Protein AF-0000000086523590 (afdb_homodimer)

Secondary structure (DSSP, 8-state):
--HHHHHHHHHHHHHHSGGGG-HHHHHHHHSPPPHHHHHHHHHHHHHHHHHHHHHHHHHHHH---HHHHHHHHHHHHHHTTTT-GGGSHHHHHHHHHHHTT--HHHHHS----HHHHHHHHHHHHHHTSS-HHHHHIIIIITTTTTHHHHHHHHHHHHTTSTT--TTTTHHHHHHHHHHHHHHHHHHHHHGGGGSSHHHHHHHHHHHHHHHHHHHHHHHHHHHHHH----/--HHHHHHHHHHHHHHSGGGG-HHHHHHHHSPPPHHHHHHHHHHHHHHHTTHHHHHHHHHHH---HHHHHHHHHHHHHHTTTT-GGGSHHHHHHHHHHHTT--HHHHHS----HHHHHHHHHHHHHHTSS-HHHHHIIIIITTTTTHHHHHHHHHHHHTTSTT--TTTTHHHHHHHHHHHHHHHHHHHHHGGGGSSHHHHHHHHHHHHHHHHHHHHHHHHHHHHHH----

Nearest PDB structures (foldseek):
  8va9-assembly1_A  TM=8.809E-01  e=2.095E-07  Chlamydia trachomatis
  4lqx-assembly1_A  TM=7.948E-01  e=2.844E-05  Saccharolobus solfataricus P2
  4wwj-assembly1_A  TM=7.552E-01  e=1.617E-05  Pseudomonas protegens Pf-5
  6p5q-assembly1_A  TM=7.074E-01  e=2.971E-05  Pseudomonas fluorescens
  6p5q-assembly1_B  TM=7.316E-01  e=4.792E-05  Pseudomonas fluorescens

Foldseek 3Di:
DALVVLVVVLLVCLVPPCLLVAVLLVVLQPDAAELQLLLQLLLACLVVLVCLLVLLVLLLVQDPDPQLNVLSVVVSCVCCPVPDNCRHLNNLSVLLNVLSVNDPVCSVPRDYDPLNVLLSVLSVDQSNDNLSLLSCLQNQALVQSVLLSSLVSNCSHVVSYPRDDCSSVVSSVVSNPVSVVSNVSSSVSLSVQSRDPVSSVSSSNSNVSNSVSSSSVSVVSCCRSVNDPD/DALVVLVVVLLVCLVPPCLLVAVLLVVLQPDAAELQLLLQLLLACLVVLVCLLVLLVLLLVQDPDPQLNVLSVVVSCVCCVVPDNCRHLNNLSVLLNVLSVNDPVCSVPRDYDPLNVLLSVLSVDQSNDNLSLLSCLQNQALVQSVLLSSLVSNCNRVVSYPRDDCSSVVSSVVSNPVSVVSNVSNSVSLSVQSRDPVSSVSSSNSNVSNSVSSSSSSVVSCCRSVNDPD

Sequence (460 aa):
MNAPVFLEDLKRRVAEHPFLRHPFLHLVSTQAVSREQARRFALLYYPHILRTRLYQANALGVTPDEGIQAVLAEILYDEYGNGDSSRSHMAVYRKFMRALDITEEEIANPPIIPEQQGYIDTMMRVTQGTDWLAAVGVAGIAGEWPIPPYYRMLLQGLRTVPGLTDDALELFIGHIELDVHHSKIVEDAIMPYLQDVAGQASLWRGIELNLNARLVQLSGLQREVFGSATMNAPVFLEDLKRRVAEHPFLRHPFLHLVSTQAVSREQARRFALLYYPHILRTRLYQANALGVTPDEGIQAVLAEILYDEYGNGDSSRSHMAVYRKFMRALDITEEEIANPPIIPEQQGYIDTMMRVTQGTDWLAAVGVAGIAGEWPIPPYYRMLLQGLRTVPGLTDDALELFIGHIELDVHHSKIVEDAIMPYLQDVAGQASLWRGIELNLNARLVQLSGLQREVFGSAT

InterPro domains:
  IPR016084 Haem oxygenase-like, multi-helical [G3DSA:1.20.910.10] (4-226)
  IPR016084 Haem oxygenase-like, multi-helical [SSF48613] (6-220)
  IPR039068 Pyrroloquinoline-quinone synthase-like [PTHR40279] (7-224)

pLDDT: mean 95.74, std 5.76, range [37.41, 98.75]

Solvent-accessible surface area (backbone atoms only — not comparable to full-atom values): 22834 Å² total; per-residue (Å²): 111,59,37,71,60,47,52,54,51,48,51,50,50,59,71,65,32,63,53,81,66,32,66,45,54,50,54,35,41,72,39,82,35,50,63,68,34,50,40,47,43,50,43,57,50,40,62,56,61,71,39,52,56,46,32,29,34,33,18,34,63,50,38,86,49,68,65,45,30,37,48,38,31,51,53,43,23,49,46,32,23,68,87,35,65,76,53,8,52,58,44,32,44,46,44,31,36,46,70,59,67,51,46,70,66,48,67,76,59,57,60,77,52,69,33,48,47,50,30,51,49,51,49,49,51,44,14,68,41,83,55,29,54,18,9,38,16,34,45,45,42,52,60,16,64,58,43,30,68,52,33,54,32,48,46,53,6,52,62,54,18,86,87,54,46,69,78,34,40,37,54,53,59,49,40,44,57,51,24,55,57,52,29,53,53,47,50,64,50,47,46,80,52,26,64,45,68,67,40,43,51,34,28,48,50,18,26,50,52,45,46,55,30,46,40,44,27,42,51,43,49,28,38,74,44,73,41,69,84,122,109,59,38,71,60,46,52,53,51,48,51,50,51,60,71,66,32,62,54,81,66,32,66,45,54,50,54,37,41,72,40,83,34,50,64,67,33,50,40,47,44,49,43,55,50,39,62,57,60,71,40,51,57,47,32,30,34,32,19,34,62,49,37,85,48,66,65,48,30,37,48,38,31,51,53,42,24,48,45,33,24,69,85,35,64,75,53,8,52,58,44,31,45,47,45,31,36,45,68,59,67,50,46,70,67,49,68,75,58,55,60,78,52,72,33,48,47,51,30,52,50,51,48,49,52,45,15,68,40,85,55,31,53,18,9,38,15,33,44,45,41,50,60,17,65,58,42,29,68,53,34,52,31,48,46,54,7,52,61,55,18,86,85,53,47,68,77,35,40,37,52,52,60,49,39,45,56,51,23,54,57,53,28,52,54,47,51,64,51,50,46,81,51,26,66,44,70,66,40,42,50,34,28,48,49,17,27,49,52,45,46,55,30,45,40,43,27,42,51,43,48,28,38,75,44,73,40,69,83,122

Radius of gyration: 24.43 Å; Cα contacts (8 Å, |Δi|>4): 699; chains: 2; bounding box: 61×80×54 Å

Organism: NCBI:txid111769

Structure (mmCIF, N/CA/C/O backbone):
data_AF-0000000086523590-model_v1
#
loop_
_entity.id
_entity.type
_entity.pdbx_description
1 polymer 'Iron-containing redox enzyme family protein'
#
loop_
_atom_site.group_PDB
_atom_site.id
_atom_site.type_symbol
_atom_site.label_atom_id
_atom_site.label_alt_id
_atom_site.label_comp_id
_atom_site.label_asym_id
_atom_site.label_entity_id
_atom_site.label_seq_id
_atom_site.pdbx_PDB_ins_code
_atom_site.Cartn_x
_atom_site.Cartn_y
_atom_site.Cartn_z
_atom_site.occupancy
_atom_site.B_iso_or_equiv
_atom_site.auth_seq_id
_atom_site.auth_comp_id
_atom_site.auth_asym_id
_atom_site.auth_atom_id
_atom_site.pdbx_PDB_model_num
ATOM 1 N N . MET A 1 1 ? 31.484 -6.656 -4.102 1 78.62 1 MET A N 1
ATOM 2 C CA . MET A 1 1 ? 31.266 -6.5 -5.535 1 78.62 1 MET A CA 1
ATOM 3 C C . MET A 1 1 ? 30.516 -5.207 -5.836 1 78.62 1 MET A C 1
ATOM 5 O O . MET A 1 1 ? 29.719 -4.738 -5.012 1 78.62 1 MET A O 1
ATOM 9 N N . ASN A 1 2 ? 30.906 -4.617 -6.867 1 90.44 2 ASN A N 1
ATOM 10 C CA . ASN A 1 2 ? 30.125 -3.414 -7.168 1 90.44 2 ASN A CA 1
ATOM 11 C C . ASN A 1 2 ? 28.672 -3.742 -7.461 1 90.44 2 ASN A C 1
ATOM 13 O O . ASN A 1 2 ? 28.344 -4.859 -7.867 1 90.44 2 ASN A O 1
ATOM 17 N N . ALA A 1 3 ? 27.797 -2.887 -7.215 1 91.19 3 ALA A N 1
ATOM 18 C CA . ALA A 1 3 ? 26.359 -3.104 -7.164 1 91.19 3 ALA A CA 1
ATOM 19 C C . ALA A 1 3 ? 25.828 -3.611 -8.5 1 91.19 3 ALA A C 1
ATOM 21 O O . ALA A 1 3 ? 25.094 -4.602 -8.555 1 91.19 3 ALA A O 1
ATOM 22 N N . PRO A 1 4 ? 26.219 -3.092 -9.672 1 91.38 4 PRO A N 1
ATOM 23 C CA . PRO A 1 4 ? 25.719 -3.607 -10.953 1 91.38 4 PRO A CA 1
ATOM 24 C C . PRO A 1 4 ? 26.172 -5.039 -11.227 1 91.38 4 PRO A C 1
ATOM 26 O O . PRO A 1 4 ? 25.391 -5.844 -11.75 1 91.38 4 PRO A O 1
ATOM 29 N N . VAL A 1 5 ? 27.359 -5.297 -10.867 1 93.81 5 VAL A N 1
ATOM 30 C CA . VAL A 1 5 ? 27.906 -6.641 -11.062 1 93.81 5 VAL A CA 1
ATOM 31 C C . VAL A 1 5 ? 27.172 -7.629 -10.156 1 93.81 5 VAL A C 1
ATOM 33 O O . VAL A 1 5 ? 26.828 -8.734 -10.586 1 93.81 5 VAL A O 1
ATOM 36 N N . PHE A 1 6 ? 26.969 -7.203 -8.969 1 95.38 6 PHE A N 1
ATOM 37 C CA . PHE A 1 6 ? 26.234 -8.047 -8.039 1 95.38 6 PHE A CA 1
ATOM 38 C C . PHE A 1 6 ? 24.844 -8.352 -8.57 1 95.38 6 PHE A C 1
ATOM 40 O O . PHE A 1 6 ? 24.391 -9.492 -8.516 1 95.38 6 PHE A O 1
ATOM 47 N N . LEU A 1 7 ? 24.125 -7.332 -9.078 1 94.62 7 LEU A N 1
ATOM 48 C CA . LEU A 1 7 ? 22.781 -7.523 -9.602 1 94.62 7 LEU A CA 1
ATOM 49 C C . LEU A 1 7 ? 22.781 -8.508 -10.766 1 94.62 7 LEU A C 1
ATOM 51 O O . LEU A 1 7 ? 21.875 -9.344 -10.875 1 94.62 7 LEU A O 1
ATOM 55 N N . GLU A 1 8 ? 23.734 -8.438 -11.656 1 93.75 8 GLU A N 1
ATOM 56 C CA . GLU A 1 8 ? 23.844 -9.375 -12.773 1 93.75 8 GLU A CA 1
ATOM 57 C C . GLU A 1 8 ? 24.078 -10.797 -12.273 1 93.75 8 GLU A C 1
ATOM 59 O O . GLU A 1 8 ? 23.516 -11.75 -12.828 1 93.75 8 GLU A O 1
ATOM 64 N N . ASP A 1 9 ? 24.922 -10.859 -11.289 1 95.12 9 ASP A N 1
ATOM 65 C CA . ASP A 1 9 ? 25.156 -12.164 -10.68 1 95.12 9 ASP A CA 1
ATOM 66 C C . ASP A 1 9 ? 23.875 -12.727 -10.078 1 95.12 9 ASP A C 1
ATOM 68 O O . ASP A 1 9 ? 23.609 -13.93 -10.172 1 95.12 9 ASP A O 1
ATOM 72 N N . LEU A 1 10 ? 23.078 -11.922 -9.461 1 95.38 10 LEU A N 1
ATOM 73 C CA . LEU A 1 10 ? 21.828 -12.344 -8.859 1 95.38 10 LEU A CA 1
ATOM 74 C C . LEU A 1 10 ? 20.859 -12.836 -9.93 1 95.38 10 LEU A C 1
ATOM 76 O O . LEU A 1 10 ? 20.125 -13.812 -9.719 1 95.38 10 LEU A O 1
ATOM 80 N N . LYS A 1 11 ? 20.828 -12.102 -10.977 1 95.38 11 LYS A N 1
ATOM 81 C CA . LYS A 1 11 ? 19.969 -12.516 -12.07 1 95.38 11 LYS A CA 1
ATOM 82 C C . LYS A 1 11 ? 20.344 -13.906 -12.57 1 95.38 11 LYS A C 1
ATOM 84 O O . LYS A 1 11 ? 19.469 -14.727 -12.867 1 95.38 11 LYS A O 1
ATOM 89 N N . ARG A 1 12 ? 21.609 -14.117 -12.695 1 95.94 12 ARG A N 1
ATOM 90 C CA . ARG A 1 12 ? 22.078 -15.438 -13.102 1 95.94 12 ARG A CA 1
ATOM 91 C C . ARG A 1 12 ? 21.688 -16.5 -12.078 1 95.94 12 ARG A C 1
ATOM 93 O O . ARG A 1 12 ? 21.234 -17.578 -12.445 1 95.94 12 ARG A O 1
ATOM 100 N N . ARG A 1 13 ? 21.859 -16.188 -10.82 1 95.94 13 ARG A N 1
ATOM 101 C CA . ARG A 1 13 ? 21.5 -17.125 -9.758 1 95.94 13 ARG A CA 1
ATOM 102 C C . ARG A 1 13 ? 20.016 -17.453 -9.805 1 95.94 13 ARG A C 1
ATOM 104 O O . ARG A 1 13 ? 19.625 -18.609 -9.617 1 95.94 13 ARG A O 1
ATOM 111 N N . VAL A 1 14 ? 19.219 -16.422 -10.023 1 96.75 14 VAL A N 1
ATOM 112 C CA . VAL A 1 14 ? 17.766 -16.609 -10.109 1 96.75 14 VAL A CA 1
ATOM 113 C C . VAL A 1 14 ? 17.438 -17.469 -11.32 1 96.75 14 VAL A C 1
ATOM 115 O O . VAL A 1 14 ? 16.641 -18.406 -11.227 1 96.75 14 VAL A O 1
ATOM 118 N N . ALA A 1 15 ? 18.047 -17.203 -12.484 1 95.5 15 ALA A N 1
ATOM 119 C CA . ALA A 1 15 ? 17.781 -17.938 -13.727 1 95.5 15 ALA A CA 1
ATOM 120 C C . ALA A 1 15 ? 18.203 -19.406 -13.594 1 95.5 15 ALA A C 1
ATOM 122 O O . ALA A 1 15 ? 17.594 -20.281 -14.211 1 95.5 15 ALA A O 1
ATOM 123 N N . GLU A 1 16 ? 19.141 -19.656 -12.727 1 96.44 16 GLU A N 1
ATOM 124 C CA . GLU A 1 16 ? 19.688 -21 -12.586 1 96.44 16 GLU A CA 1
ATOM 125 C C . GLU A 1 16 ? 19.094 -21.719 -11.383 1 96.44 16 GLU A C 1
ATOM 127 O O . GLU A 1 16 ? 19.422 -22.875 -11.117 1 96.44 16 GLU A O 1
ATOM 132 N N . HIS A 1 17 ? 18.312 -21.031 -10.641 1 96.81 17 HIS A N 1
ATOM 133 C CA . HIS A 1 17 ? 17.719 -21.625 -9.445 1 96.81 17 HIS A CA 1
ATOM 134 C C . HIS A 1 17 ? 16.875 -22.844 -9.797 1 96.81 17 HIS A C 1
ATOM 136 O O . HIS A 1 17 ? 16.156 -22.844 -10.797 1 96.81 17 HIS A O 1
ATOM 142 N N . PRO A 1 18 ? 16.844 -23.828 -9 1 97 18 PRO A N 1
ATOM 143 C CA . PRO A 1 18 ? 16.109 -25.062 -9.258 1 97 18 PRO A CA 1
ATOM 144 C C . PRO A 1 18 ? 14.602 -24.828 -9.43 1 97 18 PRO A C 1
ATOM 146 O O . PRO A 1 18 ? 13.914 -25.641 -10.055 1 97 18 PRO A O 1
ATOM 149 N N . PHE A 1 19 ? 14.125 -23.781 -8.93 1 96.5 19 PHE A N 1
ATOM 150 C CA . PHE A 1 19 ? 12.711 -23.438 -9.086 1 96.5 19 PHE A CA 1
ATOM 151 C C . PHE A 1 19 ? 12.312 -23.422 -10.555 1 96.5 19 PHE A C 1
ATOM 153 O O . PHE A 1 19 ? 11.281 -24 -10.922 1 96.5 19 PHE A O 1
ATOM 160 N N . LEU A 1 20 ? 13.141 -22.906 -11.453 1 97 20 LEU A N 1
ATOM 161 C CA . LEU A 1 20 ? 12.805 -22.75 -12.859 1 97 20 LEU A CA 1
ATOM 162 C C . LEU A 1 20 ? 13.055 -24.031 -13.633 1 97 20 LEU A C 1
ATOM 164 O O . LEU A 1 20 ? 12.781 -24.109 -14.836 1 97 20 LEU A O 1
ATOM 168 N N . ARG A 1 21 ? 13.508 -25.078 -12.883 1 96.94 21 ARG A N 1
ATOM 169 C CA . ARG A 1 21 ? 13.727 -26.391 -13.484 1 96.94 21 ARG A CA 1
ATOM 170 C C . ARG A 1 21 ? 12.938 -27.469 -12.758 1 96.94 21 ARG A C 1
ATOM 172 O O . ARG A 1 21 ? 13.234 -28.656 -12.883 1 96.94 21 ARG A O 1
ATOM 179 N N . HIS A 1 22 ? 12.047 -27 -11.969 1 97.44 22 HIS A N 1
ATOM 180 C CA . HIS A 1 22 ? 11.25 -27.938 -11.18 1 97.44 22 HIS A CA 1
ATOM 181 C C . HIS A 1 22 ? 10.492 -28.906 -12.07 1 97.44 22 HIS A C 1
ATOM 183 O O . HIS A 1 22 ? 9.969 -28.516 -13.117 1 97.44 22 HIS A O 1
ATOM 189 N N . PRO A 1 23 ? 10.344 -30.156 -11.68 1 96.88 23 PRO A N 1
ATOM 190 C CA . PRO A 1 23 ? 9.664 -31.156 -12.5 1 96.88 23 PRO A CA 1
ATOM 191 C C . PRO A 1 23 ? 8.234 -30.75 -12.859 1 96.88 23 PRO A C 1
ATOM 193 O O . PRO A 1 23 ? 7.75 -31.078 -13.945 1 96.88 23 PRO A O 1
ATOM 196 N N . PHE A 1 24 ? 7.535 -30.125 -12.031 1 97.88 24 PHE A N 1
ATOM 197 C CA . PHE A 1 24 ? 6.191 -29.641 -12.328 1 97.88 24 PHE A CA 1
ATOM 198 C C . PHE A 1 24 ? 6.184 -28.812 -13.609 1 97.88 24 PHE A C 1
ATOM 200 O O . PHE A 1 24 ? 5.309 -29 -14.461 1 97.88 24 PHE A O 1
ATOM 207 N N . LEU A 1 25 ? 7.125 -27.859 -13.695 1 97.88 25 LEU A N 1
ATOM 208 C CA . LEU A 1 25 ? 7.195 -26.969 -14.852 1 97.88 25 LEU A CA 1
ATOM 209 C C . LEU A 1 25 ? 7.535 -27.75 -16.125 1 97.88 25 LEU A C 1
ATOM 211 O O . LEU A 1 25 ? 7.039 -27.438 -17.203 1 97.88 25 LEU A O 1
ATOM 215 N N . HIS A 1 26 ? 8.367 -28.734 -15.93 1 96.38 26 HIS A N 1
ATOM 216 C CA . HIS A 1 26 ? 8.648 -29.625 -17.062 1 96.38 26 HIS A CA 1
ATOM 217 C C . HIS A 1 26 ? 7.391 -30.328 -17.531 1 96.38 26 HIS A C 1
ATOM 219 O O . HIS A 1 26 ? 7.09 -30.344 -18.719 1 96.38 26 HIS A O 1
ATOM 225 N N . LEU A 1 27 ? 6.688 -30.906 -16.625 1 96.75 27 LEU A N 1
ATOM 226 C CA . LEU A 1 27 ? 5.473 -31.656 -16.938 1 96.75 27 LEU A CA 1
ATOM 227 C C . LEU A 1 27 ? 4.445 -30.75 -17.625 1 96.75 27 LEU A C 1
ATOM 229 O O . LEU A 1 27 ? 3.895 -31.109 -18.656 1 96.75 27 LEU A O 1
ATOM 233 N N . VAL A 1 28 ? 4.23 -29.625 -17.094 1 97.25 28 VAL A N 1
ATOM 234 C CA . VAL A 1 28 ? 3.176 -28.75 -17.578 1 97.25 28 VAL A CA 1
ATOM 235 C C . VAL A 1 28 ? 3.562 -28.188 -18.953 1 97.25 28 VAL A C 1
ATOM 237 O O . VAL A 1 28 ? 2.701 -27.953 -19.797 1 97.25 28 VAL A O 1
ATOM 240 N N . SER A 1 29 ? 4.855 -28.016 -19.219 1 97.5 29 SER A N 1
ATOM 241 C CA . SER A 1 29 ? 5.277 -27.297 -20.422 1 97.5 29 SER A CA 1
ATOM 242 C C . SER A 1 29 ? 5.59 -28.25 -21.562 1 97.5 29 SER A C 1
ATOM 244 O O . SER A 1 29 ? 5.797 -27.828 -22.703 1 97.5 29 SER A O 1
ATOM 246 N N . THR A 1 30 ? 5.594 -29.562 -21.297 1 96.19 30 THR A N 1
ATOM 247 C CA . THR A 1 30 ? 6.074 -30.453 -22.344 1 96.19 30 THR A CA 1
ATOM 248 C C . THR A 1 30 ? 4.992 -31.469 -22.734 1 96.19 30 THR A C 1
ATOM 250 O O . THR A 1 30 ? 5.23 -32.344 -23.547 1 96.19 30 THR A O 1
ATOM 253 N N . GLN A 1 31 ? 3.84 -31.359 -22.125 1 94.62 31 GLN A N 1
ATOM 254 C CA . GLN A 1 31 ? 2.746 -32.25 -22.5 1 94.62 31 GLN A CA 1
ATOM 255 C C . GLN A 1 31 ? 1.409 -31.516 -22.484 1 94.62 31 GLN A C 1
ATOM 257 O O . GLN A 1 31 ? 1.328 -30.375 -22.031 1 94.62 31 GLN A O 1
ATOM 262 N N . ALA A 1 32 ? 0.454 -32.25 -23.062 1 96.19 32 ALA A N 1
ATOM 263 C CA . ALA A 1 32 ? -0.899 -31.703 -23 1 96.19 32 ALA A CA 1
ATOM 264 C C . ALA A 1 32 ? -1.45 -31.75 -21.578 1 96.19 32 ALA A C 1
ATOM 266 O O . ALA A 1 32 ? -1.246 -32.75 -20.859 1 96.19 32 ALA A O 1
ATOM 267 N N . VAL A 1 33 ? -2.012 -30.703 -21.141 1 97.44 33 VAL A N 1
ATOM 268 C CA . VAL A 1 33 ? -2.629 -30.594 -19.828 1 97.44 33 VAL A CA 1
ATOM 269 C C . VAL A 1 33 ? -4.137 -30.812 -19.938 1 97.44 33 VAL A C 1
ATOM 271 O O . VAL A 1 33 ? -4.793 -30.188 -20.781 1 97.44 33 VAL A O 1
ATOM 274 N N . SER A 1 34 ? -4.66 -31.734 -19.188 1 97.5 34 SER A N 1
ATOM 275 C CA . SER A 1 34 ? -6.098 -31.984 -19.219 1 97.5 34 SER A CA 1
ATOM 276 C C . SER A 1 34 ? -6.871 -30.844 -18.562 1 97.5 34 SER A C 1
ATOM 278 O O . SER A 1 34 ? -6.305 -30.062 -17.781 1 97.5 34 SER A O 1
ATOM 280 N N . ARG A 1 35 ? -8.125 -30.781 -18.906 1 97.75 35 ARG A N 1
ATOM 281 C CA . ARG A 1 35 ? -8.984 -29.766 -18.297 1 97.75 35 ARG A CA 1
ATOM 282 C C . ARG A 1 35 ? -9.047 -29.938 -16.797 1 97.75 35 ARG A C 1
ATOM 284 O O . ARG A 1 35 ? -9.062 -28.953 -16.047 1 97.75 35 ARG A O 1
ATOM 291 N N . GLU A 1 36 ? -9.094 -31.203 -16.375 1 97.56 36 GLU A N 1
ATOM 292 C CA . GLU A 1 36 ? -9.133 -31.5 -14.953 1 97.56 36 GLU A CA 1
ATOM 293 C C . GLU A 1 36 ? -7.844 -31.031 -14.266 1 97.56 36 GLU A C 1
ATOM 295 O O . GLU A 1 36 ? -7.887 -30.5 -13.156 1 97.56 36 GLU A O 1
ATOM 300 N N . GLN A 1 37 ? -6.758 -31.266 -14.859 1 98 37 GLN A N 1
ATOM 301 C CA . GLN A 1 37 ? -5.473 -30.812 -14.336 1 98 37 GLN A CA 1
ATOM 302 C C . GLN A 1 37 ? -5.41 -29.297 -14.266 1 98 37 GLN A C 1
ATOM 304 O O . GLN A 1 37 ? -4.977 -28.734 -13.258 1 98 37 GLN A O 1
ATOM 309 N N . ALA A 1 38 ? -5.891 -28.625 -15.32 1 98.5 38 ALA A N 1
ATOM 310 C CA . ALA A 1 38 ? -5.906 -27.156 -15.352 1 98.5 38 ALA A CA 1
ATOM 311 C C . ALA A 1 38 ? -6.801 -26.594 -14.242 1 98.5 38 ALA A C 1
ATOM 313 O O . ALA A 1 38 ? -6.449 -25.625 -13.586 1 98.5 38 ALA A O 1
ATOM 314 N N . ARG A 1 39 ? -7.93 -27.266 -14.086 1 98.31 39 ARG A N 1
ATOM 315 C CA . ARG A 1 39 ? -8.859 -26.875 -13.039 1 98.31 39 ARG A CA 1
ATOM 316 C C . ARG A 1 39 ? -8.211 -26.984 -11.664 1 98.31 39 ARG A C 1
ATOM 318 O O . ARG A 1 39 ? -8.305 -26.062 -10.844 1 98.31 39 ARG A O 1
ATOM 325 N N . ARG A 1 40 ? -7.574 -28.078 -11.445 1 98.06 40 ARG A N 1
ATOM 326 C CA . ARG A 1 40 ? -6.906 -28.312 -10.172 1 98.06 40 ARG A CA 1
ATOM 327 C C . ARG A 1 40 ? -5.801 -27.281 -9.93 1 98.06 40 ARG A C 1
ATOM 329 O O . ARG A 1 40 ? -5.684 -26.734 -8.836 1 98.06 40 ARG A O 1
ATOM 336 N N . PHE A 1 41 ? -5.043 -27.047 -10.914 1 98.62 41 PHE A N 1
ATOM 337 C CA . PHE A 1 41 ? -3.992 -26.047 -10.82 1 98.62 41 PHE A CA 1
ATOM 338 C C . PHE A 1 41 ? -4.574 -24.672 -10.469 1 98.62 41 PHE A C 1
ATOM 340 O O . PHE A 1 41 ? -4.098 -24.016 -9.555 1 98.62 41 PHE A O 1
ATOM 347 N N . ALA A 1 42 ? -5.574 -24.266 -11.242 1 98.75 42 ALA A N 1
ATOM 348 C CA . ALA A 1 42 ? -6.172 -22.953 -11.07 1 98.75 42 ALA A CA 1
ATOM 349 C C . ALA A 1 42 ? -6.668 -22.75 -9.641 1 98.75 42 ALA A C 1
ATOM 351 O O . ALA A 1 42 ? -6.457 -21.688 -9.047 1 98.75 42 ALA A O 1
ATOM 352 N N . LEU A 1 43 ? -7.273 -23.781 -9.125 1 98.62 43 LEU A N 1
ATOM 353 C CA . LEU A 1 43 ? -7.828 -23.703 -7.781 1 98.62 43 LEU A CA 1
ATOM 354 C C . LEU A 1 43 ? -6.719 -23.625 -6.738 1 98.62 43 LEU A C 1
ATOM 356 O O . LEU A 1 43 ? -6.797 -22.812 -5.809 1 98.62 43 LEU A O 1
ATOM 360 N N . LEU A 1 44 ? -5.66 -24.375 -6.895 1 98.19 44 LEU A N 1
ATOM 361 C CA . LEU A 1 44 ? -4.629 -24.5 -5.871 1 98.19 44 LEU A CA 1
ATOM 362 C C . LEU A 1 44 ? -3.674 -23.312 -5.918 1 98.19 44 LEU A C 1
ATOM 364 O O . LEU A 1 44 ? -3.074 -22.953 -4.902 1 98.19 44 LEU A O 1
ATOM 368 N N . TYR A 1 45 ? -3.539 -22.719 -7.074 1 98.5 45 TYR A N 1
ATOM 369 C CA . TYR A 1 45 ? -2.646 -21.578 -7.258 1 98.5 45 TYR A CA 1
ATOM 370 C C . TYR A 1 45 ? -3.312 -20.281 -6.801 1 98.5 45 TYR A C 1
ATOM 372 O O . TYR A 1 45 ? -2.631 -19.297 -6.492 1 98.5 45 TYR A O 1
ATOM 380 N N . TYR A 1 46 ? -4.625 -20.266 -6.656 1 98.56 46 TYR A N 1
ATOM 381 C CA . TYR A 1 46 ? -5.461 -19.078 -6.441 1 98.56 46 TYR A CA 1
ATOM 382 C C . TYR A 1 46 ? -5.133 -18.422 -5.109 1 98.56 46 TYR A C 1
ATOM 384 O O . TYR A 1 46 ? -5.043 -17.188 -5.031 1 98.56 46 TYR A O 1
ATOM 392 N N . PRO A 1 47 ? -4.848 -19.156 -4.039 1 97.88 47 PRO A N 1
ATOM 393 C CA . PRO A 1 47 ? -4.504 -18.5 -2.775 1 97.88 47 PRO A CA 1
ATOM 394 C C . PRO A 1 47 ? -3.262 -17.625 -2.891 1 97.88 47 PRO A C 1
ATOM 396 O O . PRO A 1 47 ? -3.158 -16.594 -2.201 1 97.88 47 PRO A O 1
ATOM 399 N N . HIS A 1 48 ? -2.348 -18.016 -3.701 1 96.69 48 HIS A N 1
ATOM 400 C CA . HIS A 1 48 ? -1.17 -17.188 -3.949 1 96.69 48 HIS A CA 1
ATOM 401 C C . HIS A 1 48 ? -1.544 -15.891 -4.652 1 96.69 48 HIS A C 1
ATOM 403 O O . HIS A 1 48 ? -1.086 -14.812 -4.266 1 96.69 48 HIS A O 1
ATOM 409 N N . ILE A 1 49 ? -2.418 -15.984 -5.672 1 97.69 49 ILE A N 1
ATOM 410 C CA . ILE A 1 49 ? -2.857 -14.82 -6.434 1 97.69 49 ILE A CA 1
ATOM 411 C C . ILE A 1 49 ? -3.545 -13.82 -5.504 1 97.69 49 ILE A C 1
ATOM 413 O O . ILE A 1 49 ? -3.332 -12.609 -5.613 1 97.69 49 ILE A O 1
ATOM 417 N N . LEU A 1 50 ? -4.281 -14.336 -4.539 1 96.31 50 LEU A N 1
ATOM 418 C CA . LEU A 1 50 ? -5.082 -13.508 -3.635 1 96.31 50 LEU A CA 1
ATOM 419 C C . LEU A 1 50 ? -4.188 -12.727 -2.678 1 96.31 50 LEU A C 1
ATOM 421 O O . LEU A 1 50 ? -4.625 -11.742 -2.08 1 96.31 50 LEU A O 1
ATOM 425 N N . ARG A 1 51 ? -2.906 -13.117 -2.562 1 96.12 51 ARG A N 1
ATOM 426 C CA . ARG A 1 51 ? -2.129 -12.594 -1.444 1 96.12 51 ARG A CA 1
ATOM 427 C C . ARG A 1 51 ? -0.938 -11.781 -1.938 1 96.12 51 ARG A C 1
ATOM 429 O O . ARG A 1 51 ? -0.271 -11.102 -1.151 1 96.12 51 ARG A O 1
ATOM 436 N N . THR A 1 52 ? -0.697 -11.789 -3.199 1 95.88 52 THR A N 1
ATOM 437 C CA . THR A 1 52 ? 0.469 -11.102 -3.748 1 95.88 52 THR A CA 1
ATOM 438 C C . THR A 1 52 ? 0.462 -9.625 -3.359 1 95.88 52 THR A C 1
ATOM 440 O O . THR A 1 52 ? 1.497 -9.078 -2.98 1 95.88 52 THR A O 1
ATOM 443 N N . ARG A 1 53 ? -0.665 -9.023 -3.441 1 94.25 53 ARG A N 1
ATOM 444 C CA . ARG A 1 53 ? -0.779 -7.605 -3.127 1 94.25 53 ARG A CA 1
ATOM 445 C C . ARG A 1 53 ? -0.457 -7.34 -1.659 1 94.25 53 ARG A C 1
ATOM 447 O O . ARG A 1 53 ? 0.087 -6.289 -1.317 1 94.25 53 ARG A O 1
ATOM 454 N N . LEU A 1 54 ? -0.771 -8.289 -0.777 1 94.69 54 LEU A N 1
ATOM 455 C CA . LEU A 1 54 ? -0.495 -8.125 0.646 1 94.69 54 LEU A CA 1
ATOM 456 C C . LEU A 1 54 ? 1.007 -8.141 0.914 1 94.69 54 LEU A C 1
ATOM 458 O O . LEU A 1 54 ? 1.503 -7.371 1.741 1 94.69 54 LEU A O 1
ATOM 462 N N . TYR A 1 55 ? 1.717 -9.008 0.203 1 96.62 55 TYR A N 1
ATOM 463 C CA . TYR A 1 55 ? 3.168 -9.031 0.341 1 96.62 55 TYR A CA 1
ATOM 464 C C . TYR A 1 55 ? 3.773 -7.684 -0.047 1 96.62 55 TYR A C 1
ATOM 466 O O . TYR A 1 55 ? 4.68 -7.188 0.625 1 96.62 55 TYR A O 1
ATOM 474 N N . GLN A 1 56 ? 3.227 -7.184 -1.123 1 95.94 56 GLN A N 1
ATOM 475 C CA . GLN A 1 56 ? 3.717 -5.898 -1.615 1 95.94 56 GLN A CA 1
ATOM 476 C C . GLN A 1 56 ? 3.418 -4.777 -0.624 1 95.94 56 GLN A C 1
ATOM 478 O O . GLN A 1 56 ? 4.273 -3.928 -0.363 1 95.94 56 GLN A O 1
ATOM 483 N N . ALA A 1 57 ? 2.217 -4.777 -0.12 1 95.75 57 ALA A N 1
ATOM 484 C CA . ALA A 1 57 ? 1.829 -3.764 0.858 1 95.75 57 ALA A CA 1
ATOM 485 C C . ALA A 1 57 ? 2.688 -3.859 2.115 1 95.75 57 ALA A C 1
ATOM 487 O O . ALA A 1 57 ? 3.119 -2.838 2.658 1 95.75 57 ALA A O 1
ATOM 488 N N . ASN A 1 58 ? 2.918 -5.074 2.586 1 95.75 58 ASN A N 1
ATOM 489 C CA . ASN A 1 58 ? 3.764 -5.281 3.756 1 95.75 58 ASN A CA 1
ATOM 490 C C . ASN A 1 58 ? 5.18 -4.77 3.52 1 95.75 58 ASN A C 1
ATOM 492 O O . ASN A 1 58 ? 5.742 -4.066 4.363 1 95.75 58 ASN A O 1
ATOM 496 N N . ALA A 1 59 ? 5.734 -5.156 2.371 1 97.06 59 ALA A N 1
ATOM 497 C CA . ALA A 1 59 ? 7.094 -4.73 2.043 1 97.06 59 ALA A CA 1
ATOM 498 C C . ALA A 1 59 ? 7.191 -3.209 1.989 1 97.06 59 ALA A C 1
ATOM 500 O O 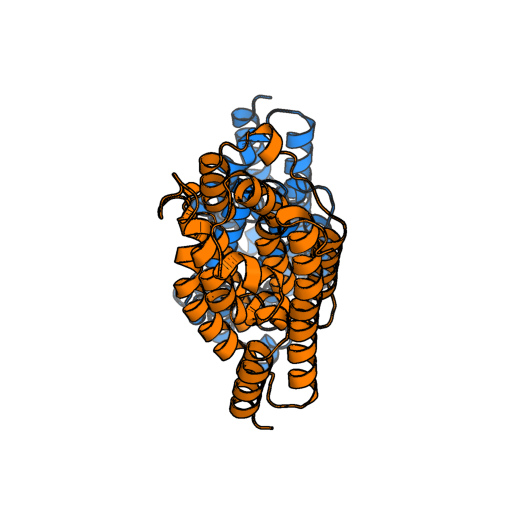. ALA A 1 59 ? 8.164 -2.629 2.475 1 97.06 59 ALA A O 1
ATOM 501 N N . LEU A 1 60 ? 6.172 -2.596 1.397 1 96.94 60 LEU A N 1
ATOM 502 C CA . LEU A 1 60 ? 6.125 -1.138 1.361 1 96.94 60 LEU A CA 1
ATOM 503 C C . LEU A 1 60 ? 6.141 -0.558 2.771 1 96.94 60 LEU A C 1
ATOM 505 O O . LEU A 1 60 ? 6.887 0.385 3.051 1 96.94 60 LEU A O 1
ATOM 509 N N . GLY A 1 61 ? 5.438 -1.112 3.619 1 94.19 61 GLY A N 1
ATOM 510 C CA . GLY A 1 61 ? 5.27 -0.611 4.977 1 94.19 61 GLY A CA 1
ATOM 511 C C . GLY A 1 61 ? 6.539 -0.692 5.801 1 94.19 61 GLY A C 1
ATOM 512 O O . GLY A 1 61 ? 6.75 0.118 6.707 1 94.19 61 GLY A O 1
ATOM 513 N N . VAL A 1 62 ? 7.426 -1.633 5.492 1 95 62 VAL A N 1
ATOM 514 C CA . VAL A 1 62 ? 8.594 -1.83 6.344 1 95 62 VAL A CA 1
ATOM 515 C C . VAL A 1 62 ? 9.828 -1.206 5.684 1 95 62 VAL A C 1
ATOM 517 O O . VAL A 1 62 ? 10.898 -1.142 6.289 1 95 62 VAL A O 1
ATOM 520 N N . THR A 1 63 ? 9.711 -0.793 4.457 1 96.94 63 THR A N 1
ATOM 521 C CA . THR A 1 63 ? 10.82 -0.205 3.709 1 96.94 63 THR A CA 1
ATOM 522 C C . THR A 1 63 ? 11.023 1.255 4.105 1 96.94 63 THR A C 1
ATOM 524 O O . THR A 1 63 ? 10.078 2.049 4.074 1 96.94 63 THR A O 1
ATOM 527 N N . PRO A 1 64 ? 12.203 1.65 4.434 1 95.06 64 PRO A N 1
ATOM 528 C CA . PRO A 1 64 ? 12.43 3.023 4.891 1 95.06 64 PRO A CA 1
ATOM 529 C C . PRO A 1 64 ? 12.594 4.012 3.736 1 95.06 64 PRO A C 1
ATOM 531 O O . PRO A 1 64 ? 12.422 5.219 3.92 1 95.06 64 PRO A O 1
ATOM 534 N N . ASP A 1 65 ? 12.969 3.574 2.586 1 95.56 65 ASP A N 1
ATOM 535 C CA . ASP A 1 65 ? 13.305 4.449 1.468 1 95.56 65 ASP A CA 1
ATOM 536 C C . ASP A 1 65 ? 12.055 4.848 0.684 1 95.56 65 ASP A C 1
ATOM 538 O O . ASP A 1 65 ? 11.352 3.988 0.15 1 95.56 65 ASP A O 1
ATOM 542 N N . GLU A 1 66 ? 11.844 6.148 0.521 1 95.69 66 GLU A N 1
ATOM 543 C CA . GLU A 1 66 ? 10.648 6.664 -0.134 1 95.69 66 GLU A CA 1
ATOM 544 C C . GLU A 1 66 ? 10.602 6.258 -1.604 1 95.69 66 GLU A C 1
ATOM 546 O O . GLU A 1 66 ? 9.531 6.02 -2.156 1 95.69 66 GLU A O 1
ATOM 551 N N . GLY A 1 67 ? 11.75 6.227 -2.246 1 95.81 67 GLY A N 1
ATOM 552 C CA . GLY A 1 67 ? 11.805 5.824 -3.643 1 95.81 67 GLY A CA 1
ATOM 553 C C . GLY A 1 67 ? 11.391 4.383 -3.865 1 95.81 67 GLY A C 1
ATOM 554 O O . GLY A 1 67 ? 10.625 4.086 -4.789 1 95.81 67 GLY A O 1
ATOM 555 N N . ILE A 1 68 ? 11.93 3.518 -3.039 1 96.88 68 ILE A N 1
ATOM 556 C CA . ILE A 1 68 ? 11.555 2.109 -3.121 1 96.88 68 ILE A CA 1
ATOM 557 C C . ILE A 1 68 ? 10.07 1.954 -2.811 1 96.88 68 ILE A C 1
ATOM 559 O O . ILE A 1 68 ? 9.359 1.2 -3.486 1 96.88 68 ILE A O 1
ATOM 563 N N . GLN A 1 69 ? 9.602 2.697 -1.805 1 97.12 69 GLN A N 1
ATOM 564 C CA . GLN A 1 69 ? 8.172 2.668 -1.494 1 97.12 69 GLN A CA 1
ATOM 565 C C . GLN A 1 69 ? 7.34 3.072 -2.705 1 97.12 69 GLN A C 1
ATOM 567 O O . GLN A 1 69 ? 6.309 2.459 -2.986 1 97.12 69 GLN A O 1
ATOM 572 N N . ALA A 1 70 ? 7.734 4.07 -3.391 1 96.38 70 ALA A N 1
ATOM 573 C CA . ALA A 1 70 ? 7 4.57 -4.551 1 96.38 70 ALA A CA 1
ATOM 574 C C . ALA A 1 70 ? 6.883 3.496 -5.629 1 96.38 70 ALA A C 1
ATOM 576 O O . ALA A 1 70 ? 5.828 3.344 -6.25 1 96.38 70 ALA A O 1
ATOM 577 N N . VAL A 1 71 ? 7.98 2.795 -5.84 1 96.38 71 VAL A N 1
ATOM 578 C CA . VAL A 1 71 ? 7.992 1.725 -6.832 1 96.38 71 VAL A CA 1
ATOM 579 C C . VAL A 1 71 ? 7.031 0.617 -6.41 1 96.38 71 VAL A C 1
ATOM 581 O O . VAL A 1 71 ? 6.262 0.109 -7.23 1 96.38 71 VAL A O 1
ATOM 584 N N . LEU A 1 72 ? 7.055 0.241 -5.141 1 96.56 72 LEU A N 1
ATOM 585 C CA . LEU A 1 72 ? 6.16 -0.791 -4.625 1 96.56 72 LEU A CA 1
ATOM 586 C C . LEU A 1 72 ? 4.707 -0.342 -4.707 1 96.56 72 LEU A C 1
ATOM 588 O O . LEU A 1 72 ? 3.816 -1.152 -4.98 1 96.56 72 LEU A O 1
ATOM 592 N N . ALA A 1 73 ? 4.496 0.918 -4.492 1 96.69 73 ALA A N 1
ATOM 593 C CA . ALA A 1 73 ? 3.146 1.464 -4.605 1 96.69 73 ALA A CA 1
ATOM 594 C C . ALA A 1 73 ? 2.641 1.376 -6.043 1 96.69 73 ALA A C 1
ATOM 596 O O . ALA A 1 73 ? 1.46 1.106 -6.277 1 96.69 73 ALA A O 1
ATOM 597 N N . GLU A 1 74 ? 3.496 1.665 -6.977 1 96 74 GLU A N 1
ATOM 598 C CA . GLU A 1 74 ? 3.131 1.549 -8.383 1 96 74 GLU A CA 1
ATOM 599 C C . GLU A 1 74 ? 2.748 0.115 -8.742 1 96 74 GLU A C 1
ATOM 601 O O . GLU A 1 74 ? 1.734 -0.117 -9.398 1 96 74 GLU A O 1
ATOM 606 N N . ILE A 1 75 ? 3.521 -0.809 -8.312 1 95.62 75 ILE A N 1
ATOM 607 C CA . ILE A 1 75 ? 3.27 -2.221 -8.57 1 95.62 75 ILE A CA 1
ATOM 608 C C . ILE A 1 75 ? 1.956 -2.641 -7.914 1 95.62 75 ILE A C 1
ATOM 610 O O . ILE A 1 75 ? 1.142 -3.334 -8.523 1 95.62 75 ILE A O 1
ATOM 614 N N . LEU A 1 76 ? 1.768 -2.223 -6.707 1 96.25 76 LEU A N 1
ATOM 615 C CA . LEU A 1 76 ? 0.555 -2.535 -5.961 1 96.25 76 LEU A CA 1
ATOM 616 C C . LEU A 1 76 ? -0.68 -1.998 -6.676 1 96.25 76 LEU A C 1
ATOM 618 O O . LEU A 1 76 ? -1.702 -2.684 -6.758 1 96.25 76 LEU A O 1
ATOM 622 N N . TYR A 1 77 ? -0.621 -0.797 -7.145 1 96.12 77 TYR A N 1
ATOM 623 C CA . TYR A 1 77 ? -1.729 -0.195 -7.879 1 96.12 77 TYR A CA 1
ATOM 624 C C . TYR A 1 77 ? -2.043 -0.989 -9.141 1 96.12 77 TYR A C 1
ATOM 626 O O . TYR A 1 77 ? -3.211 -1.194 -9.477 1 96.12 77 TYR A O 1
ATOM 634 N N . ASP A 1 78 ? -1.01 -1.416 -9.766 1 95.25 78 ASP A N 1
ATOM 635 C CA . ASP A 1 78 ? -1.166 -2.264 -10.945 1 95.25 78 ASP A CA 1
ATOM 636 C C . ASP A 1 78 ? -1.886 -3.564 -10.594 1 95.25 78 ASP A C 1
ATOM 638 O O . ASP A 1 78 ? -2.713 -4.051 -11.367 1 95.25 78 ASP A O 1
ATOM 642 N N . GLU A 1 79 ? -1.583 -4.156 -9.469 1 95.69 79 GLU A N 1
ATOM 643 C CA . GLU A 1 79 ? -2.24 -5.379 -9.023 1 95.69 79 GLU A CA 1
ATOM 644 C C . GLU A 1 79 ? -3.754 -5.199 -8.953 1 95.69 79 GLU A C 1
ATOM 646 O O . GLU A 1 79 ? -4.512 -6.148 -9.164 1 95.69 79 GLU A O 1
ATOM 651 N N . TYR A 1 80 ? -4.133 -3.996 -8.695 1 96.69 80 TYR A N 1
ATOM 652 C CA . TYR A 1 80 ? -5.555 -3.73 -8.523 1 96.69 80 TYR A CA 1
ATOM 653 C C . TYR A 1 80 ? -6.176 -3.195 -9.805 1 96.69 80 TYR A C 1
ATOM 655 O O . TYR A 1 80 ? -7.309 -2.703 -9.797 1 96.69 80 TYR A O 1
ATOM 663 N N . GLY A 1 81 ? -5.449 -3.205 -10.914 1 95.69 81 GLY A N 1
ATOM 664 C CA . GLY A 1 81 ? -6.027 -2.953 -12.227 1 95.69 81 GLY A CA 1
ATOM 665 C C . GLY A 1 81 ? -5.953 -1.495 -12.641 1 95.69 81 GLY A C 1
ATOM 666 O O . GLY A 1 81 ? -6.66 -1.067 -13.555 1 95.69 81 GLY A O 1
ATOM 667 N N . ASN A 1 82 ? -5.18 -0.686 -11.859 1 94.38 82 ASN A N 1
ATOM 668 C CA . ASN A 1 82 ? -4.973 0.715 -12.211 1 94.38 82 ASN A CA 1
ATOM 669 C C . ASN A 1 82 ? -6.297 1.456 -12.367 1 94.38 82 ASN A C 1
ATOM 671 O O . ASN A 1 82 ? -6.523 2.129 -13.375 1 94.38 82 ASN A O 1
ATOM 675 N N . GLY A 1 83 ? -7.195 1.198 -11.414 1 90.5 83 GLY A N 1
ATOM 676 C CA . GLY A 1 83 ? -8.445 1.933 -11.383 1 90.5 83 GLY A CA 1
ATOM 677 C C . GLY A 1 83 ? -9.594 1.177 -12.023 1 90.5 83 GLY A C 1
ATOM 678 O O . GLY A 1 83 ? -10.75 1.614 -11.961 1 90.5 83 GLY A O 1
ATOM 679 N N . ASP A 1 84 ? -9.305 0.137 -12.664 1 94.19 84 ASP A N 1
ATOM 680 C CA . ASP A 1 84 ? -10.312 -0.73 -13.266 1 94.19 84 ASP A CA 1
ATOM 681 C C . ASP A 1 84 ? -10.367 -2.08 -12.555 1 94.19 84 ASP A C 1
ATOM 683 O O . ASP A 1 84 ? -9.547 -2.961 -12.82 1 94.19 84 ASP A O 1
ATOM 687 N N . SER A 1 85 ? -11.344 -2.279 -11.773 1 92.38 85 SER A N 1
ATOM 688 C CA . SER A 1 85 ? -11.469 -3.459 -10.922 1 92.38 85 SER A CA 1
ATOM 689 C C . SER A 1 85 ? -11.531 -4.734 -11.758 1 92.38 85 SER A C 1
ATOM 691 O O . SER A 1 85 ? -11.117 -5.801 -11.297 1 92.38 85 SER A O 1
ATOM 693 N N . SER A 1 86 ? -12.047 -4.641 -12.961 1 94.25 86 SER A N 1
ATOM 694 C CA . SER A 1 86 ? -12.148 -5.82 -13.812 1 94.25 86 SER A CA 1
ATOM 695 C C . SER A 1 86 ? -10.781 -6.258 -14.328 1 94.25 86 SER A C 1
ATOM 697 O O . SER A 1 86 ? -10.633 -7.371 -14.836 1 94.25 86 SER A O 1
ATOM 699 N N . ARG A 1 87 ? -9.789 -5.332 -14.07 1 95.5 87 ARG A N 1
ATOM 700 C CA . ARG A 1 87 ? -8.445 -5.629 -14.555 1 95.5 87 ARG A CA 1
ATOM 701 C C . ARG A 1 87 ? -7.512 -5.969 -13.398 1 95.5 87 ARG A C 1
ATOM 703 O O . ARG A 1 87 ? -6.312 -6.168 -13.609 1 95.5 87 ARG A O 1
ATOM 710 N N . SER A 1 88 ? -8.102 -5.992 -12.211 1 97.31 88 SER A N 1
ATOM 711 C CA . SER A 1 88 ? -7.254 -6.449 -11.117 1 97.31 88 SER A CA 1
ATOM 712 C C . SER A 1 88 ? -6.738 -7.863 -11.367 1 97.31 88 SER A C 1
ATOM 714 O O . SER A 1 88 ? -7.391 -8.648 -12.062 1 97.31 88 SER A O 1
ATOM 716 N N . HIS A 1 89 ? -5.602 -8.164 -10.867 1 97.38 89 HIS A N 1
ATOM 717 C CA . HIS A 1 89 ? -5.012 -9.477 -11.094 1 97.38 89 HIS A CA 1
ATOM 718 C C . HIS A 1 89 ? -5.902 -10.586 -10.531 1 97.38 89 HIS A C 1
ATOM 720 O O . HIS A 1 89 ? -5.969 -11.68 -11.094 1 97.38 89 HIS A O 1
ATOM 726 N N . MET A 1 90 ? -6.625 -10.344 -9.453 1 97.75 90 MET A N 1
ATOM 727 C CA . MET A 1 90 ? -7.574 -11.305 -8.898 1 97.75 90 MET A CA 1
ATOM 728 C C . MET A 1 90 ? -8.75 -11.516 -9.844 1 97.75 90 MET A C 1
ATOM 730 O O . MET A 1 90 ? -9.148 -12.648 -10.102 1 97.75 90 MET A O 1
ATOM 734 N N . ALA A 1 91 ? -9.242 -10.414 -10.438 1 97.56 91 ALA A N 1
ATOM 735 C CA . ALA A 1 91 ? -10.375 -10.5 -11.352 1 97.56 91 ALA A CA 1
ATOM 736 C C . ALA A 1 91 ? -9.992 -11.25 -12.625 1 97.56 91 ALA A C 1
ATOM 738 O O . ALA A 1 91 ? -10.75 -12.086 -13.117 1 97.56 91 ALA A O 1
ATOM 739 N N . VAL A 1 92 ? -8.844 -10.93 -13.141 1 97.88 92 VAL A N 1
ATOM 740 C CA . VAL A 1 92 ? -8.406 -11.57 -14.375 1 97.88 92 VAL A CA 1
ATOM 741 C C . VAL A 1 92 ? -8.125 -13.047 -14.125 1 97.88 92 VAL A C 1
ATOM 743 O O . VAL A 1 92 ? -8.375 -13.891 -14.992 1 97.88 92 VAL A O 1
ATOM 746 N N . TYR A 1 93 ? -7.586 -13.383 -12.938 1 98.56 93 TYR A N 1
ATOM 747 C CA . TYR A 1 93 ? -7.402 -14.789 -12.617 1 98.56 93 TYR A CA 1
ATOM 748 C C . TYR A 1 93 ? -8.742 -15.508 -12.508 1 98.56 93 TYR A C 1
ATOM 750 O O . TYR A 1 93 ? -8.875 -16.656 -12.938 1 98.56 93 TYR A O 1
ATOM 758 N N . ARG A 1 94 ? -9.719 -14.859 -11.945 1 98.56 94 ARG A N 1
ATOM 759 C CA . ARG A 1 94 ? -11.039 -15.469 -11.805 1 98.56 94 ARG A CA 1
ATOM 760 C C . ARG A 1 94 ? -11.672 -15.719 -13.172 1 98.56 94 ARG A C 1
ATOM 762 O O . ARG A 1 94 ? -12.406 -16.688 -13.352 1 98.56 94 ARG A O 1
ATOM 769 N N . LYS A 1 95 ? -11.367 -14.836 -14.148 1 98 95 LYS A N 1
ATOM 770 C CA . LYS A 1 95 ? -11.797 -15.109 -15.523 1 98 95 LYS A CA 1
ATOM 771 C C . LYS A 1 95 ? -11.258 -16.438 -16.016 1 98 95 LYS A C 1
ATOM 773 O O . LYS A 1 95 ? -11.977 -17.219 -16.641 1 98 95 LYS A O 1
ATOM 778 N N . PHE A 1 96 ? -9.977 -16.703 -15.695 1 98.69 96 PHE A N 1
ATOM 779 C CA . PHE A 1 96 ? -9.336 -17.984 -16 1 98.69 96 PHE A CA 1
ATOM 780 C C . PHE A 1 96 ? -10.047 -19.125 -15.305 1 98.69 96 PHE A C 1
ATOM 782 O O . PHE A 1 96 ? -10.367 -20.141 -15.93 1 98.69 96 PHE A O 1
ATOM 789 N N . MET A 1 97 ? -10.398 -18.938 -14.055 1 98.69 97 MET A N 1
ATOM 790 C CA . MET A 1 97 ? -11.078 -19.969 -13.281 1 98.69 97 MET A CA 1
ATOM 791 C C . MET A 1 97 ? -12.461 -20.266 -13.852 1 98.69 97 MET A C 1
ATOM 793 O O . MET A 1 97 ? -12.844 -21.438 -13.992 1 98.69 97 MET A O 1
ATOM 797 N N . ARG A 1 98 ? -13.141 -19.234 -14.211 1 98.5 98 ARG A N 1
ATOM 798 C CA . ARG A 1 98 ? -14.484 -19.406 -14.75 1 98.5 98 ARG A CA 1
ATOM 799 C C . ARG A 1 98 ? -14.445 -20.109 -16.109 1 98.5 98 ARG A C 1
ATOM 801 O O . ARG A 1 98 ? -15.352 -20.891 -16.422 1 98.5 98 ARG A O 1
ATOM 808 N N . ALA A 1 99 ? -13.445 -19.844 -16.875 1 98.5 99 ALA A N 1
ATOM 809 C CA . ALA A 1 99 ? -13.281 -20.516 -18.172 1 98.5 99 ALA A CA 1
ATOM 810 C C . ALA A 1 99 ? -13.094 -22.016 -17.984 1 98.5 99 ALA A C 1
ATOM 812 O O . ALA A 1 99 ? -13.289 -22.797 -18.906 1 98.5 99 ALA A O 1
ATOM 813 N N . LEU A 1 100 ? -12.703 -22.438 -16.828 1 98.44 100 LEU A N 1
ATOM 814 C CA . LEU A 1 100 ? -12.516 -23.844 -16.484 1 98.44 100 LEU A CA 1
ATOM 815 C C . LEU A 1 100 ? -13.727 -24.391 -15.734 1 98.44 100 LEU A C 1
ATOM 817 O O . LEU A 1 100 ? -13.648 -25.438 -15.109 1 98.44 100 LEU A O 1
ATOM 821 N N . ASP A 1 101 ? -14.742 -23.594 -15.641 1 97.94 101 ASP A N 1
ATOM 822 C CA . ASP A 1 101 ? -16.016 -23.953 -15.039 1 97.94 101 ASP A CA 1
ATOM 823 C C . ASP A 1 101 ? -15.898 -24.109 -13.523 1 97.94 101 ASP A C 1
ATOM 825 O O . ASP A 1 101 ? -16.562 -24.953 -12.93 1 97.94 101 ASP A O 1
ATOM 829 N N . ILE A 1 102 ? -14.992 -23.5 -12.961 1 98.44 102 ILE A N 1
ATOM 830 C CA . ILE A 1 102 ? -14.914 -23.438 -11.508 1 98.44 102 ILE A CA 1
ATOM 831 C C . ILE A 1 102 ? -16.031 -22.562 -10.969 1 98.44 102 ILE A C 1
ATOM 833 O O . ILE A 1 102 ? -16.219 -21.422 -11.438 1 98.44 102 ILE A O 1
ATOM 837 N N . THR A 1 103 ? -16.734 -22.984 -10 1 98.25 103 THR A N 1
ATOM 838 C CA . THR A 1 103 ? -17.953 -22.344 -9.523 1 98.25 103 THR A CA 1
ATOM 839 C C . THR A 1 103 ? -17.609 -21.172 -8.609 1 98.25 103 THR A C 1
ATOM 841 O O . THR A 1 103 ? -16.516 -21.109 -8.055 1 98.25 103 THR A O 1
ATOM 844 N N . GLU A 1 104 ? -18.547 -20.281 -8.484 1 97.75 104 GLU A N 1
ATOM 845 C CA . GLU A 1 104 ? -18.375 -19.156 -7.574 1 97.75 104 GLU A CA 1
ATOM 846 C C . GLU A 1 104 ? -18.156 -19.625 -6.141 1 97.75 104 GLU A C 1
ATOM 848 O O . GLU A 1 104 ? -17.438 -19 -5.371 1 97.75 104 GLU A O 1
ATOM 853 N N . GLU A 1 105 ? -18.781 -20.734 -5.801 1 97.25 105 GLU A N 1
ATOM 854 C CA . GLU A 1 105 ? -18.594 -21.312 -4.473 1 97.25 105 GLU A CA 1
ATOM 855 C C . GLU A 1 105 ? -17.156 -21.781 -4.27 1 97.25 105 GLU A C 1
ATOM 857 O O . GLU A 1 105 ? -16.562 -21.531 -3.213 1 97.25 105 GLU A O 1
ATOM 862 N N . GLU A 1 106 ? -16.594 -22.438 -5.309 1 97.69 106 GLU A N 1
ATOM 863 C CA . GLU A 1 106 ? -15.203 -22.875 -5.246 1 97.69 106 GLU A CA 1
ATOM 864 C C . GLU A 1 106 ? -14.25 -21.688 -5.188 1 97.69 106 GLU A C 1
ATOM 866 O O . GLU A 1 106 ? -13.25 -21.719 -4.469 1 97.69 106 GLU A O 1
ATOM 871 N N . ILE A 1 107 ? -14.602 -20.672 -5.945 1 98.25 107 ILE A N 1
ATOM 872 C CA . ILE A 1 107 ? -13.797 -19.453 -5.965 1 98.25 107 ILE A CA 1
ATOM 873 C C . ILE A 1 107 ? -13.82 -18.797 -4.59 1 98.25 107 ILE A C 1
ATOM 875 O O . ILE A 1 107 ? -12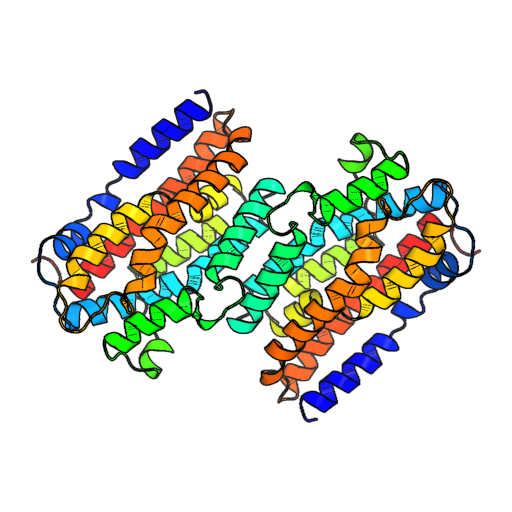.797 -18.312 -4.105 1 98.25 107 ILE A O 1
ATOM 879 N N . ALA A 1 108 ? -14.906 -18.812 -3.898 1 96.19 108 ALA A N 1
ATOM 880 C CA . ALA A 1 108 ? -15.078 -18.172 -2.602 1 96.19 108 ALA A CA 1
ATOM 881 C C . ALA A 1 108 ? -14.406 -18.969 -1.491 1 96.19 108 ALA A C 1
ATOM 883 O O . ALA A 1 108 ? -14.117 -18.438 -0.419 1 96.19 108 ALA A O 1
ATOM 884 N N . ASN A 1 109 ? -14.172 -20.312 -1.765 1 95.62 109 ASN A N 1
ATOM 885 C CA . ASN A 1 109 ? -13.594 -21.203 -0.765 1 95.62 109 ASN A CA 1
ATOM 886 C C . ASN A 1 109 ? -12.477 -22.047 -1.352 1 95.62 109 ASN A C 1
ATOM 888 O O . ASN A 1 109 ? -12.547 -23.281 -1.337 1 95.62 109 ASN A O 1
ATOM 892 N N . PRO A 1 110 ? -11.453 -21.359 -1.806 1 95.88 110 PRO A N 1
ATOM 893 C CA . PRO A 1 110 ? -10.383 -22.141 -2.43 1 95.88 110 PRO A CA 1
ATOM 894 C C . PRO A 1 110 ? -9.633 -23.016 -1.434 1 95.88 110 PRO A C 1
ATOM 896 O O . PRO A 1 110 ? -9.406 -22.609 -0.291 1 95.88 110 PRO A O 1
ATOM 899 N N . PRO A 1 111 ? -9.281 -24.25 -1.842 1 96.25 111 PRO A N 1
ATOM 900 C CA . PRO A 1 111 ? -8.477 -25.109 -0.968 1 96.25 111 PRO A CA 1
ATOM 901 C C . PRO A 1 111 ? -7.039 -24.609 -0.816 1 96.25 111 PRO A C 1
ATOM 903 O O . PRO A 1 111 ? -6.516 -23.938 -1.708 1 96.25 111 PRO A O 1
ATOM 906 N N . ILE A 1 112 ? -6.465 -24.906 0.278 1 97.12 112 ILE A N 1
ATOM 907 C CA . ILE A 1 112 ? -5.059 -24.594 0.494 1 97.12 112 ILE A CA 1
ATOM 908 C C . ILE A 1 112 ? -4.305 -25.844 0.935 1 97.12 112 ILE A C 1
ATOM 910 O O . ILE A 1 112 ? -4.586 -26.406 1.999 1 97.12 112 ILE A O 1
ATOM 914 N N . ILE A 1 113 ? -3.4 -26.281 0.129 1 96.94 113 ILE A N 1
ATOM 915 C CA . ILE A 1 113 ? -2.572 -27.422 0.48 1 96.94 113 ILE A CA 1
ATOM 916 C C . ILE A 1 113 ? -1.414 -26.969 1.368 1 96.94 113 ILE A C 1
ATOM 918 O O . ILE A 1 113 ? -1.06 -25.797 1.384 1 96.94 113 ILE A O 1
ATOM 922 N N . PRO A 1 114 ? -0.815 -27.875 2.115 1 96.81 114 PRO A N 1
ATOM 923 C CA . PRO A 1 114 ? 0.226 -27.5 3.072 1 96.81 114 PRO A CA 1
ATOM 924 C C . PRO A 1 114 ? 1.399 -26.781 2.414 1 96.81 114 PRO A C 1
ATOM 926 O O . PRO A 1 114 ? 1.951 -25.828 2.988 1 96.81 114 PRO A O 1
ATOM 929 N N . GLU A 1 115 ? 1.779 -27.156 1.203 1 97.38 115 GLU A N 1
ATOM 930 C CA . GLU A 1 115 ? 2.906 -26.531 0.507 1 97.38 115 GLU A CA 1
ATOM 931 C C . GLU A 1 115 ? 2.604 -25.078 0.144 1 97.38 115 GLU A C 1
ATOM 933 O O . GLU A 1 115 ? 3.475 -24.219 0.249 1 97.38 115 GLU A O 1
ATOM 938 N N . GLN A 1 116 ? 1.356 -24.844 -0.274 1 97.56 116 GLN A N 1
ATOM 939 C CA . GLN A 1 116 ? 0.935 -23.484 -0.574 1 97.56 116 GLN A CA 1
ATOM 940 C C . GLN A 1 116 ? 0.888 -22.625 0.692 1 97.56 116 GLN A C 1
ATOM 942 O O . GLN A 1 116 ? 1.311 -21.469 0.683 1 97.56 116 GLN A O 1
ATOM 947 N N . GLN A 1 117 ? 0.415 -23.219 1.767 1 96.94 117 GLN A N 1
ATOM 948 C CA . GLN A 1 117 ? 0.391 -22.531 3.045 1 96.94 117 GLN A CA 1
ATOM 949 C C . GLN A 1 117 ? 1.801 -22.141 3.49 1 96.94 117 GLN A C 1
ATOM 951 O O . GLN A 1 117 ? 2.027 -21.031 3.959 1 96.94 117 GLN A O 1
ATOM 956 N N . GLY A 1 118 ? 2.658 -23.156 3.352 1 96.62 118 GLY A N 1
ATOM 957 C CA . GLY A 1 118 ? 4.043 -22.875 3.701 1 96.62 118 GLY A CA 1
ATOM 958 C C . GLY A 1 118 ? 4.629 -21.703 2.92 1 96.62 118 GLY A C 1
ATOM 959 O O . GLY A 1 118 ? 5.32 -20.859 3.488 1 96.62 118 GLY A O 1
ATOM 960 N N . TYR A 1 119 ? 4.375 -21.641 1.651 1 97.62 119 TYR A N 1
ATOM 961 C CA . TYR A 1 119 ? 4.816 -20.531 0.809 1 97.62 119 TYR A CA 1
ATOM 962 C C . TYR A 1 119 ? 4.27 -19.203 1.321 1 97.62 119 TYR A C 1
ATOM 964 O O . TYR A 1 119 ? 5.023 -18.25 1.507 1 97.62 119 TYR A O 1
ATOM 972 N N . ILE A 1 120 ? 2.98 -19.203 1.564 1 97.44 120 ILE A N 1
ATOM 973 C CA . ILE A 1 120 ? 2.303 -17.984 2.008 1 97.44 120 ILE A CA 1
ATOM 974 C C . ILE A 1 120 ? 2.883 -17.531 3.346 1 97.44 120 ILE A C 1
ATOM 976 O O . ILE A 1 120 ? 3.168 -16.344 3.537 1 97.44 120 ILE A O 1
ATOM 980 N N . ASP A 1 121 ? 3.121 -18.484 4.219 1 96.12 121 ASP A N 1
ATOM 981 C CA . ASP A 1 121 ? 3.654 -18.156 5.539 1 96.12 121 ASP A CA 1
ATOM 982 C C . ASP A 1 121 ? 5.039 -17.531 5.434 1 96.12 121 ASP A C 1
ATOM 984 O O . ASP A 1 121 ? 5.348 -16.562 6.141 1 96.12 121 ASP A O 1
ATOM 988 N N . THR A 1 122 ? 5.824 -18.094 4.586 1 97.25 122 THR A N 1
ATOM 989 C CA . THR A 1 122 ? 7.168 -17.562 4.395 1 97.25 122 THR A CA 1
ATOM 990 C C . THR A 1 122 ? 7.117 -16.141 3.85 1 97.25 122 THR A C 1
ATOM 992 O O . THR A 1 122 ? 7.812 -15.258 4.348 1 97.25 122 THR A O 1
ATOM 995 N N . MET A 1 123 ? 6.289 -15.906 2.824 1 97.69 123 MET A N 1
ATOM 996 C CA . MET A 1 123 ? 6.16 -14.57 2.246 1 97.69 123 MET A CA 1
ATOM 997 C C . MET A 1 123 ? 5.707 -13.562 3.297 1 97.69 123 MET A C 1
ATOM 999 O O . MET A 1 123 ? 6.293 -12.492 3.426 1 97.69 123 MET A O 1
ATOM 1003 N N . MET A 1 124 ? 4.699 -13.953 4.066 1 95.81 124 MET A N 1
ATOM 1004 C CA . MET A 1 124 ? 4.152 -13.062 5.09 1 95.81 124 MET A CA 1
ATOM 1005 C C . MET A 1 124 ? 5.195 -12.75 6.156 1 95.81 124 MET A C 1
ATOM 1007 O O . MET A 1 124 ? 5.391 -11.586 6.512 1 95.81 124 MET A O 1
ATOM 1011 N N . ARG A 1 125 ? 5.871 -13.75 6.574 1 95.94 125 ARG A N 1
ATOM 1012 C CA . ARG A 1 125 ? 6.863 -13.578 7.629 1 95.94 125 ARG A CA 1
ATOM 1013 C C . ARG A 1 125 ? 7.957 -12.602 7.199 1 95.94 125 ARG A C 1
ATOM 1015 O O . ARG A 1 125 ? 8.328 -11.703 7.953 1 95.94 125 ARG A O 1
ATOM 1022 N N . VAL A 1 126 ? 8.445 -12.758 6.043 1 97.06 126 VAL A N 1
ATOM 1023 C CA . VAL A 1 126 ? 9.57 -11.953 5.578 1 97.06 126 VAL A CA 1
ATOM 1024 C C . VAL A 1 126 ? 9.109 -10.523 5.316 1 97.06 126 VAL A C 1
ATOM 1026 O O . VAL A 1 126 ? 9.789 -9.562 5.691 1 97.06 126 VAL A O 1
ATOM 1029 N N . THR A 1 127 ? 7.945 -10.359 4.73 1 97.25 127 THR A N 1
ATOM 1030 C CA . THR A 1 127 ? 7.508 -9.039 4.305 1 97.25 127 THR A CA 1
ATOM 1031 C C . THR A 1 127 ? 6.98 -8.234 5.488 1 97.25 127 THR A C 1
ATOM 1033 O O . THR A 1 127 ? 6.852 -7.012 5.406 1 97.25 127 THR A O 1
ATOM 1036 N N . GLN A 1 128 ? 6.707 -8.875 6.586 1 93.38 128 GLN A N 1
ATOM 1037 C CA . GLN A 1 128 ? 6.258 -8.203 7.801 1 93.38 128 GLN A CA 1
ATOM 1038 C C . GLN A 1 128 ? 7.398 -8.047 8.797 1 93.38 128 GLN A C 1
ATOM 1040 O O . GLN A 1 128 ? 7.199 -7.543 9.906 1 93.38 128 GLN A O 1
ATOM 1045 N N . GLY A 1 129 ? 8.602 -8.523 8.422 1 92 129 GLY A N 1
ATOM 1046 C CA . GLY A 1 129 ? 9.719 -8.562 9.359 1 92 129 GLY A CA 1
ATOM 1047 C C . GLY A 1 129 ? 10.531 -7.285 9.383 1 92 129 GLY A C 1
ATOM 1048 O O . GLY A 1 129 ? 10.078 -6.25 8.891 1 92 129 GLY A O 1
ATOM 1049 N N . THR A 1 130 ? 11.719 -7.336 9.945 1 92.56 130 THR A N 1
ATOM 1050 C CA . THR A 1 130 ? 12.523 -6.145 10.188 1 92.56 130 THR A CA 1
ATOM 1051 C C . THR A 1 130 ? 13.602 -5.996 9.117 1 92.56 130 THR A C 1
ATOM 1053 O O . THR A 1 130 ? 14.203 -4.93 8.969 1 92.56 130 THR A O 1
ATOM 1056 N N . ASP A 1 131 ? 13.898 -7.055 8.445 1 97.19 131 ASP A N 1
ATOM 1057 C CA . ASP A 1 131 ? 14.844 -6.984 7.344 1 97.19 131 ASP A CA 1
ATOM 1058 C C . ASP A 1 131 ? 14.172 -6.453 6.074 1 97.19 131 ASP A C 1
ATOM 1060 O O . ASP A 1 131 ? 13.75 -7.234 5.223 1 97.19 131 ASP A O 1
ATOM 1064 N N . TRP A 1 132 ? 14.195 -5.117 5.965 1 97.56 132 TRP A N 1
ATOM 1065 C CA . TRP A 1 132 ? 13.375 -4.469 4.949 1 97.56 132 TRP A CA 1
ATOM 1066 C C . TRP A 1 132 ? 13.898 -4.773 3.549 1 97.56 132 TRP A C 1
ATOM 1068 O O . TRP A 1 132 ? 13.125 -4.871 2.598 1 97.56 132 TRP A O 1
ATOM 1078 N N . LEU A 1 133 ? 15.172 -4.895 3.355 1 98.38 133 LEU A N 1
ATOM 1079 C CA . LEU A 1 133 ? 15.711 -5.16 2.025 1 98.38 133 LEU A CA 1
ATOM 1080 C C . LEU A 1 133 ? 15.414 -6.59 1.591 1 98.38 133 LEU A C 1
ATOM 1082 O O . LEU A 1 133 ? 15.18 -6.848 0.408 1 98.38 133 LEU A O 1
ATOM 1086 N N . ALA A 1 134 ? 15.344 -7.539 2.543 1 98.38 134 ALA A N 1
ATOM 1087 C CA . ALA A 1 134 ? 14.859 -8.883 2.242 1 98.38 134 ALA A CA 1
ATOM 1088 C C . ALA A 1 134 ? 13.391 -8.859 1.831 1 98.38 134 ALA A C 1
ATOM 1090 O O . ALA A 1 134 ? 12.984 -9.586 0.922 1 98.38 134 ALA A O 1
ATOM 1091 N N . ALA A 1 135 ? 12.625 -8.023 2.506 1 98.44 135 ALA A N 1
ATOM 1092 C CA . ALA A 1 135 ? 11.219 -7.871 2.146 1 98.44 135 ALA A CA 1
ATOM 1093 C C . ALA A 1 135 ? 11.07 -7.387 0.707 1 98.44 135 ALA A C 1
ATOM 1095 O O . ALA A 1 135 ? 10.234 -7.898 -0.042 1 98.44 135 ALA A O 1
ATOM 1096 N N . VAL A 1 136 ? 11.898 -6.469 0.323 1 98.19 136 VAL A N 1
ATOM 1097 C CA . VAL A 1 136 ? 11.898 -5.961 -1.044 1 98.19 136 VAL A CA 1
ATOM 1098 C C . VAL A 1 136 ? 12.352 -7.059 -2.004 1 98.19 136 VAL A C 1
ATOM 1100 O O . VAL A 1 136 ? 11.844 -7.16 -3.123 1 98.19 136 VAL A O 1
ATOM 1103 N N . GLY A 1 137 ? 13.32 -7.844 -1.586 1 97.81 137 GLY A N 1
ATOM 1104 C CA . GLY A 1 137 ? 13.734 -8.984 -2.381 1 97.81 137 GLY A CA 1
ATOM 1105 C C . GLY A 1 137 ? 12.602 -9.961 -2.662 1 97.81 137 GLY A C 1
ATOM 1106 O O . GLY A 1 137 ? 12.43 -10.398 -3.799 1 97.81 137 GLY A O 1
ATOM 1107 N N . VAL A 1 138 ? 11.789 -10.203 -1.666 1 96.69 138 VAL A N 1
ATOM 1108 C CA . VAL A 1 138 ? 10.695 -11.164 -1.735 1 96.69 138 VAL A CA 1
ATOM 1109 C C . VAL A 1 138 ? 9.586 -10.617 -2.629 1 96.69 138 VAL A C 1
ATOM 1111 O O . VAL A 1 138 ? 9.148 -11.289 -3.57 1 96.69 138 VAL A O 1
ATOM 1114 N N . ALA A 1 139 ? 9.188 -9.398 -2.385 1 94.81 139 ALA A N 1
ATOM 1115 C CA . ALA A 1 139 ? 7.961 -8.867 -2.984 1 94.81 139 ALA A CA 1
ATOM 1116 C C . ALA A 1 139 ? 8.266 -8.102 -4.27 1 94.81 139 ALA A C 1
ATOM 1118 O O . ALA A 1 139 ? 7.422 -8.008 -5.16 1 94.81 139 ALA A O 1
ATOM 1119 N N . GLY A 1 140 ? 9.406 -7.594 -4.402 1 94 140 GLY A N 1
ATOM 1120 C CA . GLY A 1 140 ? 9.773 -6.758 -5.535 1 94 140 GLY A CA 1
ATOM 1121 C C . GLY A 1 140 ? 10.547 -7.508 -6.602 1 94 140 GLY A C 1
ATOM 1122 O O . GLY A 1 140 ? 10.102 -7.59 -7.75 1 94 140 GLY A O 1
ATOM 1123 N N . ILE A 1 141 ? 11.625 -8.141 -6.227 1 94.44 141 ILE A N 1
ATOM 1124 C CA . ILE A 1 141 ? 12.523 -8.734 -7.207 1 94.44 141 ILE A CA 1
ATOM 1125 C C . ILE A 1 141 ? 12.086 -10.156 -7.5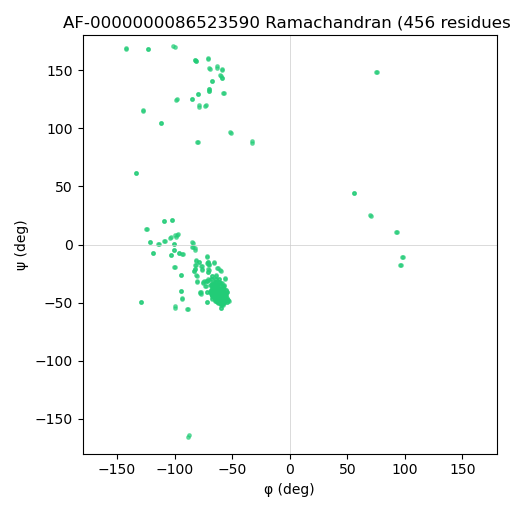23 1 94.44 141 ILE A C 1
ATOM 1127 O O . ILE A 1 141 ? 11.75 -10.469 -8.664 1 94.44 141 ILE A O 1
ATOM 1131 N N . ALA A 1 142 ? 11.969 -10.961 -6.512 1 95.56 142 ALA A N 1
ATOM 1132 C CA . ALA A 1 142 ? 11.633 -12.375 -6.711 1 95.56 142 ALA A CA 1
ATOM 1133 C C . ALA A 1 142 ? 10.188 -12.531 -7.18 1 95.56 142 ALA A C 1
ATOM 1135 O O . ALA A 1 142 ? 9.812 -13.57 -7.727 1 95.56 142 ALA A O 1
ATOM 1136 N N . GLY A 1 143 ? 9.391 -11.477 -6.98 1 92.94 143 GLY A N 1
ATOM 1137 C CA . GLY A 1 143 ? 8.023 -11.453 -7.473 1 92.94 143 GLY A CA 1
ATOM 1138 C C . GLY A 1 143 ? 7.918 -11.023 -8.922 1 92.94 143 GLY A C 1
ATOM 1139 O O . GLY A 1 143 ? 6.836 -11.062 -9.516 1 92.94 143 GLY A O 1
ATOM 1140 N N . GLU A 1 144 ? 9.062 -10.68 -9.523 1 94 144 GLU A N 1
ATOM 1141 C CA . GLU A 1 144 ? 9.023 -10.133 -10.875 1 94 144 GLU A CA 1
ATOM 1142 C C . GLU A 1 144 ? 9.992 -10.875 -11.797 1 94 144 GLU A C 1
ATOM 1144 O O . GLU A 1 144 ? 9.586 -11.391 -12.844 1 94 144 GLU A O 1
ATOM 1149 N N . TRP A 1 145 ? 11.234 -11.078 -11.438 1 94.44 145 TRP A N 1
ATOM 1150 C CA . TRP A 1 145 ? 12.312 -11.602 -12.281 1 94.44 145 TRP A CA 1
ATOM 1151 C C . TRP A 1 145 ? 11.969 -12.992 -12.797 1 94.44 145 TRP A C 1
ATOM 1153 O O . TRP A 1 145 ? 12.023 -13.242 -14.008 1 94.44 145 TRP A O 1
ATOM 1163 N N . PRO A 1 146 ? 11.664 -13.852 -11.93 1 95.94 146 PRO A N 1
ATOM 1164 C CA . PRO A 1 146 ? 11.508 -15.227 -12.406 1 95.94 146 PRO A CA 1
ATOM 1165 C C . PRO A 1 146 ? 10.133 -15.484 -13.023 1 95.94 146 PRO A C 1
ATOM 1167 O O . PRO A 1 146 ? 9.883 -16.562 -13.555 1 95.94 146 PRO A O 1
ATOM 1170 N N . ILE A 1 147 ? 9.25 -14.586 -13.008 1 96.69 147 ILE A N 1
ATOM 1171 C CA . ILE A 1 147 ? 7.844 -14.836 -13.305 1 96.69 147 ILE A CA 1
ATOM 1172 C C . ILE A 1 147 ? 7.652 -14.969 -14.812 1 96.69 147 ILE A C 1
ATOM 1174 O O . ILE A 1 147 ? 6.957 -15.875 -15.281 1 96.69 147 ILE A O 1
ATOM 1178 N N . PRO A 1 148 ? 8.328 -14.117 -15.633 1 96.25 148 PRO A N 1
ATOM 1179 C CA . PRO A 1 148 ? 8.117 -14.266 -17.078 1 96.25 148 PRO A CA 1
ATOM 1180 C C . PRO A 1 148 ? 8.492 -15.656 -17.594 1 96.25 148 PRO A C 1
ATOM 1182 O O . PRO A 1 148 ? 7.668 -16.328 -18.219 1 96.25 148 PRO A O 1
ATOM 1185 N N . PRO A 1 149 ? 9.688 -16.188 -17.297 1 96.75 149 PRO A N 1
ATOM 1186 C CA . PRO A 1 149 ? 9.953 -17.547 -17.766 1 96.75 149 PRO A CA 1
ATOM 1187 C C . PRO A 1 149 ? 9.039 -18.594 -17.125 1 96.75 149 PRO A C 1
ATOM 1189 O O . PRO A 1 149 ? 8.656 -19.562 -17.781 1 96.75 149 PRO A O 1
ATOM 1192 N N . TYR A 1 150 ? 8.703 -18.469 -15.859 1 97.69 150 TYR A N 1
ATOM 1193 C CA . TYR A 1 150 ? 7.781 -19.359 -15.148 1 97.69 150 TYR A CA 1
ATOM 1194 C C . TYR A 1 150 ? 6.422 -19.391 -15.836 1 97.69 150 TYR A C 1
ATOM 1196 O O . TYR A 1 150 ? 5.914 -20.469 -16.156 1 97.69 150 TYR A O 1
ATOM 1204 N N . TYR A 1 151 ? 5.855 -18.234 -16.188 1 98 151 TYR A N 1
ATOM 1205 C CA . TYR A 1 151 ? 4.52 -18.141 -16.766 1 98 151 TYR A CA 1
ATOM 1206 C C . TYR A 1 151 ? 4.531 -18.594 -18.234 1 98 151 TYR A C 1
ATOM 1208 O O . TYR A 1 151 ? 3.547 -19.141 -18.719 1 98 151 TYR A O 1
ATOM 1216 N N . ARG A 1 152 ? 5.641 -18.344 -18.922 1 97.5 152 ARG A N 1
ATOM 1217 C CA . ARG A 1 152 ? 5.75 -18.891 -20.281 1 97.5 152 ARG A CA 1
ATOM 1218 C C . ARG A 1 152 ? 5.598 -20.406 -20.281 1 97.5 152 ARG A C 1
ATOM 1220 O O . ARG A 1 152 ? 4.906 -20.969 -21.125 1 97.5 152 ARG A O 1
ATOM 1227 N N . MET A 1 153 ? 6.234 -21.031 -19.312 1 97.81 153 MET A N 1
ATOM 1228 C CA . MET A 1 153 ? 6.137 -22.484 -19.219 1 97.81 153 MET A CA 1
ATOM 1229 C C . MET A 1 153 ? 4.719 -22.922 -18.859 1 97.81 153 MET A C 1
ATOM 1231 O O . MET A 1 153 ? 4.195 -23.891 -19.422 1 97.81 153 MET A O 1
ATOM 1235 N N . LEU A 1 154 ? 4.086 -22.25 -17.938 1 98.19 154 LEU A N 1
ATOM 1236 C CA . LEU A 1 154 ? 2.697 -22.562 -17.594 1 98.19 154 LEU A CA 1
ATOM 1237 C C . LEU A 1 154 ? 1.802 -22.438 -18.828 1 98.19 154 LEU A C 1
ATOM 1239 O O . LEU A 1 154 ? 0.948 -23.297 -19.062 1 98.19 154 LEU A O 1
ATOM 1243 N N . LEU A 1 155 ? 2.025 -21.344 -19.594 1 98.12 155 LEU A N 1
ATOM 1244 C CA . LEU A 1 155 ? 1.186 -21.047 -20.75 1 98.12 155 LEU A CA 1
ATOM 1245 C C . LEU A 1 155 ? 1.305 -22.141 -21.812 1 98.12 155 LEU A C 1
ATOM 1247 O O . LEU A 1 155 ? 0.332 -22.453 -22.5 1 98.12 155 LEU A O 1
ATOM 1251 N N . GLN A 1 156 ? 2.5 -22.719 -21.953 1 97.75 156 GLN A N 1
ATOM 1252 C CA . GLN A 1 156 ? 2.684 -23.812 -22.906 1 97.75 156 GLN A CA 1
ATOM 1253 C C . GLN A 1 156 ? 1.698 -24.938 -22.641 1 97.75 156 GLN A C 1
ATOM 1255 O O . GLN A 1 156 ? 1.098 -25.484 -23.562 1 97.75 156 GLN A O 1
ATOM 1260 N N . GLY A 1 157 ? 1.533 -25.281 -21.406 1 97.75 157 GLY A N 1
ATOM 1261 C CA . GLY A 1 157 ? 0.605 -26.344 -21.047 1 97.75 157 GLY A CA 1
ATOM 1262 C C . GLY A 1 157 ? -0.844 -25.906 -21.062 1 97.75 157 GLY A C 1
ATOM 1263 O O . GLY A 1 157 ? -1.714 -26.609 -21.578 1 97.75 157 GLY A O 1
ATOM 1264 N N . LEU A 1 158 ? -1.124 -24.75 -20.562 1 98.25 158 LEU A N 1
ATOM 1265 C CA . LEU A 1 158 ? -2.494 -24.281 -20.391 1 98.25 158 LEU A CA 1
ATOM 1266 C C . LEU A 1 158 ? -3.146 -24.016 -21.75 1 98.25 158 LEU A C 1
ATOM 1268 O O . LEU A 1 158 ? -4.355 -24.203 -21.906 1 98.25 158 LEU A O 1
ATOM 1272 N N . ARG A 1 159 ? -2.334 -23.656 -22.719 1 97.69 159 ARG A N 1
ATOM 1273 C CA . ARG A 1 159 ? -2.854 -23.359 -24.047 1 97.69 159 ARG A CA 1
ATOM 1274 C C . ARG A 1 159 ? -3.305 -24.641 -24.75 1 97.69 159 ARG A C 1
ATOM 1276 O O . ARG A 1 159 ? -4.008 -24.594 -25.75 1 97.69 159 ARG A O 1
ATOM 1283 N N . THR A 1 160 ? -2.877 -25.797 -24.25 1 98.06 160 THR A N 1
ATOM 1284 C CA . THR A 1 160 ? -3.279 -27.062 -24.844 1 98.06 160 THR A CA 1
ATOM 1285 C C . THR A 1 160 ? -4.664 -27.469 -24.359 1 98.06 160 THR A C 1
ATOM 1287 O O . THR A 1 160 ? -5.27 -28.406 -24.906 1 98.06 160 THR A O 1
ATOM 1290 N N . VAL A 1 161 ? -5.176 -26.891 -23.359 1 97.94 161 VAL A N 1
ATOM 1291 C CA . VAL A 1 161 ? -6.473 -27.234 -22.797 1 97.94 161 VAL A CA 1
ATOM 1292 C C . VAL A 1 161 ? -7.59 -26.75 -23.719 1 97.94 161 VAL A C 1
ATOM 1294 O O . VAL A 1 161 ? -7.703 -25.547 -23.969 1 97.94 161 VAL A O 1
ATOM 1297 N N . PRO A 1 162 ? -8.375 -27.594 -24.188 1 95.75 162 PRO A N 1
ATOM 1298 C CA . PRO A 1 162 ? -9.445 -27.156 -25.078 1 95.75 162 PRO A CA 1
ATOM 1299 C C . PRO A 1 162 ? -10.367 -26.125 -24.453 1 95.75 162 PRO A C 1
ATOM 1301 O O . PRO A 1 162 ? -10.758 -26.266 -23.281 1 95.75 162 PRO A O 1
ATOM 1304 N N . GLY A 1 163 ? -10.594 -25.031 -25.219 1 94.81 163 GLY A N 1
ATOM 1305 C CA . GLY A 1 163 ? -11.555 -24.031 -24.781 1 94.81 163 GLY A CA 1
ATOM 1306 C C . GLY A 1 163 ? -10.914 -22.859 -24.047 1 94.81 163 GLY A C 1
ATOM 1307 O O . GLY A 1 163 ? -11.539 -21.812 -23.875 1 94.81 163 GLY A O 1
ATOM 1308 N N . LEU A 1 164 ? -9.742 -23.109 -23.625 1 97.06 164 LEU A N 1
ATOM 1309 C CA . LEU A 1 164 ? -9.055 -22 -22.969 1 97.06 164 LEU A CA 1
ATOM 1310 C C . LEU A 1 164 ? -8.492 -21.031 -24.016 1 97.06 164 LEU A C 1
ATOM 1312 O O . LEU A 1 164 ? -7.664 -21.422 -24.844 1 97.06 164 LEU A O 1
ATOM 1316 N N . THR A 1 165 ? -8.945 -19.734 -23.969 1 97.38 165 THR A N 1
ATOM 1317 C CA . THR A 1 165 ? -8.531 -18.703 -24.906 1 97.38 165 THR A CA 1
ATOM 1318 C C . THR A 1 165 ? -7.477 -17.797 -24.266 1 97.38 165 THR A C 1
ATOM 1320 O O . THR A 1 165 ? -7.262 -17.844 -23.062 1 97.38 165 THR A O 1
ATOM 1323 N N . ASP A 1 166 ? -6.895 -16.969 -25.047 1 97.19 166 ASP A N 1
ATOM 1324 C CA . ASP A 1 166 ? -5.918 -16.016 -24.562 1 97.19 166 ASP A CA 1
ATOM 1325 C C . ASP A 1 166 ? -6.57 -15.008 -23.609 1 97.19 166 ASP A C 1
ATOM 1327 O O . ASP A 1 166 ? -5.926 -14.523 -22.672 1 97.19 166 ASP A O 1
ATOM 1331 N N . ASP A 1 167 ? -7.82 -14.781 -23.859 1 97.5 167 ASP A N 1
ATOM 1332 C CA . ASP A 1 167 ? -8.562 -13.898 -22.969 1 97.5 167 ASP A CA 1
ATOM 1333 C C . ASP A 1 167 ? -8.617 -14.469 -21.547 1 97.5 167 ASP A C 1
ATOM 1335 O O . AS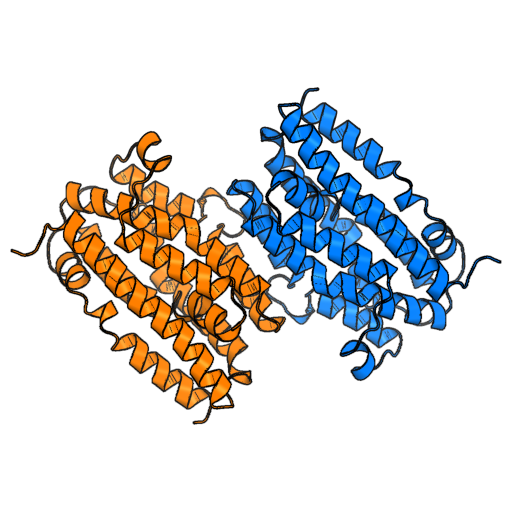P A 1 167 ? -8.438 -13.742 -20.578 1 97.5 167 ASP A O 1
ATOM 1339 N N . ALA A 1 168 ? -8.836 -15.75 -21.453 1 97.94 168 ALA A N 1
ATOM 1340 C CA . ALA A 1 168 ? -8.891 -16.438 -20.156 1 97.94 168 ALA A CA 1
ATOM 1341 C C . ALA A 1 168 ? -7.504 -16.516 -19.516 1 97.94 168 ALA A C 1
ATOM 1343 O O . ALA A 1 168 ? -7.379 -16.594 -18.297 1 97.94 168 ALA A O 1
ATOM 1344 N N . LEU A 1 169 ? -6.512 -16.438 -20.375 1 98.25 169 LEU A N 1
ATOM 1345 C CA . LEU A 1 169 ? -5.145 -16.609 -19.891 1 98.25 169 LEU A CA 1
ATOM 1346 C C . LEU A 1 169 ? -4.438 -15.266 -19.766 1 98.25 169 LEU A C 1
ATOM 1348 O O . LEU A 1 169 ? -3.207 -15.211 -19.703 1 98.25 169 LEU A O 1
ATOM 1352 N N . GLU A 1 170 ? -5.168 -14.219 -19.672 1 97.5 170 GLU A N 1
ATOM 1353 C CA . GLU A 1 170 ? -4.676 -12.844 -19.719 1 97.5 170 GLU A CA 1
ATOM 1354 C C . GLU A 1 170 ? -3.662 -12.57 -18.625 1 97.5 170 GLU A C 1
ATOM 1356 O O . GLU A 1 170 ? -2.67 -11.875 -18.828 1 97.5 170 GLU A O 1
ATOM 1361 N N . LEU A 1 171 ? -3.914 -13.078 -17.406 1 97.5 171 LEU A N 1
ATOM 1362 C CA . LEU A 1 171 ? -3.01 -12.828 -16.297 1 97.5 171 LEU A CA 1
ATOM 1363 C C . LEU A 1 171 ? -1.598 -13.305 -16.625 1 97.5 171 LEU A C 1
ATOM 1365 O O . LEU A 1 171 ? -0.63 -12.562 -16.438 1 97.5 171 LEU A O 1
ATOM 1369 N N . PHE A 1 172 ? -1.491 -14.539 -17.094 1 97.88 172 PHE A N 1
ATOM 1370 C CA . PHE A 1 172 ? -0.196 -15.141 -17.391 1 97.88 172 PHE A CA 1
ATOM 1371 C C . PHE A 1 172 ? 0.479 -14.445 -18.562 1 97.88 172 PHE A C 1
ATOM 1373 O O . PHE A 1 172 ? 1.676 -14.148 -18.516 1 97.88 172 PHE A O 1
ATOM 1380 N N . ILE A 1 173 ? -0.271 -14.148 -19.578 1 97.44 173 ILE A N 1
ATOM 1381 C CA . ILE A 1 173 ? 0.254 -13.484 -20.766 1 97.44 173 ILE A CA 1
ATOM 1382 C C . ILE A 1 173 ? 0.736 -12.086 -20.406 1 97.44 173 ILE A C 1
ATOM 1384 O O . ILE A 1 173 ? 1.835 -11.68 -20.797 1 97.44 173 ILE A O 1
ATOM 1388 N N . GLY A 1 174 ? -0.115 -11.391 -19.703 1 95.31 174 GLY A N 1
ATOM 1389 C CA . GLY A 1 174 ? 0.189 -10.016 -19.344 1 95.31 174 GLY A CA 1
ATOM 1390 C C . GLY A 1 174 ? 1.437 -9.883 -18.484 1 95.31 174 GLY A C 1
ATOM 1391 O O . GLY A 1 174 ? 2.205 -8.93 -18.641 1 95.31 174 GLY A O 1
ATOM 1392 N N . HIS A 1 175 ? 1.683 -10.766 -17.578 1 94.31 175 HIS A N 1
ATOM 1393 C CA . HIS A 1 175 ? 2.799 -10.68 -16.641 1 94.31 175 HIS A CA 1
ATOM 1394 C C . HIS A 1 175 ? 4.129 -10.914 -17.359 1 94.31 175 HIS A C 1
ATOM 1396 O O . HIS A 1 175 ? 5.18 -10.508 -16.859 1 94.31 175 HIS A O 1
ATOM 1402 N N . ILE A 1 176 ? 4.141 -11.531 -18.469 1 94.31 176 ILE A N 1
ATOM 1403 C CA . ILE A 1 176 ? 5.379 -11.766 -19.203 1 94.31 176 ILE A CA 1
ATOM 1404 C C . ILE A 1 176 ? 6 -10.438 -19.625 1 94.31 176 ILE A C 1
ATOM 1406 O O . ILE A 1 176 ? 7.219 -10.273 -19.578 1 94.31 176 ILE A O 1
ATOM 1410 N N . GLU A 1 177 ? 5.188 -9.508 -19.938 1 90.12 177 GLU A N 1
ATOM 1411 C CA . GLU A 1 177 ? 5.688 -8.188 -20.328 1 90.12 177 GLU A CA 1
ATOM 1412 C C . GLU A 1 177 ? 5.746 -7.242 -19.141 1 90.12 177 GLU A C 1
ATOM 1414 O O . GLU A 1 177 ? 6.742 -6.543 -18.953 1 90.12 177 GLU A O 1
ATOM 1419 N N . LEU A 1 178 ? 4.715 -7.191 -18.359 1 89.06 178 LEU A N 1
ATOM 1420 C CA . LEU A 1 178 ? 4.566 -6.27 -17.234 1 89.06 178 LEU A CA 1
ATOM 1421 C C . LEU A 1 178 ? 5.715 -6.43 -16.234 1 89.06 178 LEU A C 1
ATOM 1423 O O . LEU A 1 178 ? 6.223 -5.441 -15.711 1 89.06 178 LEU A O 1
ATOM 1427 N N . ASP A 1 179 ? 6.164 -7.609 -16 1 91.31 179 ASP A N 1
ATOM 1428 C CA . ASP A 1 179 ? 7.129 -7.875 -14.945 1 91.31 179 ASP A CA 1
ATOM 1429 C C . ASP A 1 179 ? 8.531 -7.453 -15.359 1 91.31 179 ASP A C 1
ATOM 1431 O O . ASP A 1 179 ? 9.406 -7.258 -14.516 1 91.31 179 ASP A O 1
ATOM 1435 N N . VAL A 1 180 ? 8.688 -7.301 -16.656 1 90.94 180 VAL A N 1
ATOM 1436 C CA . VAL A 1 180 ? 9.961 -6.762 -17.141 1 90.94 180 VAL A CA 1
ATOM 1437 C C . VAL A 1 180 ? 10.102 -5.305 -16.703 1 90.94 180 VAL A C 1
ATOM 1439 O O . VAL A 1 180 ? 11.125 -4.914 -16.141 1 90.94 180 VAL A O 1
ATOM 1442 N N . HIS A 1 181 ? 9.078 -4.582 -16.891 1 91.44 181 HIS A N 1
ATOM 1443 C CA . HIS A 1 181 ? 9.062 -3.189 -16.469 1 91.44 181 HIS A CA 1
ATOM 1444 C C . HIS A 1 181 ? 9.18 -3.082 -14.945 1 91.44 181 HIS A C 1
ATOM 1446 O O . HIS A 1 181 ? 9.992 -2.309 -14.438 1 91.44 181 HIS A O 1
ATOM 1452 N N . HIS A 1 182 ? 8.367 -3.867 -14.25 1 93.81 182 HIS A N 1
ATOM 1453 C CA . HIS A 1 182 ? 8.367 -3.844 -12.797 1 93.81 182 HIS A CA 1
ATOM 1454 C C . HIS A 1 182 ? 9.742 -4.172 -12.234 1 93.81 182 HIS A C 1
ATOM 1456 O O . HIS A 1 182 ? 10.203 -3.525 -11.289 1 93.81 182 HIS A O 1
ATOM 1462 N N . SER A 1 183 ? 10.398 -5.105 -12.844 1 93.56 183 SER A N 1
ATOM 1463 C CA . SER A 1 183 ? 11.719 -5.496 -12.367 1 93.56 183 SER A CA 1
ATOM 1464 C C . SER A 1 183 ? 12.727 -4.359 -12.531 1 93.56 183 SER A C 1
ATOM 1466 O O . SER A 1 183 ? 13.547 -4.117 -11.641 1 93.56 183 SER A O 1
ATOM 1468 N N . LYS A 1 184 ? 12.656 -3.666 -13.641 1 94.25 184 LYS A N 1
ATOM 1469 C CA . LYS A 1 184 ? 13.609 -2.6 -13.93 1 94.25 184 LYS A CA 1
ATOM 1470 C C . LYS A 1 184 ? 13.477 -1.454 -12.938 1 94.25 184 LYS A C 1
ATOM 1472 O O . LYS A 1 184 ? 14.484 -0.944 -12.43 1 94.25 184 LYS A O 1
ATOM 1477 N N . ILE A 1 185 ? 12.289 -1.104 -12.578 1 94.06 185 ILE A N 1
ATOM 1478 C CA . ILE A 1 185 ? 12.109 0.037 -11.68 1 94.06 185 ILE A CA 1
ATOM 1479 C C . ILE A 1 185 ? 12.531 -0.344 -10.266 1 94.06 185 ILE A C 1
ATOM 1481 O O . ILE A 1 185 ? 13.078 0.479 -9.531 1 94.06 185 ILE A O 1
ATOM 1485 N N . VAL A 1 186 ? 12.305 -1.553 -9.852 1 95.62 186 VAL A N 1
ATOM 1486 C CA . VAL A 1 186 ? 12.758 -2 -8.539 1 95.62 186 VAL A CA 1
ATOM 1487 C C . VAL A 1 186 ? 14.289 -2.033 -8.508 1 95.62 186 VAL A C 1
ATOM 1489 O O . VAL A 1 186 ? 14.898 -1.563 -7.543 1 95.62 186 VAL A O 1
ATOM 1492 N N . GLU A 1 187 ? 14.859 -2.564 -9.586 1 96.12 187 GLU A N 1
ATOM 1493 C CA . GLU A 1 187 ? 16.312 -2.621 -9.68 1 96.12 187 GLU A CA 1
ATOM 1494 C C . GLU A 1 187 ? 16.938 -1.242 -9.484 1 96.12 187 GLU A C 1
ATOM 1496 O O . GLU A 1 187 ? 17.859 -1.08 -8.688 1 96.12 187 GLU A O 1
ATOM 1501 N N . ASP A 1 188 ? 16.406 -0.306 -10.219 1 95.88 188 ASP A N 1
ATOM 1502 C CA . ASP A 1 188 ? 16.938 1.054 -10.148 1 95.88 188 ASP A CA 1
ATOM 1503 C C . ASP A 1 188 ? 16.797 1.618 -8.734 1 95.88 188 ASP A C 1
ATOM 1505 O O . ASP A 1 188 ? 17.719 2.275 -8.234 1 95.88 188 ASP A O 1
ATOM 1509 N N . ALA A 1 189 ? 15.766 1.344 -8.078 1 95.75 189 ALA A N 1
ATOM 1510 C CA . ALA A 1 189 ? 15.477 1.927 -6.77 1 95.75 189 ALA A CA 1
ATOM 1511 C C . ALA A 1 189 ? 16.359 1.316 -5.688 1 95.75 189 ALA A C 1
ATOM 1513 O O . ALA A 1 189 ? 16.734 1.995 -4.73 1 95.75 189 ALA A O 1
ATOM 1514 N N . ILE A 1 190 ? 16.75 0.051 -5.824 1 97.12 190 ILE A N 1
ATOM 1515 C CA . ILE A 1 190 ? 17.438 -0.628 -4.727 1 97.12 190 ILE A CA 1
ATOM 1516 C C . ILE A 1 190 ? 18.938 -0.491 -4.895 1 97.12 190 ILE A C 1
ATOM 1518 O O . ILE A 1 190 ? 19.703 -0.812 -3.98 1 97.12 190 ILE A O 1
ATOM 1522 N N . MET A 1 191 ? 19.422 0.032 -6.004 1 96.31 191 MET A N 1
ATOM 1523 C CA . MET A 1 191 ? 20.828 0.052 -6.383 1 96.31 191 MET A CA 1
ATOM 1524 C C . MET A 1 191 ? 21.688 0.705 -5.297 1 96.31 191 MET A C 1
ATOM 1526 O O . MET A 1 191 ? 22.734 0.189 -4.93 1 96.31 191 MET A O 1
ATOM 1530 N N . PRO A 1 192 ? 21.203 1.78 -4.66 1 96 192 PRO A N 1
ATOM 1531 C CA . PRO A 1 192 ? 22.016 2.438 -3.637 1 96 192 PRO A CA 1
ATOM 1532 C C . PRO A 1 192 ? 22.25 1.553 -2.416 1 96 192 PRO A C 1
ATOM 1534 O O . PRO A 1 192 ? 23.203 1.781 -1.662 1 96 192 PRO A O 1
ATOM 1537 N N . TYR A 1 193 ? 21.562 0.562 -2.256 1 96.81 193 TYR A N 1
ATOM 1538 C CA . TYR A 1 193 ? 21.625 -0.238 -1.038 1 96.81 193 TYR A CA 1
ATOM 1539 C C . TYR A 1 193 ? 22.406 -1.525 -1.277 1 96.81 193 TYR A C 1
ATOM 1541 O O . TYR A 1 193 ? 22.484 -2.383 -0.394 1 96.81 193 TYR A O 1
ATOM 1549 N N . LEU A 1 194 ? 22.953 -1.595 -2.463 1 96.81 194 LEU A N 1
ATOM 1550 C CA . LEU A 1 194 ? 23.688 -2.801 -2.824 1 96.81 194 LEU A CA 1
ATOM 1551 C C . LEU A 1 194 ? 25.188 -2.523 -2.891 1 96.81 194 LEU A C 1
ATOM 1553 O O . LEU A 1 194 ? 25.938 -3.291 -3.496 1 96.81 194 LEU A O 1
ATOM 1557 N N . GLN A 1 195 ? 25.547 -1.453 -2.238 1 94.38 195 GLN A N 1
ATOM 1558 C CA . GLN A 1 195 ? 26.938 -1.037 -2.299 1 94.38 195 GLN A CA 1
ATOM 1559 C C . GLN A 1 195 ? 27.781 -1.812 -1.296 1 94.38 195 GLN A C 1
ATOM 1561 O O . GLN A 1 195 ? 29.016 -1.855 -1.413 1 94.38 195 GLN A O 1
ATOM 1566 N N . ASP A 1 196 ? 27.172 -2.373 -0.275 1 93.19 196 ASP A N 1
ATOM 1567 C CA . ASP A 1 196 ? 27.953 -3.111 0.716 1 93.19 196 ASP A CA 1
ATOM 1568 C C . ASP A 1 196 ? 27.453 -4.551 0.841 1 93.19 196 ASP A C 1
ATOM 1570 O O . ASP A 1 196 ? 26.406 -4.898 0.301 1 93.19 196 ASP A O 1
ATOM 1574 N N . VAL A 1 197 ? 28.25 -5.293 1.52 1 94.94 197 VAL A N 1
ATOM 1575 C CA . VAL A 1 197 ? 28.031 -6.73 1.629 1 94.94 197 VAL A CA 1
ATOM 1576 C C . VAL A 1 197 ? 26.75 -7 2.398 1 94.94 197 VAL A C 1
ATOM 1578 O O . VAL A 1 197 ? 26.016 -7.949 2.094 1 94.94 197 VAL A O 1
ATOM 1581 N N . ALA A 1 198 ? 26.469 -6.223 3.381 1 96.31 198 ALA A N 1
ATOM 1582 C CA . ALA A 1 198 ? 25.266 -6.426 4.199 1 96.31 198 ALA A CA 1
ATOM 1583 C C . ALA A 1 198 ? 24 -6.262 3.369 1 96.31 198 ALA A C 1
ATOM 1585 O O . ALA A 1 198 ? 23.078 -7.074 3.467 1 96.31 198 ALA A O 1
ATOM 1586 N N . GLY A 1 199 ? 23.922 -5.172 2.59 1 97.38 199 GLY A N 1
ATOM 1587 C CA . GLY A 1 199 ? 22.797 -4.969 1.7 1 97.38 199 GLY A CA 1
ATOM 1588 C C . GLY A 1 199 ? 22.641 -6.07 0.669 1 97.38 199 GLY A C 1
ATOM 1589 O O . GLY A 1 199 ? 21.531 -6.531 0.409 1 97.38 199 GLY A O 1
ATOM 1590 N N . GLN A 1 200 ? 23.734 -6.484 0.112 1 97.19 200 GLN A N 1
ATOM 1591 C CA . GLN A 1 200 ? 23.719 -7.555 -0.878 1 97.19 200 GLN A CA 1
ATOM 1592 C C . GLN A 1 200 ? 23.219 -8.859 -0.27 1 97.19 200 GLN A C 1
ATOM 1594 O O . GLN A 1 200 ? 22.375 -9.539 -0.857 1 97.19 200 GLN A O 1
ATOM 1599 N N . ALA A 1 201 ? 23.719 -9.18 0.863 1 96.94 201 ALA A N 1
ATOM 1600 C CA . ALA A 1 201 ? 23.328 -10.406 1.55 1 96.94 201 ALA A CA 1
ATOM 1601 C C . ALA A 1 201 ? 21.844 -10.375 1.907 1 96.94 201 ALA A C 1
ATOM 1603 O O . ALA A 1 201 ? 21.141 -11.391 1.788 1 96.94 201 ALA A O 1
ATOM 1604 N N . SER A 1 202 ? 21.359 -9.258 2.365 1 97.94 202 SER A N 1
ATOM 1605 C CA . SER A 1 202 ? 19.953 -9.102 2.744 1 97.94 202 SER A CA 1
ATOM 1606 C C . SER A 1 202 ? 19.031 -9.297 1.549 1 97.94 202 SER A C 1
ATOM 1608 O O . SER A 1 202 ? 18.062 -10.055 1.63 1 97.94 202 SER A O 1
ATOM 1610 N N . LEU A 1 203 ? 19.328 -8.633 0.464 1 98.06 203 LEU A N 1
ATOM 1611 C CA . LEU A 1 203 ? 18.516 -8.773 -0.74 1 98.06 203 LEU A CA 1
ATOM 1612 C C . LEU A 1 203 ? 18.469 -10.227 -1.205 1 98.06 203 LEU A C 1
ATOM 1614 O O . LEU A 1 203 ? 17.406 -10.758 -1.487 1 98.06 203 LEU A O 1
ATOM 1618 N N . TRP A 1 204 ? 19.656 -10.812 -1.253 1 97.25 204 TRP A N 1
ATOM 1619 C CA . TRP A 1 204 ? 19.703 -12.203 -1.698 1 97.25 204 TRP A CA 1
ATOM 1620 C C . TRP A 1 204 ? 18.922 -13.102 -0.758 1 97.25 204 TRP A C 1
ATOM 1622 O O . TRP A 1 204 ? 18.234 -14.031 -1.204 1 97.25 204 TRP A O 1
ATOM 1632 N N . ARG A 1 205 ? 19.016 -12.898 0.481 1 97.56 205 ARG A N 1
ATOM 1633 C CA . ARG A 1 205 ? 18.281 -13.703 1.452 1 97.56 205 ARG A CA 1
ATOM 1634 C C . ARG A 1 205 ? 16.797 -13.703 1.144 1 97.56 205 ARG A C 1
ATOM 1636 O O . ARG A 1 205 ? 16.156 -14.758 1.151 1 97.56 205 ARG A O 1
ATOM 1643 N N . GLY A 1 206 ? 16.266 -12.531 0.905 1 98.31 206 GLY A N 1
ATOM 1644 C CA . GLY A 1 206 ? 14.852 -12.438 0.55 1 98.31 206 GLY A CA 1
ATOM 1645 C C . GLY A 1 206 ? 14.508 -13.188 -0.723 1 98.31 206 GLY A C 1
ATOM 1646 O O . GLY A 1 206 ? 13.539 -13.945 -0.762 1 98.31 206 GLY A O 1
ATOM 1647 N N . ILE A 1 207 ? 15.328 -12.992 -1.741 1 98.12 207 ILE A N 1
ATOM 1648 C CA . ILE A 1 207 ? 15.094 -13.625 -3.035 1 98.12 207 ILE A CA 1
ATOM 1649 C C . ILE A 1 207 ? 15.164 -15.148 -2.885 1 98.12 207 ILE A C 1
ATOM 1651 O O . ILE A 1 207 ? 14.289 -15.859 -3.363 1 98.12 207 ILE A O 1
ATOM 1655 N N . GLU A 1 208 ? 16.141 -15.57 -2.17 1 97.25 208 GLU A N 1
ATOM 1656 C CA . GLU A 1 208 ? 16.359 -17 -2.006 1 97.25 208 GLU A CA 1
ATOM 1657 C C . GLU A 1 208 ? 15.219 -17.641 -1.21 1 97.25 208 GLU A C 1
ATOM 1659 O O . GLU A 1 208 ? 14.773 -18.75 -1.529 1 97.25 208 GLU A O 1
ATOM 1664 N N . LEU A 1 209 ? 14.773 -17.016 -0.181 1 97.56 209 LEU A N 1
ATOM 1665 C CA . LEU A 1 209 ? 13.656 -17.531 0.603 1 97.56 209 LEU A CA 1
ATOM 1666 C C . LEU A 1 209 ? 12.406 -17.672 -0.262 1 97.56 209 LEU A C 1
ATOM 1668 O O . LEU A 1 209 ? 11.68 -18.656 -0.151 1 97.56 209 LEU A O 1
ATOM 1672 N N . ASN A 1 210 ? 12.156 -16.656 -1.103 1 98.5 210 ASN A N 1
ATOM 1673 C CA . ASN A 1 210 ? 11.023 -16.719 -2.023 1 98.5 210 ASN A CA 1
ATOM 1674 C C . ASN A 1 210 ? 11.141 -17.922 -2.965 1 98.5 210 ASN A C 1
ATOM 1676 O O . ASN A 1 210 ? 10.227 -18.734 -3.064 1 98.5 210 ASN A O 1
ATOM 1680 N N . LEU A 1 211 ? 12.289 -18.062 -3.633 1 98.31 211 LEU A N 1
ATOM 1681 C CA . LEU A 1 211 ? 12.484 -19.094 -4.633 1 98.31 211 LEU A CA 1
ATOM 1682 C C . LEU A 1 211 ? 12.43 -20.484 -3.988 1 98.31 211 LEU A C 1
ATOM 1684 O O . LEU A 1 211 ? 11.844 -21.406 -4.551 1 98.31 211 LEU A O 1
ATOM 1688 N N . ASN A 1 212 ? 13.016 -20.625 -2.818 1 98 212 ASN A N 1
ATOM 1689 C CA . ASN A 1 212 ? 12.969 -21.906 -2.109 1 98 212 ASN A CA 1
ATOM 1690 C C . ASN A 1 212 ? 11.539 -22.266 -1.71 1 98 212 ASN A C 1
ATOM 1692 O O . ASN A 1 212 ? 11.148 -23.438 -1.785 1 98 212 ASN A O 1
ATOM 1696 N N . ALA A 1 213 ? 10.812 -21.297 -1.264 1 98.06 213 ALA A N 1
ATOM 1697 C CA . ALA A 1 213 ? 9.414 -21.547 -0.923 1 98.06 213 ALA A CA 1
ATOM 1698 C C . ALA A 1 213 ? 8.617 -21.953 -2.156 1 98.06 213 ALA A C 1
ATOM 1700 O O . ALA A 1 213 ? 7.703 -22.781 -2.064 1 98.06 213 ALA A O 1
ATOM 1701 N N . ARG A 1 214 ? 8.945 -21.391 -3.314 1 98.12 214 ARG A N 1
ATOM 1702 C CA . ARG A 1 214 ? 8.266 -21.734 -4.559 1 98.12 214 ARG A CA 1
ATOM 1703 C C . ARG A 1 214 ? 8.57 -23.172 -4.961 1 98.12 214 ARG A C 1
ATOM 1705 O O . ARG A 1 214 ? 7.719 -23.859 -5.543 1 98.12 214 ARG A O 1
ATOM 1712 N N . LEU A 1 215 ? 9.797 -23.625 -4.641 1 97.38 215 LEU A N 1
ATOM 1713 C CA . LEU A 1 215 ? 10.109 -25.031 -4.879 1 97.38 215 LEU A CA 1
ATOM 1714 C C . LEU A 1 215 ? 9.117 -25.938 -4.168 1 97.38 215 LEU A C 1
ATOM 1716 O O . LEU A 1 215 ? 8.602 -26.891 -4.758 1 97.38 215 LEU A O 1
ATOM 1720 N N . VAL A 1 216 ? 8.906 -25.609 -2.959 1 97 216 VAL A N 1
ATOM 1721 C CA . VAL A 1 216 ? 7.984 -26.406 -2.152 1 97 216 VAL A CA 1
ATOM 1722 C C . VAL A 1 216 ? 6.57 -26.281 -2.709 1 97 216 VAL A C 1
ATOM 1724 O O . VAL A 1 216 ? 5.855 -27.281 -2.834 1 97 216 VAL A O 1
ATOM 1727 N N . GLN A 1 217 ? 6.145 -25.078 -3.041 1 98.06 217 GLN A N 1
ATOM 1728 C CA . GLN A 1 217 ? 4.84 -24.844 -3.643 1 98.06 217 GLN A CA 1
ATOM 1729 C C . GLN A 1 217 ? 4.641 -25.688 -4.895 1 98.06 217 GLN A C 1
ATOM 1731 O O . GLN A 1 217 ? 3.604 -26.328 -5.055 1 98.06 217 GLN A O 1
ATOM 1736 N N . LEU A 1 218 ? 5.637 -25.719 -5.766 1 98.19 218 LEU A N 1
ATOM 1737 C CA . LEU A 1 218 ? 5.539 -26.438 -7.023 1 98.19 218 LEU A CA 1
ATOM 1738 C C . LEU A 1 218 ? 5.473 -27.953 -6.777 1 98.19 218 LEU A C 1
ATOM 1740 O O . LEU A 1 218 ? 4.805 -28.672 -7.52 1 98.19 218 LEU A O 1
ATOM 1744 N N . SER A 1 219 ? 6.184 -28.406 -5.723 1 97.5 219 SER A N 1
ATOM 1745 C CA . SER A 1 219 ? 6.102 -29.828 -5.387 1 97.5 219 SER A CA 1
ATOM 1746 C C . SER A 1 219 ? 4.684 -30.219 -4.996 1 97.5 219 SER A C 1
ATOM 1748 O O . SER A 1 219 ? 4.211 -31.297 -5.359 1 97.5 219 SER A O 1
ATOM 1750 N N . GLY A 1 220 ? 4.066 -29.359 -4.223 1 97.75 220 GLY A N 1
ATOM 1751 C CA . GLY A 1 220 ? 2.672 -29.609 -3.891 1 97.75 220 GLY A CA 1
ATOM 1752 C C . GLY A 1 220 ? 1.761 -29.594 -5.102 1 97.75 220 GLY A C 1
ATOM 1753 O O . GLY A 1 220 ? 0.882 -30.453 -5.23 1 97.75 220 GLY A O 1
ATOM 1754 N N . LEU A 1 221 ? 1.962 -28.641 -6.004 1 98 221 LEU A N 1
ATOM 1755 C CA . LEU A 1 221 ? 1.172 -28.562 -7.23 1 98 221 LEU A CA 1
ATOM 1756 C C . LEU A 1 221 ? 1.385 -29.797 -8.102 1 98 221 LEU A C 1
ATOM 1758 O O . LEU A 1 221 ? 0.432 -30.312 -8.68 1 98 221 LEU A O 1
ATOM 1762 N N . GLN A 1 222 ? 2.656 -30.188 -8.148 1 97.94 222 GLN A N 1
ATOM 1763 C CA . GLN A 1 222 ? 2.951 -31.391 -8.93 1 97.94 222 GLN A CA 1
ATOM 1764 C C . GLN A 1 222 ? 2.18 -32.594 -8.398 1 97.94 222 GLN A C 1
ATOM 1766 O O . GLN A 1 222 ? 1.575 -33.344 -9.172 1 97.94 222 GLN A O 1
ATOM 1771 N N . ARG A 1 223 ? 2.26 -32.781 -7.094 1 97.5 223 ARG A N 1
ATOM 1772 C CA . ARG A 1 223 ? 1.579 -33.906 -6.457 1 97.5 223 ARG A CA 1
ATOM 1773 C C . ARG A 1 223 ? 0.078 -33.844 -6.723 1 97.5 223 ARG A C 1
ATOM 1775 O O . ARG A 1 223 ? -0.528 -34.875 -7.078 1 97.5 223 ARG A O 1
ATOM 1782 N N . GLU A 1 224 ? -0.53 -32.75 -6.625 1 97.62 224 GLU A N 1
ATOM 1783 C CA . GLU A 1 224 ? -1.981 -32.594 -6.68 1 97.62 224 GLU A CA 1
ATOM 1784 C C . GLU A 1 224 ? -2.486 -32.594 -8.117 1 97.62 224 GLU A C 1
ATOM 1786 O O . GLU A 1 224 ? -3.596 -33.062 -8.383 1 97.62 224 GLU A O 1
ATOM 1791 N N . VAL A 1 225 ? -1.741 -32.125 -9.102 1 97.69 225 VAL A N 1
ATOM 1792 C CA . VAL A 1 225 ? -2.191 -31.938 -10.477 1 97.69 225 VAL A CA 1
ATOM 1793 C C . VAL A 1 225 ? -1.83 -33.156 -11.32 1 97.69 225 VAL A C 1
ATOM 1795 O O . VAL A 1 225 ? -2.615 -33.594 -12.164 1 97.69 225 VAL A O 1
ATOM 1798 N N . PHE A 1 226 ? -0.63 -33.719 -11.102 1 96.19 226 PHE A N 1
ATOM 1799 C CA . PHE A 1 226 ? -0.148 -34.75 -11.984 1 96.19 226 PHE A CA 1
ATOM 1800 C C . PHE A 1 226 ? -0.035 -36.094 -11.234 1 96.19 226 PHE A C 1
ATOM 1802 O O . PHE A 1 226 ? 0.168 -37.125 -11.852 1 96.19 226 PHE A O 1
ATOM 1809 N N . GLY A 1 227 ? -0.384 -36.094 -9.953 1 87.38 227 GLY A N 1
ATOM 1810 C CA . GLY A 1 227 ? -0.233 -37.312 -9.188 1 87.38 227 GLY A CA 1
ATOM 1811 C C . GLY A 1 227 ? 1.207 -37.625 -8.812 1 87.38 227 GLY A C 1
ATOM 1812 O O . GLY A 1 227 ? 2.123 -36.906 -9.234 1 87.38 227 GLY A O 1
ATOM 1813 N N . SER A 1 228 ? 1.415 -38.312 -7.566 1 66.69 228 SER A N 1
ATOM 1814 C CA . SER A 1 228 ? 2.736 -38.688 -7.074 1 66.69 228 SER A CA 1
ATOM 1815 C C . SER A 1 228 ? 3.521 -39.438 -8.141 1 66.69 228 SER A C 1
ATOM 1817 O O . SER A 1 228 ? 2.957 -40.281 -8.867 1 66.69 228 SER A O 1
ATOM 1819 N N . ALA A 1 229 ? 4.402 -38.719 -8.922 1 49.62 229 ALA A N 1
ATOM 1820 C CA . ALA A 1 229 ? 5.27 -39.562 -9.75 1 49.62 229 ALA A CA 1
ATOM 1821 C C . ALA A 1 229 ? 5.59 -40.875 -9.047 1 49.62 229 ALA A C 1
ATOM 1823 O O . ALA A 1 229 ? 6.105 -40.875 -7.926 1 49.62 229 ALA A O 1
ATOM 1824 N N . THR A 1 230 ? 4.723 -41.938 -9.195 1 37.44 230 THR A N 1
ATOM 1825 C CA . THR A 1 230 ? 5.289 -43.219 -8.789 1 37.44 230 THR A CA 1
ATOM 1826 C C . THR A 1 230 ? 6.66 -43.438 -9.43 1 37.44 230 THR A C 1
ATOM 1828 O O . THR A 1 230 ? 6.891 -43.031 -10.57 1 37.44 230 THR A O 1
ATOM 1831 N N . MET B 1 1 ? -29.922 2.689 10.773 1 79.12 1 MET B N 1
ATOM 1832 C CA . MET B 1 1 ? -30.141 3.699 9.742 1 79.12 1 MET B CA 1
ATOM 1833 C C . MET B 1 1 ? -29.672 3.193 8.383 1 79.12 1 MET B C 1
ATOM 1835 O O . MET B 1 1 ? -28.75 2.373 8.305 1 79.12 1 MET B O 1
ATOM 1839 N N . ASN B 1 2 ? -30.406 3.553 7.418 1 90.38 2 ASN B N 1
ATOM 1840 C CA . ASN B 1 2 ? -29.891 3.105 6.125 1 90.38 2 ASN B CA 1
ATOM 1841 C C . ASN B 1 2 ? -28.531 3.734 5.809 1 90.38 2 ASN B C 1
ATOM 1843 O O . ASN B 1 2 ? -28.203 4.797 6.336 1 90.38 2 ASN B O 1
ATOM 1847 N N . ALA B 1 3 ? -27.75 3.113 5.051 1 90.94 3 ALA B N 1
ATOM 1848 C CA . ALA B 1 3 ? -26.328 3.4 4.859 1 90.94 3 ALA B CA 1
ATOM 1849 C C . ALA B 1 3 ? -26.125 4.812 4.32 1 90.94 3 ALA B C 1
ATOM 1851 O O . ALA B 1 3 ? -25.312 5.57 4.848 1 90.94 3 ALA B O 1
ATOM 1852 N N . PRO B 1 4 ? -26.875 5.336 3.342 1 91.31 4 PRO B N 1
ATOM 1853 C CA . PRO B 1 4 ? -26.672 6.699 2.848 1 91.31 4 PRO B CA 1
ATOM 1854 C C . PRO B 1 4 ? -27 7.758 3.898 1 91.31 4 PRO B C 1
ATOM 1856 O O . PRO B 1 4 ? -26.297 8.766 3.998 1 91.31 4 PRO B O 1
ATOM 1859 N N . VAL B 1 5 ? -28 7.496 4.641 1 93.69 5 VAL B N 1
ATOM 1860 C CA . VAL B 1 5 ? -28.391 8.43 5.691 1 93.69 5 VAL B CA 1
ATOM 1861 C C . VAL B 1 5 ? -27.328 8.461 6.781 1 93.69 5 VAL B C 1
ATOM 1863 O O . VAL B 1 5 ? -26.969 9.523 7.289 1 93.69 5 VAL B O 1
ATOM 1866 N N . PHE B 1 6 ? -26.875 7.309 7.094 1 95.31 6 PHE B N 1
ATOM 1867 C CA . PHE B 1 6 ? -25.812 7.223 8.086 1 95.31 6 PHE B CA 1
ATOM 1868 C C . PHE B 1 6 ? -24.578 8 7.633 1 95.31 6 PHE B C 1
ATOM 1870 O O . PHE B 1 6 ? -23.984 8.742 8.414 1 95.31 6 PHE B O 1
ATOM 1877 N N . LEU B 1 7 ? -24.172 7.84 6.355 1 94.5 7 LEU B N 1
ATOM 1878 C CA . LEU B 1 7 ? -23 8.539 5.832 1 94.5 7 LEU B CA 1
ATOM 1879 C C . LEU B 1 7 ? -23.188 10.047 5.898 1 94.5 7 LEU B C 1
ATOM 1881 O O . LEU B 1 7 ? -22.25 10.781 6.23 1 94.5 7 LEU B O 1
ATOM 1885 N N . GLU B 1 8 ? -24.344 10.555 5.586 1 93.62 8 GLU B N 1
ATOM 1886 C CA . GLU B 1 8 ? -24.625 11.984 5.676 1 93.62 8 GLU B CA 1
ATOM 1887 C C . GLU B 1 8 ? -24.531 12.477 7.117 1 93.62 8 GLU B C 1
ATOM 1889 O O . GLU B 1 8 ? -24.031 13.578 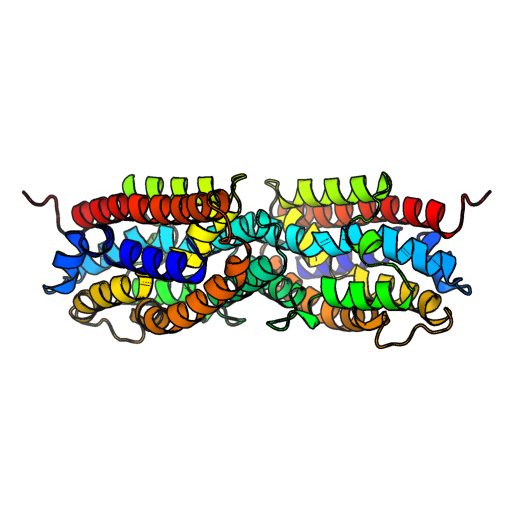7.371 1 93.62 8 GLU B O 1
ATOM 1894 N N . ASP B 1 9 ? -25.062 11.656 7.977 1 95.06 9 ASP B N 1
ATOM 1895 C CA . ASP B 1 9 ? -24.953 11.984 9.398 1 95.06 9 ASP B CA 1
ATOM 1896 C C . ASP B 1 9 ? -23.5 12.047 9.836 1 95.06 9 ASP B C 1
ATOM 1898 O O . ASP B 1 9 ? -23.109 12.914 10.625 1 95.06 9 ASP B O 1
ATOM 1902 N N . LEU B 1 10 ? -22.688 11.164 9.359 1 95.38 10 LEU B N 1
ATOM 1903 C CA . LEU B 1 10 ? -21.266 11.141 9.695 1 95.38 10 LEU B CA 1
ATOM 1904 C C . LEU B 1 10 ? -20.562 12.391 9.18 1 95.38 10 LEU B C 1
ATOM 1906 O O . LEU B 1 10 ? -19.688 12.938 9.852 1 95.38 10 LEU B O 1
ATOM 1910 N N . LYS B 1 11 ? -20.922 12.734 7.996 1 95.31 11 LYS B N 1
ATOM 1911 C CA . LYS B 1 11 ? -20.344 13.945 7.438 1 95.31 11 LYS B CA 1
ATOM 1912 C C . LYS B 1 11 ? -20.656 15.164 8.312 1 95.31 11 LYS B C 1
ATOM 1914 O O . LYS B 1 11 ? -19.781 16.016 8.523 1 95.31 11 LYS B O 1
ATOM 1919 N N . ARG B 1 12 ? -21.859 15.219 8.742 1 95.94 12 ARG B N 1
ATOM 1920 C CA . ARG B 1 12 ? -22.25 16.297 9.641 1 95.94 12 ARG B CA 1
ATOM 1921 C C . ARG B 1 12 ? -21.469 16.234 10.953 1 95.94 12 ARG B C 1
ATOM 1923 O O . ARG B 1 12 ? -20.984 17.266 11.438 1 95.94 12 ARG B O 1
ATOM 1930 N N . ARG B 1 13 ? -21.344 15.07 11.5 1 95.94 13 ARG B N 1
ATOM 1931 C CA . ARG B 1 13 ? -20.578 14.891 12.742 1 95.94 13 ARG B CA 1
ATOM 1932 C C . ARG B 1 13 ? -19.125 15.328 12.562 1 95.94 13 ARG B C 1
ATOM 1934 O O . ARG B 1 13 ? -18.562 15.961 13.445 1 95.94 13 ARG B O 1
ATOM 1941 N N . VAL B 1 14 ? -18.562 14.953 11.422 1 96.75 14 VAL B N 1
ATOM 1942 C CA . VAL B 1 14 ? -17.188 15.32 11.125 1 96.75 14 VAL B CA 1
ATOM 1943 C C . VAL B 1 14 ? -17.078 16.828 10.977 1 96.75 14 VAL B C 1
ATOM 1945 O O . VAL B 1 14 ? -16.172 17.453 11.539 1 96.75 14 VAL B O 1
ATOM 1948 N N . ALA B 1 15 ? -18 17.469 10.266 1 95.5 15 ALA B N 1
ATOM 1949 C CA . ALA B 1 15 ? -18 18.922 10.031 1 95.5 15 ALA B CA 1
ATOM 1950 C C . ALA B 1 15 ? -18.172 19.688 11.336 1 95.5 15 ALA B C 1
ATOM 1952 O O . ALA B 1 15 ? -17.656 20.797 11.484 1 95.5 15 ALA B O 1
ATOM 1953 N N . GLU B 1 16 ? -18.812 19.062 12.305 1 96.44 16 GLU B N 1
ATOM 1954 C CA . GLU B 1 16 ? -19.125 19.734 13.562 1 96.44 16 GLU B CA 1
ATOM 1955 C C . GLU B 1 16 ? -18.125 19.344 14.656 1 96.44 16 GLU B C 1
ATOM 1957 O O . GLU B 1 16 ? -18.203 19.844 15.781 1 96.44 16 GLU B O 1
ATOM 1962 N N . HIS B 1 17 ? -17.266 18.453 14.352 1 96.81 17 HIS B N 1
ATOM 1963 C CA . HIS B 1 17 ? -16.312 18 15.352 1 96.81 17 HIS B CA 1
ATOM 1964 C C . HIS B 1 17 ? -15.438 19.141 15.844 1 96.81 17 HIS B C 1
ATOM 1966 O O . HIS B 1 17 ? -15.023 20 15.062 1 96.81 17 HIS B O 1
ATOM 1972 N N . PRO B 1 18 ? -15.062 19.156 17.047 1 97 18 PRO B N 1
ATOM 1973 C CA . PRO B 1 18 ? -14.266 20.234 17.641 1 97 18 PRO B CA 1
ATOM 1974 C C . PRO B 1 18 ? -12.914 20.422 16.953 1 97 18 PRO B C 1
ATOM 1976 O O . PRO B 1 18 ? -12.32 21.5 17.016 1 97 18 PRO B O 1
ATOM 1979 N N . PHE B 1 19 ? -12.453 19.438 16.312 1 96.5 19 PHE B N 1
ATOM 1980 C CA . PHE B 1 19 ? -11.203 19.516 15.578 1 96.5 19 PHE B CA 1
ATOM 1981 C C . PHE B 1 19 ? -11.219 20.672 14.602 1 96.5 19 PHE B C 1
ATOM 1983 O O . PHE B 1 19 ? -10.266 21.453 14.539 1 96.5 19 PHE B O 1
ATOM 1990 N N . LEU B 1 20 ? -12.32 20.938 13.898 1 97 20 LEU B N 1
ATOM 1991 C CA . LEU B 1 20 ? -12.406 21.953 12.852 1 97 20 LEU B CA 1
ATOM 1992 C C . LEU B 1 20 ? -12.695 23.312 13.445 1 97 20 LEU B C 1
ATOM 1994 O O . LEU B 1 20 ? -12.742 24.312 12.727 1 97 20 LEU B O 1
ATOM 1998 N N . ARG B 1 21 ? -12.773 23.344 14.82 1 96.88 21 ARG B N 1
ATOM 1999 C CA . ARG B 1 21 ? -12.984 24.609 15.523 1 96.88 21 ARG B CA 1
ATOM 2000 C C . ARG B 1 21 ? -11.891 24.844 16.562 1 96.88 21 ARG B C 1
ATOM 2002 O O . ARG B 1 21 ? -12.062 25.656 17.469 1 96.88 21 ARG B O 1
ATOM 2009 N N . HIS B 1 22 ? -10.898 24.062 16.438 1 97.44 22 HIS B N 1
ATOM 2010 C CA . HIS B 1 22 ? -9.805 24.156 17.406 1 97.44 22 HIS B CA 1
ATOM 2011 C C . HIS B 1 22 ? -9.188 25.547 17.406 1 97.44 22 HIS B C 1
ATOM 2013 O O . HIS B 1 22 ? -9.023 26.172 16.359 1 97.44 22 HIS B O 1
ATOM 2019 N N . PRO B 1 23 ? -8.789 26.062 18.547 1 96.88 23 PRO B N 1
ATOM 2020 C CA . PRO B 1 23 ? -8.234 27.406 18.641 1 96.88 23 PRO B CA 1
ATOM 2021 C C . PRO B 1 23 ? -7.012 27.609 17.75 1 96.88 23 PRO B C 1
ATOM 2023 O O . PRO B 1 23 ? -6.797 28.703 17.234 1 96.88 23 PRO B O 1
ATOM 2026 N N . PHE B 1 24 ? -6.207 26.656 17.562 1 97.88 24 PHE B N 1
ATOM 2027 C CA . PHE B 1 24 ? -5.062 26.766 16.656 1 97.88 24 PHE B CA 1
ATOM 2028 C C . PHE B 1 24 ? -5.5 27.219 15.273 1 97.88 24 PHE B C 1
ATOM 2030 O O . PHE B 1 24 ? -4.871 28.094 14.672 1 97.88 24 PHE B O 1
ATOM 2037 N N . LEU B 1 25 ? -6.551 26.562 14.758 1 97.88 25 LEU B N 1
ATOM 2038 C CA . LEU B 1 25 ? -7.039 26.875 13.422 1 97.88 25 LEU B CA 1
ATOM 2039 C C . LEU B 1 25 ? -7.605 28.281 13.359 1 97.88 25 LEU B C 1
ATOM 2041 O O . LEU B 1 25 ? -7.465 28.969 12.344 1 97.88 25 LEU B O 1
ATOM 2045 N N . HIS B 1 26 ? -8.219 28.656 14.445 1 96.31 26 HIS B N 1
ATOM 2046 C CA . HIS B 1 26 ? -8.68 30.047 14.523 1 96.31 26 HIS B CA 1
ATOM 2047 C C . HIS B 1 26 ? -7.512 31.016 14.453 1 96.31 26 HIS B C 1
ATOM 2049 O O . HIS B 1 26 ? -7.543 31.984 13.68 1 96.31 26 HIS B O 1
ATOM 2055 N N . LEU B 1 27 ? -6.512 30.781 15.242 1 96.75 27 LEU B N 1
ATOM 2056 C CA . LEU B 1 27 ? -5.344 31.641 15.289 1 96.75 27 LEU B CA 1
ATOM 2057 C C . LEU B 1 27 ? -4.664 31.719 13.922 1 96.75 27 LEU B C 1
ATOM 2059 O O . LEU B 1 27 ? -4.375 32.812 13.43 1 96.75 27 LEU B O 1
ATOM 2063 N N . VAL B 1 28 ? -4.473 30.625 13.32 1 97.25 28 VAL B N 1
ATOM 2064 C CA . VAL B 1 28 ? -3.707 30.578 12.078 1 97.25 28 VAL B CA 1
ATOM 2065 C C . VAL B 1 28 ? -4.516 31.219 10.945 1 97.25 28 VAL B C 1
ATOM 2067 O O . VAL B 1 28 ? -3.949 31.844 10.047 1 97.25 28 VAL B O 1
ATOM 2070 N N . SER B 1 29 ? -5.84 31.156 11.008 1 97.5 29 SER B N 1
ATOM 2071 C CA . SER B 1 29 ? -6.66 31.562 9.867 1 97.5 29 SER B CA 1
ATOM 2072 C C . SER B 1 29 ? -7.137 33 10.008 1 97.5 29 SER B C 1
ATOM 2074 O O . SER B 1 29 ? -7.695 33.562 9.07 1 97.5 29 SER B O 1
ATOM 2076 N N . THR B 1 30 ? -6.902 33.625 11.156 1 96.19 30 THR B N 1
ATOM 2077 C CA . THR B 1 30 ? -7.523 34.938 11.352 1 96.19 30 THR B CA 1
ATOM 2078 C C . THR B 1 30 ? -6.465 36 11.602 1 96.19 30 THR B C 1
ATOM 2080 O O . THR B 1 30 ? -6.797 37.156 11.859 1 96.19 30 THR B O 1
ATOM 2083 N N . GLN B 1 31 ? -5.219 35.625 11.57 1 94.44 31 GLN B N 1
ATOM 2084 C CA . GLN B 1 31 ? -4.16 36.625 11.742 1 94.44 31 GLN B CA 1
ATOM 2085 C C . GLN B 1 31 ? -2.975 36.312 10.828 1 94.44 31 GLN B C 1
ATOM 2087 O O . GLN B 1 31 ? -2.924 35.281 10.195 1 94.44 31 GLN B O 1
ATOM 2092 N N . ALA B 1 32 ? -2.117 37.344 10.797 1 96.06 32 ALA B N 1
ATOM 2093 C CA . ALA B 1 32 ? -0.878 37.125 10.055 1 96.06 32 ALA B CA 1
ATOM 2094 C C . ALA B 1 32 ? 0.036 36.125 10.789 1 96.06 32 ALA B C 1
ATOM 2096 O O . ALA B 1 32 ? 0.16 36.188 12.016 1 96.06 32 ALA B O 1
ATOM 2097 N N . VAL B 1 33 ? 0.553 35.219 10.094 1 97.38 33 VAL B N 1
ATOM 2098 C CA . VAL B 1 33 ? 1.481 34.219 10.617 1 97.38 33 VAL B CA 1
ATOM 2099 C C . VAL B 1 33 ? 2.916 34.625 10.312 1 97.38 33 VAL B C 1
ATOM 2101 O O . VAL B 1 33 ? 3.238 34.969 9.172 1 97.38 33 VAL B O 1
ATOM 2104 N N . SER B 1 34 ? 3.736 34.719 11.32 1 97.44 34 SER B N 1
ATOM 2105 C CA . SER B 1 34 ? 5.129 35.094 11.102 1 97.44 34 SER B CA 1
ATOM 2106 C C . SER B 1 34 ? 5.898 33.969 10.414 1 97.44 34 SER B C 1
ATOM 2108 O O . SER B 1 34 ? 5.465 32.812 10.43 1 97.44 34 SER B O 1
ATOM 2110 N N . ARG B 1 35 ? 6.996 34.344 9.836 1 97.75 35 ARG B N 1
ATOM 2111 C CA . ARG B 1 35 ? 7.844 33.344 9.188 1 97.75 35 ARG B CA 1
ATOM 2112 C C . ARG B 1 35 ? 8.336 32.312 10.195 1 97.75 35 ARG B C 1
ATOM 2114 O O . ARG B 1 35 ? 8.422 31.125 9.875 1 97.75 35 ARG B O 1
ATOM 2121 N N . GLU B 1 36 ? 8.648 32.812 11.391 1 97.56 36 GLU B N 1
ATOM 2122 C CA . GLU B 1 36 ? 9.102 31.922 12.445 1 97.56 36 GLU B CA 1
ATOM 2123 C C . GLU B 1 36 ? 7.996 30.938 12.836 1 97.56 36 GLU B C 1
ATOM 2125 O O . GLU B 1 36 ? 8.266 29.75 13.062 1 97.56 36 GLU B O 1
ATOM 2130 N N . GLN B 1 37 ? 6.824 31.391 12.945 1 98 37 GLN B N 1
ATOM 2131 C CA . GLN B 1 37 ? 5.684 30.547 13.258 1 98 37 GLN B CA 1
ATOM 2132 C C . GLN B 1 37 ? 5.445 29.516 12.156 1 98 37 GLN B C 1
ATOM 2134 O O . GLN B 1 37 ? 5.234 28.328 12.438 1 98 37 GLN B O 1
ATOM 2139 N N . ALA B 1 38 ? 5.543 29.953 10.891 1 98.5 38 ALA B N 1
ATOM 2140 C CA . ALA B 1 38 ? 5.367 29.062 9.75 1 98.5 38 ALA B CA 1
ATOM 2141 C C . ALA B 1 38 ? 6.445 27.984 9.742 1 98.5 38 ALA B C 1
ATOM 2143 O O . ALA B 1 38 ? 6.156 26.812 9.469 1 98.5 38 ALA B O 1
ATOM 2144 N N . ARG B 1 39 ? 7.648 28.422 10.039 1 98.31 39 ARG B N 1
ATOM 2145 C CA . ARG B 1 39 ? 8.766 27.484 10.109 1 98.31 39 ARG B CA 1
ATOM 2146 C C . ARG B 1 39 ? 8.523 26.422 11.172 1 98.31 39 ARG B C 1
ATOM 2148 O O . ARG B 1 39 ? 8.711 25.234 10.93 1 98.31 39 ARG B O 1
ATOM 2155 N N . ARG B 1 40 ? 8.102 26.875 12.305 1 98.06 40 ARG B N 1
ATOM 2156 C CA . ARG B 1 40 ? 7.836 25.969 13.414 1 98.06 40 ARG B CA 1
ATOM 2157 C C . ARG B 1 40 ? 6.715 24.984 13.07 1 98.06 40 ARG B C 1
ATOM 2159 O O . ARG B 1 40 ? 6.824 23.797 13.328 1 98.06 40 ARG B O 1
ATOM 2166 N N . PHE B 1 41 ? 5.695 25.484 12.508 1 98.62 41 PHE B N 1
ATOM 2167 C CA . PHE B 1 41 ? 4.59 24.641 12.078 1 98.62 41 PHE B CA 1
ATOM 2168 C C . PHE B 1 41 ? 5.066 23.594 11.094 1 98.62 41 PHE B C 1
ATOM 2170 O O . PHE B 1 41 ? 4.773 22.406 11.25 1 98.62 41 PHE B O 1
ATOM 2177 N N . ALA B 1 42 ? 5.777 24.062 10.062 1 98.75 42 ALA B N 1
ATOM 2178 C CA . ALA B 1 42 ? 6.227 23.172 8.992 1 98.75 42 ALA B CA 1
ATOM 2179 C C . ALA B 1 42 ? 7.055 22.016 9.547 1 98.75 42 ALA B C 1
ATOM 2181 O O . ALA B 1 42 ? 6.871 20.859 9.148 1 98.75 42 ALA B O 1
ATOM 2182 N N . LEU B 1 43 ? 7.902 22.344 10.484 1 98.62 43 LEU B N 1
ATOM 2183 C CA . LEU B 1 43 ? 8.781 21.344 11.07 1 98.62 43 LEU B CA 1
ATOM 2184 C C . LEU B 1 43 ? 7.988 20.359 11.914 1 98.62 43 LEU B C 1
ATOM 2186 O O . LEU B 1 43 ? 8.203 19.141 11.828 1 98.62 43 LEU B O 1
ATOM 2190 N N . LEU B 1 44 ? 7.023 20.812 12.672 1 98.19 44 LEU B N 1
ATOM 2191 C CA . LEU B 1 44 ? 6.328 19.969 13.641 1 98.19 44 LEU B CA 1
ATOM 2192 C C . LEU B 1 44 ? 5.246 19.141 12.969 1 98.19 44 LEU B C 1
ATOM 2194 O O . LEU B 1 44 ? 4.895 18.062 13.453 1 98.19 44 LEU B O 1
ATOM 2198 N N . TYR B 1 45 ? 4.734 19.625 11.859 1 98.5 45 TYR B N 1
ATOM 2199 C CA . TYR B 1 45 ? 3.688 18.922 11.125 1 98.5 45 TYR B CA 1
ATOM 2200 C C . TYR B 1 45 ? 4.281 17.844 10.227 1 98.5 45 TYR B C 1
ATOM 2202 O O . TYR B 1 45 ? 3.59 16.906 9.844 1 98.5 45 TYR B O 1
ATOM 2210 N N . TYR B 1 46 ? 5.578 17.906 9.945 1 98.56 46 TYR B N 1
ATOM 2211 C CA . TYR B 1 46 ? 6.281 17.109 8.953 1 98.56 46 TYR B CA 1
ATOM 2212 C C . TYR B 1 46 ? 6.238 15.625 9.312 1 98.56 46 TYR B C 1
ATOM 2214 O O . TYR B 1 46 ? 6.02 14.773 8.453 1 98.56 46 TYR B O 1
ATOM 2222 N N . PRO B 1 47 ? 6.344 15.234 10.586 1 97.88 47 PRO B N 1
ATOM 2223 C CA . PRO B 1 47 ? 6.27 13.805 10.922 1 97.88 47 PRO B CA 1
ATOM 2224 C C . PRO B 1 47 ? 4.941 13.172 10.508 1 97.88 47 PRO B C 1
ATOM 2226 O O . PRO B 1 47 ? 4.898 11.992 10.164 1 97.88 47 PRO B O 1
ATOM 2229 N N . HIS B 1 48 ? 3.898 13.93 10.578 1 96.75 48 HIS B N 1
ATOM 2230 C CA . HIS B 1 48 ? 2.604 13.445 10.117 1 96.75 48 HIS B CA 1
ATOM 2231 C C . HIS B 1 48 ? 2.611 13.203 8.609 1 96.75 48 HIS B C 1
ATOM 2233 O O . HIS B 1 48 ? 2.145 12.164 8.141 1 96.75 48 HIS B O 1
ATOM 2239 N N . ILE B 1 49 ? 3.188 14.148 7.844 1 97.69 49 ILE B N 1
ATOM 2240 C CA . ILE B 1 49 ? 3.256 14.047 6.387 1 97.69 49 ILE B CA 1
ATOM 2241 C C . ILE B 1 49 ? 4.035 12.789 5.996 1 97.69 49 ILE B C 1
ATOM 2243 O O . ILE B 1 49 ? 3.652 12.078 5.062 1 97.69 49 ILE B O 1
ATOM 2247 N N . LEU B 1 50 ? 5.062 12.477 6.75 1 96.38 50 LEU B N 1
ATOM 2248 C CA . LEU B 1 50 ? 5.965 11.375 6.441 1 96.38 50 LEU B CA 1
ATOM 2249 C C . LEU B 1 50 ? 5.27 10.031 6.652 1 96.38 50 LEU B C 1
ATOM 2251 O O . LEU B 1 50 ? 5.73 9.008 6.145 1 96.38 50 LEU B O 1
ATOM 2255 N N . ARG B 1 51 ? 4.125 10.016 7.355 1 96.19 51 ARG B N 1
ATOM 2256 C CA . ARG B 1 51 ? 3.615 8.727 7.82 1 96.19 51 ARG B CA 1
ATOM 2257 C C . ARG B 1 51 ? 2.242 8.438 7.223 1 96.19 51 ARG B C 1
ATOM 2259 O O . ARG B 1 51 ? 1.73 7.32 7.348 1 96.19 51 ARG B O 1
ATOM 2266 N N . THR B 1 52 ? 1.673 9.367 6.555 1 95.88 52 THR B N 1
ATOM 2267 C CA . THR B 1 52 ? 0.325 9.203 6.02 1 95.88 52 THR B CA 1
ATOM 2268 C C . THR B 1 52 ? 0.246 7.969 5.125 1 95.88 52 THR B C 1
ATOM 2270 O O . THR B 1 52 ? -0.71 7.195 5.211 1 95.88 52 THR B O 1
ATOM 2273 N N . ARG B 1 53 ? 1.226 7.793 4.316 1 94.38 53 ARG B N 1
ATOM 2274 C CA . ARG B 1 53 ? 1.231 6.664 3.395 1 94.38 53 ARG B CA 1
ATOM 2275 C C . ARG B 1 53 ? 1.281 5.34 4.148 1 94.38 53 ARG B C 1
ATOM 2277 O O . ARG B 1 53 ? 0.716 4.34 3.697 1 94.38 53 ARG B O 1
ATOM 2284 N N . LEU B 1 54 ? 1.946 5.316 5.305 1 94.81 54 LEU B N 1
ATOM 2285 C CA . LEU B 1 54 ? 2.039 4.09 6.09 1 94.81 54 LEU B CA 1
ATOM 2286 C C . LEU B 1 54 ? 0.679 3.705 6.66 1 94.81 54 LEU B C 1
ATOM 2288 O O . LEU B 1 54 ? 0.326 2.523 6.691 1 94.81 54 LEU B O 1
ATOM 2292 N N . TYR B 1 55 ? -0.082 4.703 7.102 1 96.75 55 TYR B N 1
ATOM 2293 C CA . TYR B 1 55 ? -1.428 4.426 7.586 1 96.75 55 TYR B CA 1
ATOM 2294 C C . TYR B 1 55 ? -2.281 3.793 6.496 1 96.75 55 TYR B C 1
ATOM 2296 O O . TYR B 1 55 ? -3.027 2.846 6.75 1 96.75 55 TYR B O 1
ATOM 2304 N N . GLN B 1 56 ? -2.115 4.367 5.328 1 96 56 GLN B N 1
ATOM 2305 C CA . GLN B 1 56 ? -2.883 3.867 4.191 1 96 56 GLN B CA 1
ATOM 2306 C C . GLN B 1 56 ? -2.473 2.441 3.836 1 96 56 GLN B C 1
ATOM 2308 O O . GLN B 1 56 ? -3.326 1.592 3.572 1 96 56 GLN B O 1
ATOM 2313 N N . ALA B 1 57 ? -1.194 2.209 3.803 1 95.81 57 ALA B N 1
ATOM 2314 C CA . ALA B 1 57 ? -0.694 0.87 3.498 1 95.81 57 ALA B CA 1
ATOM 2315 C C . ALA B 1 57 ? -1.165 -0.141 4.539 1 95.81 57 ALA B C 1
ATOM 2317 O O . ALA B 1 57 ? -1.562 -1.257 4.195 1 95.81 57 ALA B O 1
ATOM 2318 N N . ASN B 1 58 ? -1.1 0.237 5.812 1 95.81 58 ASN B N 1
ATOM 2319 C CA . ASN B 1 58 ? -1.568 -0.636 6.883 1 95.81 58 ASN B CA 1
ATOM 2320 C C . ASN B 1 58 ? -3.053 -0.96 6.734 1 95.81 58 ASN B C 1
ATOM 2322 O O . ASN B 1 58 ? -3.451 -2.121 6.84 1 95.81 58 ASN B O 1
ATOM 2326 N N . ALA B 1 59 ? -3.838 0.091 6.512 1 97.12 59 ALA B N 1
ATOM 2327 C CA . ALA B 1 59 ? -5.277 -0.102 6.359 1 97.12 59 ALA B CA 1
ATOM 2328 C C . ALA B 1 59 ? -5.582 -1.04 5.195 1 97.12 59 ALA B C 1
ATOM 2330 O O . ALA B 1 59 ? -6.453 -1.906 5.297 1 97.12 59 ALA B O 1
ATOM 2331 N N . LEU B 1 60 ? -4.848 -0.845 4.094 1 97 60 LEU B N 1
ATOM 2332 C CA . LEU B 1 60 ? -5.004 -1.736 2.951 1 97 60 LEU B CA 1
ATOM 2333 C C . LEU B 1 60 ? -4.715 -3.182 3.344 1 97 60 LEU B C 1
ATOM 2335 O O . LEU B 1 60 ? -5.473 -4.086 2.992 1 97 60 LEU B O 1
ATOM 2339 N N . GLY B 1 61 ? -3.736 -3.381 4.074 1 94.19 61 GLY B N 1
ATOM 2340 C CA . GLY B 1 61 ? -3.277 -4.711 4.441 1 94.19 61 GLY B CA 1
ATOM 2341 C C . GLY B 1 61 ? -4.254 -5.453 5.332 1 94.19 61 GLY B C 1
ATOM 2342 O O . GLY B 1 61 ? -4.316 -6.684 5.305 1 94.19 61 GLY B O 1
ATOM 2343 N N . VAL B 1 62 ? -5.066 -4.746 6.105 1 95 62 VAL B N 1
ATOM 2344 C CA . VAL B 1 62 ? -5.93 -5.418 7.066 1 95 62 VAL B CA 1
ATOM 2345 C C . VAL B 1 62 ? -7.359 -5.469 6.535 1 95 62 VAL B C 1
ATOM 2347 O O . VAL B 1 62 ? -8.227 -6.102 7.137 1 95 62 VAL B O 1
ATOM 2350 N N . THR B 1 63 ? -7.633 -4.785 5.465 1 96.94 63 THR B N 1
ATOM 2351 C CA . THR B 1 63 ? -8.969 -4.73 4.879 1 96.94 63 THR B CA 1
ATOM 2352 C C . THR B 1 63 ? -9.242 -5.984 4.051 1 96.94 63 THR B C 1
ATOM 2354 O O . THR B 1 63 ? -8.453 -6.34 3.17 1 96.94 63 THR B O 1
ATOM 2357 N N . PRO B 1 64 ? -10.336 -6.637 4.258 1 95.06 64 PRO B N 1
ATOM 2358 C CA . PRO B 1 64 ? -10.609 -7.879 3.535 1 95.06 64 PRO B CA 1
ATOM 2359 C C . PRO B 1 64 ? -11.203 -7.645 2.15 1 95.06 64 PRO B C 1
ATOM 2361 O O . PRO B 1 64 ? -11.141 -8.523 1.289 1 95.06 64 PRO B O 1
ATOM 2364 N N . ASP B 1 65 ? -11.805 -6.535 1.913 1 95.5 65 ASP B N 1
ATOM 2365 C CA . ASP B 1 65 ? -12.539 -6.277 0.679 1 95.5 65 ASP B CA 1
ATOM 2366 C C . ASP B 1 65 ? -11.609 -5.773 -0.42 1 95.5 65 ASP B C 1
ATOM 2368 O O . ASP B 1 65 ? -10.961 -4.73 -0.268 1 95.5 65 ASP B O 1
ATOM 2372 N N . GLU B 1 66 ? -11.617 -6.441 -1.567 1 95.56 66 GLU B N 1
ATOM 2373 C CA . GLU B 1 66 ? -10.711 -6.117 -2.668 1 95.56 66 GLU B CA 1
ATOM 2374 C C . GLU B 1 66 ? -11.008 -4.73 -3.232 1 95.56 66 GLU B C 1
ATOM 2376 O O . GLU B 1 66 ? -10.102 -4.023 -3.664 1 95.56 66 GLU B O 1
ATOM 2381 N N . GLY B 1 67 ? -12.273 -4.371 -3.285 1 95.69 67 GLY B N 1
ATOM 2382 C CA . GLY B 1 67 ? -12.641 -3.059 -3.787 1 95.69 67 GLY B CA 1
ATOM 2383 C C . GLY B 1 67 ? -12.117 -1.922 -2.928 1 95.69 67 GLY B C 1
ATOM 2384 O O . GLY B 1 67 ? -11.602 -0.931 -3.449 1 95.69 67 GLY B O 1
ATOM 2385 N N . ILE B 1 68 ? -12.305 -2.078 -1.631 1 96.88 68 ILE B N 1
ATOM 2386 C CA . ILE B 1 68 ? -11.781 -1.075 -0.707 1 96.88 68 ILE B CA 1
ATOM 2387 C C . ILE B 1 68 ? -10.258 -1.021 -0.804 1 96.88 68 ILE B C 1
ATOM 2389 O O . ILE B 1 68 ? -9.672 0.061 -0.813 1 96.88 68 ILE B O 1
ATOM 2393 N N . GLN B 1 69 ? -9.641 -2.193 -0.912 1 97.12 69 GLN B N 1
ATOM 2394 C CA . GLN B 1 69 ? -8.195 -2.23 -1.089 1 97.12 69 GLN B CA 1
ATOM 2395 C C . GLN B 1 69 ? -7.773 -1.455 -2.334 1 97.12 69 GLN B C 1
ATOM 2397 O O . GLN B 1 69 ? -6.785 -0.718 -2.307 1 97.12 69 GLN B O 1
ATOM 2402 N N . ALA B 1 70 ? -8.469 -1.609 -3.391 1 96.38 70 ALA B N 1
ATOM 2403 C CA . ALA B 1 70 ? -8.148 -0.944 -4.648 1 96.38 70 ALA B CA 1
ATOM 2404 C C . ALA B 1 70 ? -8.18 0.574 -4.492 1 96.38 70 ALA B C 1
ATOM 2406 O O . ALA B 1 70 ? -7.32 1.279 -5.023 1 96.38 70 ALA B O 1
ATOM 2407 N N . VAL B 1 71 ? -9.188 1.034 -3.789 1 96.31 71 VAL B N 1
ATOM 2408 C CA . VAL B 1 71 ? -9.328 2.465 -3.547 1 96.31 71 VAL B CA 1
ATOM 2409 C C . VAL B 1 71 ? -8.156 2.969 -2.715 1 96.31 71 VAL B C 1
ATOM 2411 O O . VAL B 1 71 ? -7.574 4.016 -3.018 1 96.31 71 VAL B O 1
ATOM 2414 N N . LEU B 1 72 ? -7.785 2.234 -1.675 1 96.56 72 LEU B N 1
ATOM 2415 C CA . LEU B 1 72 ? -6.664 2.611 -0.824 1 96.56 72 LEU B CA 1
ATOM 2416 C C . LEU B 1 72 ? -5.355 2.58 -1.606 1 96.56 72 LEU B C 1
ATOM 2418 O O . LEU B 1 72 ? -4.477 3.416 -1.387 1 96.56 72 LEU B O 1
ATOM 2422 N N . ALA B 1 73 ? -5.262 1.645 -2.494 1 96.62 73 ALA B N 1
ATOM 2423 C CA . ALA B 1 73 ? -4.074 1.561 -3.342 1 96.62 73 ALA B CA 1
ATOM 2424 C C . ALA B 1 73 ? -3.967 2.777 -4.258 1 96.62 73 ALA B C 1
ATOM 2426 O O . ALA B 1 73 ? -2.867 3.279 -4.504 1 96.62 73 ALA B O 1
ATOM 2427 N N . GLU B 1 74 ? -5.07 3.195 -4.789 1 95.94 74 GLU B N 1
ATOM 2428 C CA . GLU B 1 74 ? -5.086 4.391 -5.625 1 95.94 74 GLU B CA 1
ATOM 2429 C C . GLU B 1 74 ? -4.633 5.621 -4.84 1 95.94 74 GLU B C 1
ATOM 2431 O O . GLU B 1 74 ? -3.816 6.406 -5.324 1 95.94 74 GLU B O 1
ATOM 2436 N N . ILE B 1 75 ? -5.133 5.773 -3.674 1 95.56 75 ILE B N 1
ATOM 2437 C CA . ILE B 1 75 ? -4.781 6.898 -2.814 1 95.56 75 ILE B CA 1
ATOM 2438 C C . ILE B 1 75 ? -3.297 6.836 -2.461 1 95.56 75 ILE B C 1
ATOM 2440 O O . ILE B 1 75 ? -2.596 7.852 -2.51 1 95.56 75 ILE B O 1
ATOM 2444 N N . LEU B 1 76 ? -2.846 5.68 -2.137 1 96.25 76 LEU B N 1
ATOM 2445 C CA . LEU B 1 76 ? -1.447 5.461 -1.786 1 96.25 76 LEU B CA 1
ATOM 2446 C C . LEU B 1 76 ? -0.532 5.828 -2.949 1 96.25 76 LEU B C 1
ATOM 2448 O O . LEU B 1 76 ? 0.511 6.457 -2.75 1 96.25 76 LEU B O 1
ATOM 2452 N N . TYR B 1 77 ? -0.869 5.426 -4.121 1 96.12 77 TYR B N 1
ATOM 2453 C CA . TYR B 1 77 ? -0.087 5.746 -5.309 1 96.12 77 TYR B CA 1
ATOM 2454 C C . TYR B 1 77 ? -0.026 7.254 -5.531 1 96.12 77 TYR B C 1
ATOM 2456 O O . TYR B 1 77 ? 1.024 7.793 -5.891 1 96.12 77 TYR B O 1
ATOM 2464 N N . ASP B 1 78 ? -1.126 7.863 -5.289 1 95.19 78 ASP B N 1
ATOM 2465 C CA . ASP B 1 78 ? -1.188 9.32 -5.379 1 95.19 78 ASP B CA 1
ATOM 2466 C C . ASP B 1 78 ? -0.24 9.969 -4.375 1 95.19 78 ASP B C 1
ATOM 2468 O O . ASP B 1 78 ? 0.403 10.977 -4.684 1 95.19 78 ASP B O 1
ATOM 2472 N N . GLU B 1 79 ? -0.147 9.445 -3.182 1 95.56 79 GLU B N 1
ATOM 2473 C CA . GLU B 1 79 ? 0.757 9.969 -2.162 1 95.56 79 GLU B CA 1
ATOM 2474 C C . GLU B 1 79 ? 2.199 9.992 -2.66 1 95.56 79 GLU B C 1
ATOM 2476 O O . GLU B 1 79 ? 2.984 10.859 -2.264 1 95.56 79 GLU B O 1
ATOM 2481 N N . TYR B 1 80 ? 2.467 9.086 -3.537 1 96.69 80 TYR B N 1
ATOM 2482 C CA . TYR B 1 80 ? 3.838 8.961 -4.016 1 96.69 80 TYR B CA 1
ATOM 2483 C C . TYR B 1 80 ? 4.02 9.688 -5.344 1 96.69 80 TYR B C 1
ATOM 2485 O O . TYR B 1 80 ? 5.039 9.516 -6.02 1 96.69 80 TYR B O 1
ATOM 2493 N N . GLY B 1 81 ? 3.021 10.453 -5.789 1 95.69 81 GLY B N 1
ATOM 2494 C CA . GLY B 1 81 ? 3.189 11.359 -6.91 1 95.69 81 GLY B CA 1
ATOM 2495 C C . GLY B 1 81 ? 2.828 10.742 -8.242 1 95.69 81 GLY B C 1
ATOM 2496 O O . GLY B 1 81 ? 3.195 11.266 -9.297 1 95.69 81 GLY B O 1
ATOM 2497 N N . ASN B 1 82 ? 2.193 9.531 -8.195 1 94.5 82 ASN B N 1
ATOM 2498 C CA . ASN B 1 82 ? 1.726 8.883 -9.414 1 94.5 82 ASN B CA 1
ATOM 2499 C C . ASN B 1 82 ? 2.855 8.703 -10.422 1 94.5 82 ASN B C 1
ATOM 2501 O O . ASN B 1 82 ? 2.715 9.07 -11.594 1 94.5 82 ASN B O 1
ATOM 2505 N N . GLY B 1 83 ? 4 8.258 -9.906 1 90.62 83 GLY B N 1
ATOM 2506 C CA . GLY B 1 83 ? 5.113 7.934 -10.781 1 90.62 83 GLY B CA 1
ATOM 2507 C C . GLY B 1 83 ? 6.137 9.047 -10.891 1 90.62 83 GLY B C 1
ATOM 2508 O O . GLY B 1 83 ? 7.195 8.867 -11.492 1 90.62 83 GLY B O 1
ATOM 2509 N N . ASP B 1 84 ? 5.816 10.164 -10.398 1 94.25 84 ASP B N 1
ATOM 2510 C CA . ASP B 1 84 ? 6.734 11.297 -10.359 1 94.25 84 ASP B CA 1
ATOM 2511 C C . ASP B 1 84 ? 7.148 11.617 -8.93 1 94.25 84 ASP B C 1
ATOM 2513 O O . ASP B 1 84 ? 6.406 12.273 -8.195 1 94.25 84 ASP B O 1
ATOM 2517 N N . SER B 1 85 ? 8.312 11.266 -8.578 1 92.44 85 SER B N 1
ATOM 2518 C CA . SER B 1 85 ? 8.812 11.383 -7.207 1 92.44 85 SER B CA 1
ATOM 2519 C C . SER B 1 85 ? 8.82 12.836 -6.742 1 92.44 85 SER B C 1
ATOM 2521 O O . SER B 1 85 ? 8.68 13.109 -5.551 1 92.44 85 SER B O 1
ATOM 2523 N N . SER B 1 86 ? 8.984 13.766 -7.656 1 94.31 86 SER B N 1
ATOM 2524 C CA . SER B 1 86 ? 9.008 15.18 -7.293 1 94.31 86 SER B CA 1
ATOM 2525 C C . SER B 1 86 ? 7.621 15.672 -6.898 1 94.31 86 SER B C 1
ATOM 2527 O O . SER B 1 86 ? 7.484 16.75 -6.305 1 94.31 86 SER B O 1
ATOM 2529 N N . ARG B 1 87 ? 6.617 14.758 -7.188 1 95.56 87 ARG B N 1
ATOM 2530 C CA . ARG B 1 87 ? 5.242 15.148 -6.887 1 95.56 87 ARG B CA 1
ATOM 2531 C C . ARG B 1 87 ? 4.699 14.359 -5.699 1 95.56 87 ARG B C 1
ATOM 2533 O O . ARG B 1 87 ? 3.525 14.492 -5.344 1 95.56 87 ARG B O 1
ATOM 2540 N N . SER B 1 88 ? 5.578 13.539 -5.133 1 97.31 88 SER B N 1
ATOM 2541 C CA . SER B 1 88 ? 5.117 12.891 -3.914 1 97.31 88 SER B CA 1
ATOM 2542 C C . SER B 1 88 ? 4.738 13.914 -2.85 1 97.31 88 SER B C 1
ATOM 2544 O O . SER B 1 88 ? 5.281 15.023 -2.824 1 97.31 88 SER B O 1
ATOM 2546 N N . HIS B 1 89 ? 3.828 13.578 -2.012 1 97.38 89 HIS B N 1
ATOM 2547 C CA . HIS B 1 89 ? 3.377 14.5 -0.979 1 97.38 89 HIS B CA 1
ATOM 2548 C C . HIS B 1 89 ? 4.52 14.883 -0.047 1 97.38 89 HIS B C 1
ATOM 2550 O O . HIS B 1 89 ? 4.574 16.016 0.442 1 97.38 89 HIS B O 1
ATOM 2556 N N . MET B 1 90 ? 5.457 14.008 0.202 1 97.75 90 MET B N 1
ATOM 2557 C CA . MET B 1 90 ? 6.633 14.305 1.01 1 97.75 90 MET B CA 1
ATOM 2558 C C . MET B 1 90 ? 7.539 15.312 0.302 1 97.75 90 MET B C 1
ATOM 2560 O O . MET B 1 90 ? 7.992 16.281 0.91 1 97.75 90 MET B O 1
ATOM 2564 N N . ALA B 1 91 ? 7.707 15.125 -1.02 1 97.56 91 ALA B N 1
ATOM 2565 C CA . ALA B 1 91 ? 8.562 16.031 -1.792 1 97.56 91 ALA B CA 1
ATOM 2566 C C . ALA B 1 91 ? 7.949 17.422 -1.868 1 97.56 91 ALA B C 1
ATOM 2568 O O . ALA B 1 91 ? 8.656 18.422 -1.722 1 97.56 91 ALA B O 1
ATOM 2569 N N . VAL B 1 92 ? 6.684 17.469 -2.109 1 97.88 92 VAL B N 1
ATOM 2570 C CA . VAL B 1 92 ? 6.012 18.766 -2.232 1 97.88 92 VAL B CA 1
ATOM 2571 C C . VAL B 1 92 ? 6 19.469 -0.881 1 97.88 92 VAL B C 1
ATOM 2573 O O . VAL B 1 92 ? 6.113 20.703 -0.815 1 97.88 92 VAL B O 1
ATOM 2576 N N . TYR B 1 93 ? 5.844 18.719 0.214 1 98.56 93 TYR B N 1
ATOM 2577 C CA . TYR B 1 93 ? 5.934 19.344 1.528 1 98.56 93 TYR B CA 1
ATOM 2578 C C . TYR B 1 93 ? 7.336 19.891 1.781 1 98.56 93 TYR B C 1
ATOM 2580 O O . TYR B 1 93 ? 7.496 20.953 2.373 1 98.56 93 TYR B O 1
ATOM 2588 N N . ARG B 1 94 ? 8.328 19.156 1.358 1 98.56 94 ARG B N 1
ATOM 2589 C CA . ARG B 1 94 ? 9.703 19.609 1.553 1 98.56 94 ARG B CA 1
ATOM 2590 C C . ARG B 1 94 ? 9.977 20.891 0.766 1 98.56 94 ARG B C 1
ATOM 2592 O O . ARG B 1 94 ? 10.758 21.734 1.201 1 98.56 94 ARG B O 1
ATOM 2599 N N . LYS B 1 95 ? 9.312 21.047 -0.399 1 98 95 LYS B N 1
ATOM 2600 C CA . LYS B 1 95 ? 9.391 22.312 -1.115 1 98 95 LYS B CA 1
ATOM 2601 C C . LYS B 1 95 ? 8.906 23.469 -0.241 1 98 95 LYS B C 1
ATOM 2603 O O . LYS B 1 95 ? 9.523 24.547 -0.221 1 98 95 LYS B O 1
ATOM 2608 N N . PHE B 1 96 ? 7.816 23.219 0.486 1 98.69 96 PHE B N 1
ATOM 2609 C CA . PHE B 1 96 ? 7.281 24.188 1.446 1 98.69 96 PHE B CA 1
ATOM 2610 C C . PHE B 1 96 ? 8.297 24.469 2.545 1 98.69 96 PHE B C 1
ATOM 2612 O O . PHE B 1 96 ? 8.562 25.641 2.859 1 98.69 96 PHE B O 1
ATOM 2619 N N . MET B 1 97 ? 8.945 23.453 3.041 1 98.69 97 MET B N 1
ATOM 2620 C CA . MET B 1 97 ? 9.93 23.609 4.105 1 98.69 97 MET B CA 1
ATOM 2621 C C . MET B 1 97 ? 11.141 24.406 3.619 1 98.69 97 MET B C 1
ATOM 2623 O O . MET B 1 97 ? 11.625 25.297 4.32 1 98.69 97 MET B O 1
ATOM 2627 N N . ARG B 1 98 ? 11.547 24.109 2.441 1 98.5 98 ARG B N 1
ATOM 2628 C CA . ARG B 1 98 ? 12.711 24.797 1.885 1 98.5 98 ARG B CA 1
ATOM 2629 C C . ARG B 1 98 ? 12.406 26.266 1.643 1 98.5 98 ARG B C 1
ATOM 2631 O O . ARG B 1 98 ? 13.281 27.125 1.804 1 98.5 98 ARG B O 1
ATOM 2638 N N . ALA B 1 99 ? 11.219 26.562 1.253 1 98.5 99 ALA B N 1
ATOM 2639 C CA . ALA B 1 99 ? 10.797 27.953 1.053 1 98.5 99 ALA B CA 1
ATOM 2640 C C . ALA B 1 99 ? 10.859 28.734 2.359 1 98.5 99 ALA B C 1
ATOM 2642 O O . ALA B 1 99 ? 10.898 29.969 2.348 1 98.5 99 ALA B O 1
ATOM 2643 N N . LEU B 1 100 ? 10.852 28.062 3.453 1 98.44 100 LEU B N 1
ATOM 2644 C CA . LEU B 1 100 ? 10.945 28.688 4.773 1 98.44 100 LEU B CA 1
ATOM 2645 C C . LEU B 1 100 ? 12.375 28.609 5.305 1 98.44 100 LEU B C 1
ATOM 2647 O O . LEU B 1 100 ? 12.602 28.797 6.504 1 98.44 100 LEU B O 1
ATOM 2651 N N . ASP B 1 101 ? 13.266 28.172 4.484 1 97.94 101 ASP B N 1
ATOM 2652 C CA . ASP B 1 101 ? 14.695 28.109 4.766 1 97.94 101 ASP B CA 1
ATOM 2653 C C . ASP B 1 101 ? 15.008 27.047 5.812 1 97.94 101 ASP B C 1
ATOM 2655 O O . ASP B 1 101 ? 15.914 27.203 6.625 1 97.94 101 ASP B O 1
ATOM 2659 N N . ILE B 1 102 ? 14.203 26.109 5.922 1 98.5 102 ILE B N 1
ATOM 2660 C CA . ILE B 1 102 ? 14.508 24.953 6.754 1 98.5 102 ILE B CA 1
ATOM 2661 C C . ILE B 1 102 ? 15.609 24.125 6.098 1 98.5 102 ILE B C 1
ATOM 2663 O O . ILE B 1 102 ? 15.523 23.797 4.91 1 98.5 102 ILE B O 1
ATOM 2667 N N . THR B 1 103 ? 16.594 23.75 6.828 1 98.25 103 THR B N 1
ATOM 2668 C CA . THR B 1 103 ? 17.797 23.141 6.285 1 98.25 103 THR B CA 1
ATOM 2669 C C . THR B 1 103 ? 17.578 21.641 6.023 1 98.25 103 THR B C 1
ATOM 2671 O O . THR B 1 103 ? 16.672 21.047 6.598 1 98.25 103 THR B O 1
ATOM 2674 N N . GLU B 1 104 ? 18.375 21.109 5.152 1 97.75 104 GLU B N 1
ATOM 2675 C CA . GLU B 1 104 ? 18.312 19.672 4.875 1 97.75 104 GLU B CA 1
ATOM 2676 C C . GLU B 1 104 ? 18.562 18.859 6.141 1 97.75 104 GLU B C 1
A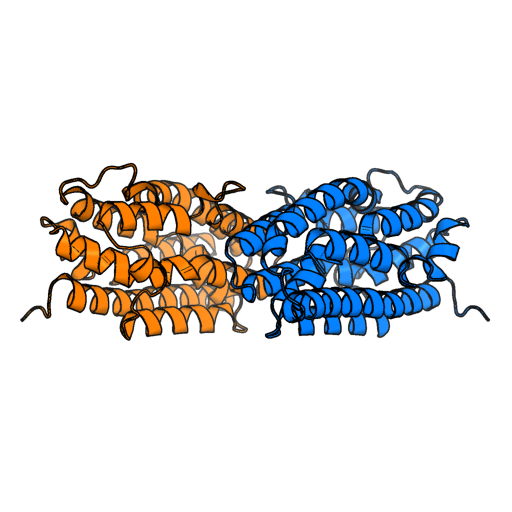TOM 2678 O O . GLU B 1 104 ? 18 17.766 6.309 1 97.75 104 GLU B O 1
ATOM 2683 N N . GLU B 1 105 ? 19.391 19.375 7.023 1 97.25 105 GLU B N 1
ATOM 2684 C CA . GLU B 1 105 ? 19.641 18.703 8.297 1 97.25 105 GLU B CA 1
ATOM 2685 C C . GLU B 1 105 ? 18.375 18.656 9.156 1 97.25 105 GLU B C 1
ATOM 2687 O O . GLU B 1 105 ? 18.062 17.625 9.75 1 97.25 105 GLU B O 1
ATOM 2692 N N . GLU B 1 106 ? 17.641 19.797 9.195 1 97.75 106 GLU B N 1
ATOM 2693 C CA . GLU B 1 106 ? 16.391 19.844 9.938 1 97.75 106 GLU B CA 1
ATOM 2694 C C . GLU B 1 106 ? 15.344 18.922 9.32 1 97.75 106 GLU B C 1
ATOM 2696 O O . GLU B 1 106 ? 14.586 18.266 10.039 1 97.75 106 GLU B O 1
ATOM 2701 N N . ILE B 1 107 ? 15.344 18.906 8.008 1 98.31 107 ILE B N 1
ATOM 2702 C CA . ILE B 1 107 ? 14.414 18.047 7.289 1 98.31 107 ILE B CA 1
ATOM 2703 C C . ILE B 1 107 ? 14.727 16.578 7.586 1 98.31 107 ILE B C 1
ATOM 2705 O O . ILE B 1 107 ? 13.812 15.773 7.773 1 98.31 107 ILE B O 1
ATOM 2709 N N . ALA B 1 108 ? 15.953 16.203 7.723 1 96.19 108 ALA B N 1
ATOM 2710 C CA . ALA B 1 108 ? 16.391 14.828 7.945 1 96.19 108 ALA B CA 1
ATOM 2711 C C . ALA B 1 108 ? 16.141 14.406 9.391 1 96.19 108 ALA B C 1
ATOM 2713 O O . ALA B 1 108 ? 16.094 13.211 9.695 1 96.19 108 ALA B O 1
ATOM 2714 N N . ASN B 1 109 ? 16.016 15.438 10.312 1 95.69 109 ASN B N 1
ATOM 2715 C CA . ASN B 1 109 ? 15.859 15.172 11.734 1 95.69 109 ASN B CA 1
ATOM 2716 C C . ASN B 1 109 ? 14.734 16.016 12.336 1 95.69 109 ASN B C 1
ATOM 2718 O O . ASN B 1 109 ? 14.969 16.797 13.258 1 95.69 109 ASN B O 1
ATOM 2722 N N . PRO B 1 110 ? 13.547 15.781 11.812 1 95.81 110 PRO B N 1
ATOM 2723 C CA . PRO B 1 110 ? 12.453 16.609 12.328 1 95.81 110 PRO B CA 1
ATOM 2724 C C . PRO B 1 110 ? 12.125 16.312 13.789 1 95.81 110 PRO B C 1
ATOM 2726 O O . PRO B 1 110 ? 12.164 15.164 14.211 1 95.81 110 PRO B O 1
ATOM 2729 N N . PRO B 1 111 ? 11.828 17.359 14.586 1 96.31 111 PRO B N 1
ATOM 2730 C CA . PRO B 1 111 ? 11.398 17.141 15.969 1 96.31 111 PRO B CA 1
ATOM 2731 C C . PRO B 1 111 ? 10.008 16.516 16.062 1 96.31 111 PRO B C 1
ATOM 2733 O O . PRO B 1 111 ? 9.188 16.688 15.156 1 96.31 111 PRO B O 1
ATOM 2736 N N . ILE B 1 112 ? 9.797 15.789 17.094 1 97.19 112 ILE B N 1
ATOM 2737 C CA . ILE B 1 112 ? 8.469 15.242 17.344 1 97.19 112 ILE B CA 1
ATOM 2738 C C . ILE B 1 112 ? 8.031 15.602 18.766 1 97.19 112 ILE B C 1
ATOM 2740 O O . ILE B 1 112 ? 8.656 15.18 19.75 1 97.19 112 ILE B O 1
ATOM 2744 N N . ILE B 1 113 ? 7.004 16.375 18.875 1 96.94 113 ILE B N 1
ATOM 2745 C CA . ILE B 1 113 ? 6.453 16.719 20.172 1 96.94 113 ILE B CA 1
ATOM 2746 C C . ILE B 1 113 ? 5.531 15.609 20.656 1 96.94 113 ILE B C 1
ATOM 2748 O O . ILE B 1 113 ? 5.047 14.797 19.859 1 96.94 113 ILE B O 1
ATOM 2752 N N . PRO B 1 114 ? 5.273 15.531 21.953 1 96.81 114 PRO B N 1
ATOM 2753 C CA . PRO B 1 114 ? 4.484 14.422 22.5 1 96.81 114 PRO B CA 1
ATOM 2754 C C . PRO B 1 114 ? 3.096 14.32 21.875 1 96.81 114 PRO B C 1
ATOM 2756 O O . PRO B 1 114 ? 2.6 13.219 21.641 1 96.81 114 PRO B O 1
ATOM 2759 N N . GLU B 1 115 ? 2.457 15.438 21.547 1 97.31 115 GLU B N 1
ATOM 2760 C CA . GLU B 1 115 ? 1.116 15.438 20.969 1 97.31 115 GLU B CA 1
ATOM 2761 C C . GLU B 1 115 ? 1.122 14.828 19.562 1 97.31 115 GLU B C 1
ATOM 2763 O O . GLU B 1 115 ? 0.209 14.086 19.203 1 97.31 115 GLU B O 1
ATOM 2768 N N . GLN B 1 116 ? 2.176 15.164 18.812 1 97.62 116 GLN B N 1
ATOM 2769 C CA . GLN B 1 116 ? 2.322 14.578 17.469 1 97.62 116 GLN B CA 1
ATOM 2770 C C . GLN B 1 116 ? 2.598 13.078 17.562 1 97.62 116 GLN B C 1
ATOM 2772 O O . GLN B 1 116 ? 2.041 12.297 16.781 1 97.62 116 GLN B O 1
ATOM 2777 N N . GLN B 1 117 ? 3.414 12.703 18.516 1 97 117 GLN B N 1
ATOM 2778 C CA . GLN B 1 117 ? 3.689 11.281 18.734 1 97 117 GLN B CA 1
ATOM 2779 C C . GLN B 1 117 ? 2.414 10.516 19.078 1 97 117 GLN B C 1
ATOM 2781 O O . GLN B 1 117 ? 2.18 9.422 18.562 1 97 117 GLN B O 1
ATOM 2786 N N . GLY B 1 118 ? 1.689 11.148 19.984 1 96.69 118 GLY B N 1
ATOM 2787 C CA . GLY B 1 118 ? 0.427 10.523 20.344 1 96.69 118 GLY B CA 1
ATOM 2788 C C . GLY B 1 118 ? -0.494 10.312 19.156 1 96.69 118 GLY B C 1
ATOM 2789 O O . GLY B 1 118 ? -1.111 9.25 19.031 1 96.69 118 GLY B O 1
ATOM 2790 N N . TYR B 1 119 ? -0.603 11.273 18.297 1 97.69 119 TYR B N 1
ATOM 2791 C CA . TYR B 1 119 ? -1.392 11.156 17.078 1 97.69 119 TYR B CA 1
ATOM 2792 C C . TYR B 1 119 ? -0.904 9.992 16.219 1 97.69 119 TYR B C 1
ATOM 2794 O O . TYR B 1 119 ? -1.697 9.148 15.797 1 97.69 119 TYR B O 1
ATOM 2802 N N . ILE B 1 120 ? 0.392 9.969 16 1 97.44 120 ILE B N 1
ATOM 2803 C CA . ILE B 1 120 ? 1 8.953 15.156 1 97.44 120 ILE B CA 1
ATOM 2804 C C . ILE B 1 120 ? 0.745 7.566 15.75 1 97.44 120 ILE B C 1
ATOM 2806 O O . ILE B 1 120 ? 0.368 6.637 15.039 1 97.44 120 ILE B O 1
ATOM 2810 N N . ASP B 1 121 ? 0.878 7.469 17.062 1 96.19 121 ASP B N 1
ATOM 2811 C CA . ASP B 1 121 ? 0.682 6.188 17.734 1 96.19 121 ASP B CA 1
ATOM 2812 C C . ASP B 1 121 ? -0.752 5.691 17.562 1 96.19 121 ASP B C 1
ATOM 2814 O O . ASP B 1 121 ? -0.978 4.5 17.328 1 96.19 121 ASP B O 1
ATOM 2818 N N . THR B 1 122 ? -1.653 6.602 17.703 1 97.25 122 THR B N 1
ATOM 2819 C CA . THR B 1 122 ? -3.057 6.238 17.547 1 97.25 122 THR B CA 1
ATOM 2820 C C . THR B 1 122 ? -3.336 5.758 16.125 1 97.25 122 THR B C 1
ATOM 2822 O O . THR B 1 122 ? -3.98 4.723 15.93 1 97.25 122 THR B O 1
ATOM 2825 N N . MET B 1 123 ? -2.857 6.492 15.125 1 97.75 123 MET B N 1
ATOM 2826 C CA . MET B 1 123 ? -3.064 6.102 13.734 1 97.75 123 MET B CA 1
ATOM 2827 C C . MET B 1 123 ? -2.475 4.723 13.461 1 97.75 123 MET B C 1
ATOM 2829 O O . MET B 1 123 ? -3.135 3.867 12.875 1 97.75 123 MET B O 1
ATOM 2833 N N . MET B 1 124 ? -1.252 4.516 13.938 1 95.94 124 MET B N 1
ATOM 2834 C CA . MET B 1 124 ? -0.568 3.246 13.719 1 95.94 124 MET B CA 1
ATOM 2835 C C . MET B 1 124 ? -1.323 2.1 14.383 1 95.94 124 MET B C 1
ATOM 2837 O O . MET B 1 124 ? -1.566 1.065 13.758 1 95.94 124 MET B O 1
ATOM 2841 N N . ARG B 1 125 ? -1.729 2.326 15.57 1 96 125 ARG B N 1
ATOM 284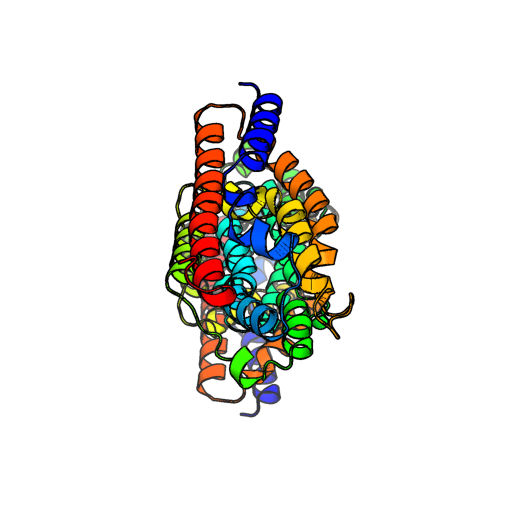2 C CA . ARG B 1 125 ? -2.418 1.282 16.328 1 96 125 ARG B CA 1
ATOM 2843 C C . ARG B 1 125 ? -3.701 0.856 15.617 1 96 125 ARG B C 1
ATOM 2845 O O . ARG B 1 125 ? -3.967 -0.339 15.477 1 96 125 ARG B O 1
ATOM 2852 N N . VAL B 1 126 ? -4.457 1.771 15.188 1 97.06 126 VAL B N 1
ATOM 2853 C CA . VAL B 1 126 ? -5.758 1.467 14.609 1 97.06 126 VAL B CA 1
ATOM 2854 C C . VAL B 1 126 ? -5.574 0.821 13.234 1 97.06 126 VAL B C 1
ATOM 2856 O O . VAL B 1 126 ? -6.246 -0.16 12.906 1 97.06 126 VAL B O 1
ATOM 2859 N N . THR B 1 127 ? -4.641 1.309 12.445 1 97.25 127 THR B N 1
ATOM 2860 C CA . THR B 1 127 ? -4.504 0.85 11.07 1 97.25 127 THR B CA 1
ATOM 2861 C C . THR B 1 127 ? -3.789 -0.497 11.016 1 97.25 127 THR B C 1
ATOM 2863 O O . THR B 1 127 ? -3.84 -1.192 10 1 97.25 127 THR B O 1
ATOM 2866 N N . GLN B 1 128 ? -3.156 -0.883 12.078 1 93.5 128 GLN B N 1
ATOM 2867 C CA . GLN B 1 128 ? -2.49 -2.18 12.156 1 93.5 128 GLN B CA 1
ATOM 2868 C C . GLN B 1 128 ? -3.338 -3.186 12.93 1 93.5 128 GLN B C 1
ATOM 2870 O O . GLN B 1 128 ? -2.922 -4.328 13.133 1 93.5 128 GLN B O 1
ATOM 2875 N N . GLY B 1 129 ? -4.52 -2.766 13.398 1 92 129 GLY B N 1
ATOM 2876 C CA . GLY B 1 129 ? -5.328 -3.596 14.281 1 92 129 GLY B CA 1
ATOM 2877 C C . GLY B 1 129 ? -6.266 -4.523 13.531 1 92 129 GLY B C 1
ATOM 2878 O O . GLY B 1 129 ? -6.109 -4.73 12.328 1 92 129 GLY B O 1
ATOM 2879 N N . THR B 1 130 ? -7.238 -5.086 14.234 1 92.69 130 THR B N 1
ATOM 2880 C CA . THR B 1 130 ? -8.102 -6.125 13.68 1 92.69 130 THR B CA 1
ATOM 2881 C C . THR B 1 130 ? -9.438 -5.531 13.227 1 92.69 130 THR B C 1
ATOM 2883 O O . THR B 1 130 ? -10.188 -6.176 12.484 1 92.69 130 THR B O 1
ATOM 2886 N N . ASP B 1 131 ? -9.75 -4.391 13.727 1 97.25 131 ASP B N 1
ATOM 2887 C CA . ASP B 1 131 ? -10.961 -3.705 13.273 1 97.25 131 ASP B CA 1
ATOM 2888 C C . ASP B 1 131 ? -10.727 -2.992 11.945 1 97.25 131 ASP B C 1
ATOM 2890 O O . ASP B 1 131 ? -10.445 -1.791 11.922 1 97.25 131 ASP B O 1
ATOM 2894 N N . TRP B 1 132 ? -10.953 -3.756 10.867 1 97.62 132 TRP B N 1
ATOM 2895 C CA . TRP B 1 132 ? -10.523 -3.291 9.547 1 97.62 132 TRP B CA 1
ATOM 2896 C C . TRP B 1 132 ? -11.359 -2.096 9.094 1 97.62 132 TRP B C 1
ATOM 2898 O O . TRP B 1 132 ? -10.859 -1.21 8.398 1 97.62 132 TRP B O 1
ATOM 2908 N N . LEU B 1 133 ? -12.602 -2.035 9.414 1 98.38 133 LEU B N 1
ATOM 2909 C CA . LEU B 1 133 ? -13.438 -0.926 8.977 1 98.38 133 LEU B CA 1
ATOM 2910 C C . LEU B 1 133 ? -13.094 0.352 9.727 1 98.38 133 LEU B C 1
ATOM 2912 O O . LEU B 1 133 ? -13.148 1.446 9.164 1 98.38 133 LEU B O 1
ATOM 2916 N N . ALA B 1 134 ? -12.648 0.244 10.992 1 98.44 134 ALA B N 1
ATOM 2917 C CA . ALA B 1 134 ? -12.094 1.388 11.711 1 98.44 134 ALA B CA 1
ATOM 2918 C C . ALA B 1 134 ? -10.805 1.874 11.062 1 98.44 134 ALA B C 1
ATOM 2920 O O . ALA B 1 134 ? -10.562 3.08 10.969 1 98.44 134 ALA B O 1
ATOM 2921 N N . ALA B 1 135 ? -10.008 0.922 10.609 1 98.44 135 ALA B N 1
ATOM 2922 C CA . ALA B 1 135 ? -8.773 1.281 9.906 1 98.44 135 ALA B CA 1
ATOM 2923 C C . ALA B 1 135 ? -9.078 2.094 8.648 1 98.44 135 ALA B C 1
ATOM 2925 O O . ALA B 1 135 ? -8.414 3.096 8.383 1 98.44 135 ALA B O 1
ATOM 2926 N N . VAL B 1 136 ? -10.086 1.697 7.949 1 98.25 136 VAL B N 1
ATOM 2927 C CA . VAL B 1 136 ? -10.523 2.418 6.754 1 98.25 136 VAL B CA 1
ATOM 2928 C C . VAL B 1 136 ? -11.07 3.787 7.148 1 98.25 136 VAL B C 1
ATOM 2930 O O . VAL B 1 136 ? -10.867 4.773 6.438 1 98.25 136 VAL B O 1
ATOM 2933 N N . GLY B 1 137 ? -11.781 3.838 8.25 1 97.88 137 GLY B N 1
ATOM 2934 C CA . GLY B 1 137 ? -12.242 5.117 8.773 1 97.88 137 GLY B CA 1
ATOM 2935 C C . GLY B 1 137 ? -11.117 6.094 9.047 1 97.88 137 GLY B C 1
ATOM 2936 O O . GLY B 1 137 ? -11.203 7.266 8.672 1 97.88 137 GLY B O 1
ATOM 2937 N N . VAL B 1 138 ? -10.039 5.594 9.602 1 96.75 138 VAL B N 1
ATOM 2938 C CA . VAL B 1 138 ? -8.891 6.398 10 1 96.75 138 VAL B CA 1
ATOM 2939 C C . VAL B 1 138 ? -8.141 6.875 8.758 1 96.75 138 VAL B C 1
ATOM 2941 O O . VAL B 1 138 ? -7.891 8.07 8.594 1 96.75 138 VAL B O 1
ATOM 2944 N N . ALA B 1 139 ? -7.855 5.965 7.855 1 94.94 139 ALA B N 1
ATOM 2945 C CA . ALA B 1 139 ? -6.918 6.242 6.773 1 94.94 139 ALA B CA 1
ATOM 2946 C C . ALA B 1 139 ? -7.648 6.703 5.516 1 94.94 139 ALA B C 1
ATOM 2948 O O . ALA B 1 139 ? -7.09 7.441 4.699 1 94.94 139 ALA B O 1
ATOM 2949 N N . GLY B 1 140 ? -8.836 6.336 5.359 1 94.19 140 GLY B N 1
ATOM 2950 C CA . GLY B 1 140 ? -9.586 6.621 4.148 1 94.19 140 GLY B CA 1
ATOM 2951 C C . GLY B 1 140 ? -10.523 7.809 4.297 1 94.19 140 GLY B C 1
ATOM 2952 O O . GLY B 1 140 ? -10.422 8.773 3.539 1 94.19 140 GLY B O 1
ATOM 2953 N N . ILE B 1 141 ? -11.352 7.793 5.293 1 94.5 141 ILE B N 1
ATOM 2954 C CA . ILE B 1 141 ? -12.406 8.797 5.414 1 94.5 141 ILE B CA 1
ATOM 2955 C C . ILE B 1 141 ? -11.883 10 6.195 1 94.5 141 ILE B C 1
ATOM 2957 O O . ILE B 1 141 ? -11.828 11.109 5.672 1 94.5 141 ILE B O 1
ATOM 2961 N N . ALA B 1 142 ? -11.398 9.75 7.375 1 95.56 142 ALA B N 1
ATOM 2962 C CA . ALA B 1 142 ? -10.945 10.844 8.242 1 95.56 142 ALA B CA 1
ATOM 2963 C C . ALA B 1 142 ? -9.672 11.477 7.707 1 95.56 142 ALA B C 1
ATOM 2965 O O . ALA B 1 142 ? -9.32 12.602 8.086 1 95.56 142 ALA B O 1
ATOM 2966 N N . GLY B 1 143 ? -9 10.758 6.801 1 93 143 GLY B N 1
ATOM 2967 C CA . GLY B 1 143 ? -7.824 11.289 6.129 1 93 143 GLY B CA 1
ATOM 2968 C C . GLY B 1 143 ? -8.164 12.133 4.918 1 93 143 GLY B C 1
ATOM 2969 O O . GLY B 1 143 ? -7.273 12.742 4.312 1 93 143 GLY B O 1
ATOM 2970 N N . GLU B 1 144 ? -9.453 12.234 4.609 1 93.88 144 GLU B N 1
ATOM 2971 C CA . GLU B 1 144 ? -9.852 12.93 3.389 1 93.88 144 GLU B CA 1
ATOM 2972 C C . GLU B 1 144 ? -10.93 13.969 3.672 1 93.88 144 GLU B C 1
ATOM 2974 O O . GLU B 1 144 ? -10.766 15.148 3.336 1 93.88 144 GLU B O 1
ATOM 2979 N N . TRP B 1 145 ? -12 13.664 4.367 1 94.38 145 TRP B N 1
ATOM 2980 C CA . TRP B 1 145 ? -13.188 14.492 4.555 1 94.38 145 TRP B CA 1
ATOM 2981 C C . TRP B 1 145 ? -12.828 15.82 5.219 1 94.38 145 TRP B C 1
ATOM 2983 O O . TRP B 1 145 ? -13.172 16.891 4.711 1 94.38 145 TRP B O 1
ATOM 2993 N N . PRO B 1 146 ? -12.188 15.742 6.32 1 95.94 146 PRO B N 1
ATOM 2994 C CA . PRO B 1 146 ? -12 17 7.043 1 95.94 146 PRO B CA 1
ATOM 2995 C C . PRO B 1 146 ? -10.82 17.812 6.512 1 95.94 146 PRO B C 1
ATOM 2997 O O . PRO B 1 146 ? -10.586 18.938 6.965 1 95.94 146 PRO B O 1
ATOM 3000 N N . ILE B 1 147 ? -10.094 17.359 5.586 1 96.69 147 ILE B N 1
ATOM 3001 C 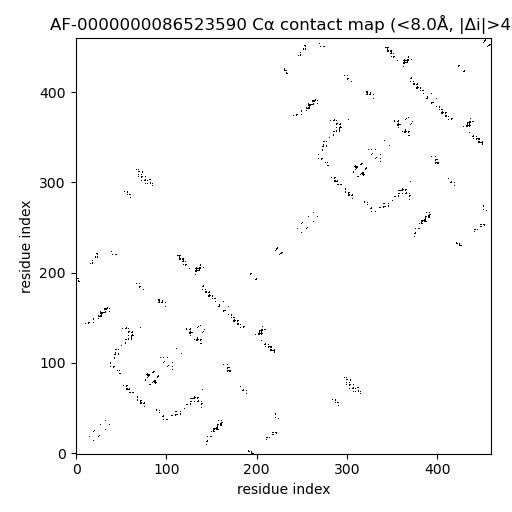CA . ILE B 1 147 ? -8.797 17.922 5.227 1 96.69 147 ILE B CA 1
ATOM 3002 C C . ILE B 1 147 ? -9 19.188 4.391 1 96.69 147 ILE B C 1
ATOM 3004 O O . ILE B 1 147 ? -8.344 20.203 4.629 1 96.69 147 ILE B O 1
ATOM 3008 N N . PRO B 1 148 ? -9.977 19.188 3.445 1 96.25 148 PRO B N 1
ATOM 3009 C CA . PRO B 1 148 ? -10.141 20.406 2.652 1 96.25 148 PRO B CA 1
ATOM 3010 C C . PRO B 1 148 ? -10.461 21.625 3.512 1 96.25 148 PRO B C 1
ATOM 3012 O O . PRO B 1 148 ? -9.758 22.641 3.43 1 96.25 148 PRO B O 1
ATOM 3015 N N . PRO B 1 149 ? -11.445 21.594 4.414 1 96.69 149 PRO B N 1
ATOM 3016 C CA . PRO B 1 149 ? -11.656 22.781 5.246 1 96.69 149 PRO B CA 1
ATOM 3017 C C . PRO B 1 149 ? -10.477 23.062 6.176 1 96.69 149 PRO B C 1
ATOM 3019 O O . PRO B 1 149 ? -10.164 24.234 6.434 1 96.69 149 PRO B O 1
ATOM 3022 N N . TYR B 1 150 ? -9.836 22.062 6.738 1 97.75 150 TYR B N 1
ATOM 3023 C CA . TYR B 1 150 ? -8.656 22.203 7.582 1 97.75 150 TYR B CA 1
ATOM 3024 C C . TYR B 1 150 ? -7.539 22.922 6.844 1 97.75 150 TYR B C 1
ATOM 3026 O O . TYR B 1 150 ? -7.004 23.922 7.34 1 97.75 150 TYR B O 1
ATOM 3034 N N . TYR B 1 151 ? -7.234 22.531 5.59 1 97.94 151 TYR B N 1
ATOM 3035 C CA . TYR B 1 151 ? -6.129 23.094 4.82 1 97.94 151 TYR B CA 1
ATOM 3036 C C . TYR B 1 151 ? -6.469 24.484 4.309 1 97.94 151 TYR B C 1
ATOM 3038 O O . TYR B 1 151 ? -5.59 25.344 4.184 1 97.94 151 TYR B O 1
ATOM 3046 N N . ARG B 1 152 ? -7.742 24.719 4.02 1 97.5 152 ARG B N 1
ATOM 3047 C CA . ARG B 1 152 ? -8.141 26.078 3.668 1 97.5 152 ARG B CA 1
ATOM 3048 C C . ARG B 1 152 ? -7.801 27.062 4.785 1 97.5 152 ARG B C 1
ATOM 3050 O O . ARG B 1 152 ? -7.297 28.156 4.523 1 97.5 152 ARG B O 1
ATOM 3057 N N . MET B 1 153 ? -8.07 26.656 5.996 1 97.81 153 MET B N 1
ATOM 3058 C CA . MET B 1 153 ? -7.77 27.516 7.133 1 97.81 153 MET B CA 1
ATOM 3059 C C . MET B 1 153 ? -6.266 27.688 7.297 1 97.81 153 MET B C 1
ATOM 3061 O O . MET B 1 153 ? -5.789 28.797 7.566 1 97.81 153 MET B O 1
ATOM 3065 N N . LEU B 1 154 ? -5.5 26.641 7.16 1 98.19 154 LEU B N 1
ATOM 3066 C CA . LEU B 1 154 ? -4.047 26.75 7.219 1 98.19 154 LEU B CA 1
ATOM 3067 C C . LEU B 1 154 ? -3.535 27.719 6.16 1 98.19 154 LEU B C 1
ATOM 3069 O O . LEU B 1 154 ? -2.676 28.562 6.445 1 98.19 154 LEU B O 1
ATOM 3073 N N . LEU B 1 155 ? -4.094 27.594 4.938 1 98.12 155 LEU B N 1
ATOM 3074 C CA . LEU B 1 155 ? -3.641 28.391 3.807 1 98.12 155 LEU B CA 1
ATOM 3075 C C . LEU B 1 155 ? -3.896 29.875 4.055 1 98.12 155 LEU B C 1
ATOM 3077 O O . LEU B 1 155 ? -3.113 30.719 3.621 1 98.12 155 LEU B O 1
ATOM 3081 N N . GLN B 1 156 ? -4.992 30.203 4.727 1 97.75 156 GLN B N 1
ATOM 3082 C CA . GLN B 1 156 ? -5.285 31.594 5.043 1 97.75 156 GLN B CA 1
ATOM 3083 C C . GLN B 1 156 ? -4.129 32.25 5.801 1 97.75 156 GLN B C 1
ATOM 3085 O O . GLN B 1 156 ? -3.736 33.375 5.504 1 97.75 156 GLN B O 1
ATOM 3090 N N . GLY B 1 157 ? -3.6 31.547 6.746 1 97.75 157 GLY B N 1
ATOM 3091 C CA . GLY B 1 157 ? -2.482 32.062 7.52 1 97.75 157 GLY B CA 1
ATOM 3092 C C . GLY B 1 157 ? -1.156 31.984 6.785 1 97.75 157 GLY B C 1
ATOM 3093 O O . GLY B 1 157 ? -0.375 32.938 6.777 1 97.75 157 GLY B O 1
ATOM 3094 N N . LEU B 1 158 ? -0.907 30.891 6.129 1 98.25 158 LEU B N 1
ATOM 3095 C CA . LEU B 1 158 ? 0.384 30.641 5.5 1 98.25 158 LEU B CA 1
ATOM 3096 C C . LEU B 1 158 ? 0.613 31.594 4.328 1 98.25 158 LEU B C 1
ATOM 3098 O O . LEU B 1 158 ? 1.75 31.984 4.051 1 98.25 158 LEU B O 1
ATOM 3102 N N . ARG B 1 159 ? -0.463 32 3.699 1 97.69 159 ARG B N 1
ATOM 3103 C CA . ARG B 1 159 ? -0.362 32.906 2.557 1 97.69 159 ARG B CA 1
ATOM 3104 C C . ARG B 1 159 ? 0.048 34.312 3 1 97.69 159 ARG B C 1
ATOM 3106 O O . ARG B 1 159 ? 0.441 35.125 2.176 1 97.69 159 ARG B O 1
ATOM 3113 N N . THR B 1 160 ? -0.082 34.594 4.281 1 98 160 THR B N 1
ATOM 3114 C CA . THR B 1 160 ? 0.306 35.906 4.785 1 98 160 THR B CA 1
ATOM 3115 C C . THR B 1 160 ? 1.812 35.969 5.02 1 98 160 THR B C 1
ATOM 3117 O O . THR B 1 160 ? 2.365 37.062 5.242 1 98 160 THR B O 1
ATOM 3120 N N . VAL B 1 161 ? 2.49 34.906 5.02 1 97.94 161 VAL B N 1
ATOM 3121 C CA . VAL B 1 161 ? 3.928 34.844 5.27 1 97.94 161 VAL B CA 1
ATOM 3122 C C . VAL B 1 161 ? 4.684 35.375 4.055 1 97.94 161 VAL B C 1
ATOM 3124 O O . VAL B 1 161 ? 4.566 34.844 2.957 1 97.94 161 VAL B O 1
ATOM 3127 N N . PRO B 1 162 ? 5.414 36.375 4.211 1 95.69 162 PRO B N 1
ATOM 3128 C CA . PRO B 1 162 ? 6.141 36.938 3.064 1 95.69 162 PRO B CA 1
ATOM 3129 C C . PRO B 1 162 ? 7.059 35.906 2.4 1 95.69 162 PRO B C 1
ATOM 3131 O O . PRO B 1 162 ? 7.758 35.156 3.09 1 95.69 162 PRO B O 1
ATOM 3134 N N . GLY B 1 163 ? 6.93 35.812 1.058 1 94.88 163 GLY B N 1
ATOM 3135 C CA . GLY B 1 163 ? 7.832 34.969 0.295 1 94.88 163 GLY B CA 1
ATOM 3136 C C . GLY B 1 163 ? 7.262 33.594 0.011 1 94.88 163 GLY B C 1
ATOM 3137 O O . GLY B 1 163 ? 7.773 32.875 -0.844 1 94.88 163 GLY B O 1
ATOM 3138 N N . LEU B 1 164 ? 6.285 33.281 0.758 1 97.06 164 LEU B N 1
ATOM 3139 C CA . LEU B 1 164 ? 5.652 32 0.479 1 97.06 164 LEU B CA 1
ATOM 3140 C C . LEU B 1 164 ? 4.715 32.094 -0.718 1 97.06 164 LEU B C 1
ATOM 3142 O O . LEU B 1 164 ? 3.752 32.875 -0.692 1 97.06 164 LEU B O 1
ATOM 3146 N N . THR B 1 165 ? 5 31.328 -1.8 1 97.38 165 THR B N 1
ATOM 3147 C CA . THR B 1 165 ? 4.215 31.328 -3.029 1 97.38 165 THR B CA 1
ATOM 3148 C C . THR B 1 165 ? 3.266 30.125 -3.062 1 97.38 165 THR B C 1
ATOM 3150 O O . THR B 1 165 ? 3.396 29.203 -2.262 1 97.38 165 THR B O 1
ATOM 3153 N N . ASP B 1 166 ? 2.395 30.125 -3.988 1 97.12 166 ASP B N 1
ATOM 3154 C CA . ASP B 1 166 ? 1.473 29.016 -4.172 1 97.12 166 ASP B CA 1
ATOM 3155 C C . ASP B 1 166 ? 2.225 27.734 -4.555 1 97.12 166 ASP B C 1
ATOM 3157 O O . ASP B 1 166 ? 1.803 26.641 -4.203 1 97.12 166 ASP B O 1
ATOM 3161 N N . ASP B 1 167 ? 3.318 27.953 -5.211 1 97.5 167 ASP B N 1
ATOM 3162 C CA . ASP B 1 167 ? 4.152 26.812 -5.562 1 97.5 167 ASP B CA 1
ATOM 3163 C C . ASP B 1 167 ? 4.66 26.094 -4.309 1 97.5 167 ASP B C 1
ATOM 3165 O O . ASP B 1 167 ? 4.66 24.875 -4.246 1 97.5 167 ASP B O 1
ATOM 3169 N N . ALA B 1 168 ? 5.059 26.859 -3.322 1 97.94 168 ALA B N 1
ATOM 3170 C CA . ALA B 1 168 ? 5.543 26.312 -2.061 1 97.94 168 ALA B CA 1
ATOM 3171 C C . ALA B 1 168 ? 4.398 25.703 -1.256 1 97.94 168 ALA B C 1
ATOM 3173 O O . ALA B 1 168 ? 4.617 24.812 -0.433 1 97.94 168 ALA B O 1
ATOM 3174 N N . LEU B 1 169 ? 3.219 26.172 -1.545 1 98.25 169 LEU B N 1
ATOM 3175 C CA . LEU B 1 169 ? 2.064 25.734 -0.765 1 98.25 169 LEU B CA 1
ATOM 3176 C C . LEU B 1 169 ? 1.252 24.703 -1.525 1 98.25 169 LEU B C 1
ATOM 3178 O O . LEU B 1 169 ? 0.09 24.453 -1.197 1 98.25 169 LEU B O 1
ATOM 3182 N N . GLU B 1 170 ? 1.843 24.062 -2.463 1 97.5 170 GLU B N 1
ATOM 3183 C CA . GLU B 1 170 ? 1.183 23.172 -3.412 1 97.5 170 GLU B CA 1
ATOM 3184 C C . GLU B 1 170 ? 0.477 22.031 -2.695 1 97.5 170 GLU B C 1
ATOM 3186 O O . GLU B 1 170 ? -0.617 21.625 -3.092 1 97.5 170 GLU B O 1
ATOM 3191 N N . LEU B 1 171 ? 1.102 21.453 -1.67 1 97.44 171 LEU B N 1
ATOM 3192 C CA . LEU B 1 171 ? 0.506 20.328 -0.963 1 97.44 171 LEU B CA 1
ATOM 3193 C C . LEU B 1 171 ? -0.87 20.688 -0.417 1 97.44 171 LEU B C 1
ATOM 3195 O O . LEU B 1 171 ? -1.838 19.953 -0.615 1 97.44 171 LEU B O 1
ATOM 3199 N N . PHE B 1 172 ? -0.946 21.828 0.278 1 97.88 172 PHE B N 1
ATOM 3200 C CA . PHE B 1 172 ? -2.184 22.266 0.914 1 97.88 172 PHE B CA 1
ATOM 3201 C C . PHE B 1 172 ? -3.232 22.625 -0.132 1 97.88 172 PHE B C 1
ATOM 3203 O O . PHE B 1 172 ? -4.398 22.25 -0.005 1 97.88 172 PHE B O 1
ATOM 3210 N N . ILE B 1 173 ? -2.824 23.312 -1.163 1 97.44 173 ILE B N 1
ATOM 3211 C CA . ILE B 1 173 ? -3.729 23.734 -2.227 1 97.44 173 ILE B CA 1
ATOM 3212 C C . ILE B 1 173 ? -4.27 22.516 -2.959 1 97.44 173 ILE B C 1
ATOM 3214 O O . ILE B 1 173 ? -5.477 22.406 -3.205 1 97.44 173 ILE B O 1
ATOM 3218 N N . GLY B 1 174 ? -3.365 21.641 -3.303 1 95.19 174 GLY B N 1
ATOM 3219 C CA . GLY B 1 174 ? -3.734 20.453 -4.059 1 95.19 174 GLY B CA 1
ATOM 3220 C C . GLY B 1 174 ? -4.711 19.547 -3.322 1 95.19 174 GLY B C 1
ATOM 3221 O O . GLY B 1 174 ? -5.602 18.969 -3.934 1 95.19 174 GLY B O 1
ATOM 3222 N N . HIS B 1 175 ? -4.586 19.391 -2.049 1 94.12 175 HIS B N 1
ATOM 3223 C CA . HIS B 1 175 ? -5.414 18.484 -1.262 1 94.12 175 HIS B CA 1
ATOM 3224 C C . HIS B 1 175 ? -6.848 19 -1.156 1 94.12 175 HIS B C 1
ATOM 3226 O O . HIS B 1 175 ? -7.77 18.219 -0.901 1 94.12 175 HIS B O 1
ATOM 3232 N N . ILE B 1 176 ? -7.074 20.234 -1.334 1 94.12 176 ILE B N 1
ATOM 3233 C CA . ILE B 1 176 ? -8.422 20.797 -1.247 1 94.12 176 ILE B CA 1
ATOM 3234 C C . ILE B 1 176 ? -9.297 20.188 -2.342 1 94.12 176 ILE B C 1
ATOM 3236 O O . ILE B 1 176 ? -10.477 19.891 -2.111 1 94.12 176 ILE B O 1
ATOM 3240 N N . GLU B 1 177 ? -8.734 19.938 -3.459 1 89.81 177 GLU B N 1
ATOM 3241 C CA . GLU B 1 177 ? -9.492 19.344 -4.559 1 89.81 177 GLU B CA 1
ATOM 3242 C C . GLU B 1 177 ? -9.352 17.828 -4.562 1 89.81 177 GLU B C 1
ATOM 3244 O O . GLU B 1 177 ? -10.336 17.109 -4.719 1 89.81 177 GLU B O 1
ATOM 3249 N N . LEU B 1 178 ? -8.164 17.328 -4.422 1 88.69 178 LEU B N 1
ATOM 3250 C CA . LEU B 1 178 ? -7.844 15.906 -4.508 1 88.69 178 LEU B CA 1
ATOM 3251 C C . LEU B 1 178 ? -8.648 15.102 -3.488 1 88.69 178 LEU B C 1
ATOM 3253 O O . LEU B 1 178 ? -9.117 14 -3.785 1 88.69 178 LEU B O 1
ATOM 3257 N N . ASP B 1 179 ? -8.852 15.617 -2.324 1 91.31 179 ASP B N 1
ATOM 3258 C CA . ASP B 1 179 ? -9.453 14.852 -1.236 1 91.31 179 ASP B CA 1
ATOM 3259 C C . ASP B 1 179 ? -10.961 14.711 -1.432 1 91.31 179 ASP B C 1
ATOM 3261 O O . ASP B 1 179 ? -11.586 13.812 -0.86 1 91.31 179 ASP B O 1
ATOM 3265 N N . VAL B 1 180 ? -11.469 15.586 -2.271 1 90.75 180 VAL B N 1
ATOM 3266 C CA . VAL B 1 180 ? -12.875 15.438 -2.617 1 90.75 180 VAL B CA 1
ATOM 3267 C C . VAL B 1 180 ? -13.086 14.172 -3.438 1 90.75 180 VAL B C 1
ATOM 3269 O O . VAL B 1 180 ? -13.961 13.359 -3.129 1 90.75 180 VAL B O 1
ATOM 3272 N N . HIS B 1 181 ? -12.258 13.992 -4.387 1 91.38 181 HIS B N 1
ATOM 3273 C CA . HIS B 1 181 ? -12.32 12.781 -5.199 1 91.38 181 HIS B CA 1
ATOM 3274 C C . HIS B 1 181 ? -12.031 11.539 -4.359 1 91.38 181 HIS B C 1
ATOM 3276 O O . HIS B 1 181 ? -12.773 10.555 -4.426 1 91.38 181 HIS B O 1
ATOM 3282 N N . HIS B 1 182 ? -10.977 11.617 -3.566 1 93.69 182 HIS B N 1
ATOM 3283 C CA . HIS B 1 182 ? -10.586 10.492 -2.729 1 93.69 182 HIS B CA 1
ATOM 3284 C C . HIS B 1 182 ? -11.703 10.094 -1.777 1 93.69 182 HIS B C 1
ATOM 3286 O O . HIS B 1 182 ? -11.977 8.906 -1.588 1 93.69 182 HIS B O 1
ATOM 3292 N N . SER B 1 183 ? -12.367 11.062 -1.244 1 93.38 183 SER B N 1
ATOM 3293 C CA . SER B 1 183 ? -13.453 10.789 -0.312 1 93.38 183 SER B CA 1
ATOM 3294 C C . SER B 1 183 ? -14.602 10.062 -1.004 1 93.38 183 SER B C 1
ATOM 3296 O O . SER B 1 183 ? -15.172 9.125 -0.448 1 93.38 183 SER B O 1
ATOM 3298 N N . LYS B 1 184 ? -14.93 10.477 -2.201 1 94.19 184 LYS B N 1
ATOM 3299 C CA . LYS B 1 184 ? -16.047 9.898 -2.93 1 94.19 184 LYS B CA 1
ATOM 3300 C C . LYS B 1 184 ? -15.812 8.43 -3.25 1 94.19 184 LYS B C 1
ATOM 3302 O O . LYS B 1 184 ? -16.703 7.594 -3.072 1 94.19 184 LYS B O 1
ATOM 3307 N N . ILE B 1 185 ? -14.625 8.086 -3.631 1 94 185 ILE B N 1
ATOM 3308 C CA . ILE B 1 185 ? -14.359 6.703 -4.027 1 94 185 ILE B CA 1
ATOM 3309 C C . ILE B 1 185 ? -14.336 5.809 -2.789 1 94 185 ILE B C 1
ATOM 3311 O O . ILE B 1 185 ? -14.766 4.656 -2.84 1 94 185 ILE B O 1
ATOM 3315 N N . VAL B 1 186 ? -13.852 6.285 -1.679 1 95.56 186 VAL B N 1
ATOM 3316 C CA . VAL B 1 186 ? -13.875 5.508 -0.445 1 95.56 186 VAL B CA 1
ATOM 3317 C C . VAL B 1 186 ? -15.32 5.301 0.01 1 95.56 186 VAL B C 1
ATOM 3319 O O . VAL B 1 186 ? -15.703 4.191 0.381 1 95.56 186 VAL B O 1
ATOM 3322 N N . GLU B 1 187 ? -16.094 6.398 -0.063 1 96.06 187 GLU B N 1
ATOM 3323 C CA . GLU B 1 187 ? -17.5 6.316 0.318 1 96.06 187 GLU B CA 1
ATOM 3324 C C . GLU B 1 187 ? -18.219 5.215 -0.451 1 96.06 187 GLU B C 1
ATOM 3326 O O . GLU B 1 187 ? -18.906 4.387 0.144 1 96.06 187 GLU B O 1
ATOM 3331 N N . ASP B 1 188 ? -18.016 5.254 -1.738 1 95.88 188 ASP B N 1
ATOM 3332 C CA . ASP B 1 188 ? -18.672 4.266 -2.59 1 95.88 188 ASP B CA 1
ATOM 3333 C C . ASP B 1 188 ? -18.25 2.85 -2.225 1 95.88 188 ASP B C 1
ATOM 3335 O O . ASP B 1 188 ? -19.078 1.934 -2.186 1 95.88 188 ASP B O 1
ATOM 3339 N N . ALA B 1 189 ? -17.047 2.643 -1.916 1 95.75 189 ALA B N 1
ATOM 3340 C CA . ALA B 1 189 ? -16.484 1.313 -1.669 1 95.75 189 ALA B CA 1
ATOM 3341 C C . ALA B 1 189 ? -16.969 0.76 -0.33 1 95.75 189 ALA B C 1
ATOM 3343 O O . ALA B 1 189 ? -17.156 -0.45 -0.183 1 95.75 189 ALA B O 1
ATOM 3344 N N . ILE B 1 190 ? -17.219 1.614 0.659 1 97.12 190 ILE B N 1
ATOM 3345 C CA . ILE B 1 190 ? -17.484 1.118 2.004 1 97.12 190 ILE B CA 1
ATOM 3346 C C . ILE B 1 190 ? -18.984 0.964 2.209 1 97.12 190 ILE B C 1
ATOM 3348 O O . ILE B 1 190 ? -19.422 0.371 3.195 1 97.12 190 ILE B O 1
ATOM 3352 N N . MET B 1 191 ? -19.812 1.417 1.291 1 96.31 191 MET B N 1
ATOM 3353 C CA . MET B 1 191 ? -21.266 1.513 1.435 1 96.31 191 MET B CA 1
ATOM 3354 C C . MET B 1 191 ? -21.875 0.161 1.806 1 96.31 191 MET B C 1
ATOM 3356 O O . MET B 1 191 ? -22.719 0.077 2.697 1 96.31 191 MET B O 1
ATOM 3360 N N . PRO B 1 192 ? -21.375 -0.941 1.228 1 96 192 PRO B N 1
ATOM 3361 C CA . PRO B 1 192 ? -21.969 -2.242 1.549 1 96 192 PRO B CA 1
ATOM 3362 C C . PRO B 1 192 ? -21.766 -2.641 3.008 1 96 192 PRO B C 1
ATOM 3364 O O . PRO B 1 192 ? -22.484 -3.484 3.533 1 96 192 PRO B O 1
ATOM 3367 N N . TYR B 1 193 ? -20.922 -2.055 3.67 1 96.81 193 TYR B N 1
ATOM 3368 C CA . TYR B 1 193 ? -20.562 -2.482 5.016 1 96.81 193 TYR B CA 1
ATOM 3369 C C . TYR B 1 193 ? -21.188 -1.583 6.066 1 96.81 193 TYR B C 1
ATOM 3371 O O . TYR B 1 193 ? -20.922 -1.723 7.262 1 96.81 193 TYR B O 1
ATOM 3379 N N . LEU B 1 194 ? -22.031 -0.7 5.574 1 96.81 194 LEU B N 1
ATOM 3380 C CA . LEU B 1 194 ? -22.672 0.245 6.477 1 96.81 194 LEU B CA 1
ATOM 3381 C C . LEU B 1 194 ? -24.156 -0.074 6.629 1 96.81 194 LEU B C 1
ATOM 3383 O O . LEU B 1 194 ? -24.938 0.777 7.059 1 96.81 194 LEU B O 1
ATOM 3387 N N . GLN B 1 195 ? -24.453 -1.295 6.293 1 94.31 195 GLN B N 1
ATOM 3388 C CA . GLN B 1 195 ? -25.859 -1.695 6.316 1 94.31 195 GLN B CA 1
ATOM 3389 C C . GLN B 1 195 ? -26.297 -2.076 7.727 1 94.31 195 GLN B C 1
ATOM 3391 O O . GLN B 1 195 ? -27.484 -2.113 8.016 1 94.31 195 GLN B O 1
ATOM 3396 N N . ASP B 1 196 ? -25.359 -2.416 8.594 1 93.25 196 ASP B N 1
ATOM 3397 C CA . ASP B 1 196 ? -25.75 -2.801 9.945 1 93.25 196 ASP B CA 1
ATOM 3398 C C . ASP B 1 196 ? -25.047 -1.919 10.984 1 93.25 196 ASP B C 1
ATOM 3400 O O . ASP B 1 196 ? -24.141 -1.16 10.648 1 93.25 196 ASP B O 1
ATOM 3404 N N . VAL B 1 197 ? -25.547 -2.07 12.164 1 94.88 197 VAL B N 1
ATOM 3405 C CA . VAL B 1 197 ? -25.125 -1.214 13.266 1 94.88 197 VAL B CA 1
ATOM 3406 C C . VAL B 1 197 ? -23.641 -1.466 13.578 1 94.88 197 VAL B C 1
ATOM 3408 O O . VAL B 1 197 ? -22.906 -0.541 13.93 1 94.88 197 VAL B O 1
ATOM 3411 N N . ALA B 1 198 ? -23.219 -2.666 13.492 1 96.38 198 ALA B N 1
ATOM 3412 C CA . ALA B 1 198 ? -21.844 -3.012 13.805 1 96.38 198 ALA B CA 1
ATOM 3413 C C . ALA B 1 198 ? -20.875 -2.32 12.852 1 96.38 198 ALA B C 1
ATOM 3415 O O . ALA B 1 198 ? -19.859 -1.762 13.281 1 96.38 198 ALA B O 1
ATOM 3416 N N . GLY B 1 199 ? -21.141 -2.408 11.539 1 97.44 199 GLY B N 1
ATOM 3417 C CA . GLY B 1 199 ? -20.328 -1.715 10.555 1 97.44 199 GLY B CA 1
ATOM 3418 C C . GLY B 1 199 ? -20.312 -0.21 10.75 1 97.44 199 GLY B C 1
ATOM 3419 O O . GLY B 1 199 ? -19.25 0.423 10.648 1 97.44 199 GLY B O 1
ATOM 3420 N N . GLN B 1 200 ? -21.453 0.339 11.039 1 97.19 200 GLN B N 1
ATOM 3421 C CA . GLN B 1 200 ? -21.562 1.775 11.266 1 97.19 200 GLN B CA 1
ATOM 3422 C C . GLN B 1 200 ? -20.75 2.203 12.484 1 97.19 200 GLN B C 1
ATOM 3424 O O . GLN B 1 200 ? -20.016 3.193 12.438 1 97.19 200 GLN B O 1
ATOM 3429 N N . ALA B 1 201 ? -20.875 1.475 13.523 1 96.94 201 ALA B N 1
ATOM 3430 C CA . ALA B 1 201 ? -20.156 1.779 14.758 1 96.94 201 ALA B CA 1
ATOM 3431 C C . ALA B 1 201 ? -18.656 1.679 14.555 1 96.94 201 ALA B C 1
ATOM 3433 O O . ALA B 1 201 ? -17.891 2.5 15.07 1 96.94 201 ALA B O 1
ATOM 3434 N N . SER B 1 202 ? -18.203 0.686 13.836 1 97.94 202 SER B N 1
ATOM 3435 C CA . SER B 1 202 ? -16.797 0.472 13.555 1 97.94 202 SER B CA 1
ATOM 3436 C C . SER B 1 202 ? -16.203 1.631 12.758 1 97.94 202 SER B C 1
ATOM 3438 O O . SER B 1 202 ? -15.156 2.17 13.117 1 97.94 202 SER B O 1
ATOM 3440 N N . LEU B 1 203 ? -16.875 1.996 11.688 1 98.06 203 LEU B N 1
ATOM 3441 C CA . LEU B 1 203 ? -16.406 3.105 10.867 1 98.06 203 LEU B CA 1
ATOM 3442 C C . LEU B 1 203 ? -16.297 4.387 11.688 1 98.06 203 LEU B C 1
ATOM 3444 O O . LEU B 1 203 ? -15.281 5.078 11.633 1 98.06 203 LEU B O 1
ATOM 3448 N N . TRP B 1 204 ? -17.344 4.645 12.43 1 97.31 204 TRP B N 1
ATOM 3449 C CA . TRP B 1 204 ? -17.344 5.855 13.242 1 97.31 204 TRP B CA 1
ATOM 3450 C C . TRP B 1 204 ? -16.219 5.816 14.273 1 97.31 204 TRP B C 1
ATOM 3452 O O . TRP B 1 204 ? -15.562 6.832 14.531 1 97.31 204 TRP B O 1
ATOM 3462 N N . ARG B 1 205 ? -16.016 4.727 14.867 1 97.56 205 ARG B N 1
ATOM 3463 C CA . ARG B 1 205 ? -14.945 4.594 15.852 1 97.56 205 ARG B CA 1
ATOM 3464 C C . ARG B 1 205 ? -13.602 5.023 15.273 1 97.56 205 ARG B C 1
ATOM 3466 O O . ARG B 1 205 ? -12.852 5.773 15.906 1 97.56 205 ARG B O 1
ATOM 3473 N N . GLY B 1 206 ? -13.305 4.531 14.086 1 98.31 206 GLY B N 1
ATOM 3474 C CA . GLY B 1 206 ? -12.07 4.93 13.43 1 98.31 206 GLY B CA 1
ATOM 3475 C C . GLY B 1 206 ? -11.992 6.418 13.156 1 98.31 206 GLY B C 1
ATOM 3476 O O . GLY B 1 206 ? -10.977 7.055 13.445 1 98.31 206 GLY B O 1
ATOM 3477 N N . ILE B 1 207 ? -13.078 6.965 12.633 1 98.12 207 ILE B N 1
ATOM 3478 C CA . ILE B 1 207 ? -13.125 8.383 12.297 1 98.12 207 ILE B CA 1
ATOM 3479 C C . ILE B 1 207 ? -12.953 9.219 13.562 1 98.12 207 ILE B C 1
ATOM 3481 O O . ILE B 1 207 ? -12.148 10.156 13.586 1 98.12 207 ILE B O 1
ATOM 3485 N N . GLU B 1 208 ? -13.633 8.82 14.57 1 97.25 208 GLU B N 1
ATOM 3486 C CA . GLU B 1 208 ? -13.609 9.578 15.82 1 97.25 208 GLU B CA 1
ATOM 3487 C C . GLU B 1 208 ? -12.227 9.523 16.469 1 97.25 208 GLU B C 1
ATOM 3489 O O . GLU B 1 208 ? -11.75 10.523 17 1 97.25 208 GLU B O 1
ATOM 3494 N N . LEU B 1 209 ? -11.609 8.398 16.469 1 97.56 209 LEU B N 1
ATOM 3495 C CA . LEU B 1 209 ? -10.266 8.266 17.016 1 97.56 209 LEU B CA 1
ATOM 3496 C C . LEU B 1 209 ? -9.289 9.172 16.281 1 97.56 209 LEU B C 1
ATOM 3498 O O . LEU B 1 209 ? -8.43 9.812 16.906 1 97.56 209 LEU B O 1
ATOM 3502 N N . ASN B 1 210 ? -9.406 9.203 14.945 1 98.5 210 ASN B N 1
ATOM 3503 C CA . ASN B 1 210 ? -8.562 10.094 14.148 1 98.5 210 ASN B CA 1
ATOM 3504 C C . ASN B 1 210 ? -8.781 11.555 14.539 1 98.5 210 ASN B C 1
ATOM 3506 O O . ASN B 1 210 ? -7.82 12.266 14.852 1 98.5 210 ASN B O 1
ATOM 3510 N N . LEU B 1 211 ? -10.031 12.008 14.578 1 98.38 211 LEU B N 1
ATOM 3511 C CA . LEU B 1 211 ? -10.352 13.406 14.836 1 98.38 211 LEU B CA 1
ATOM 3512 C C . LEU B 1 211 ? -9.945 13.797 16.25 1 98.38 211 LEU B C 1
ATOM 3514 O O . LEU B 1 211 ? -9.422 14.891 16.484 1 98.38 211 LEU B O 1
ATOM 3518 N N . ASN B 1 212 ? -10.172 12.922 17.203 1 98.06 212 ASN B N 1
ATOM 3519 C CA . ASN B 1 212 ? -9.773 13.195 18.578 1 98.06 212 ASN B CA 1
ATOM 3520 C C . ASN B 1 212 ? -8.258 13.305 18.719 1 98.06 212 ASN B C 1
ATOM 3522 O O . ASN B 1 212 ? -7.758 14.148 19.469 1 98.06 212 ASN B O 1
ATOM 3526 N N . ALA B 1 213 ? -7.566 12.445 18.047 1 98.06 213 ALA B N 1
ATOM 3527 C CA . ALA B 1 213 ? -6.109 12.523 18.047 1 98.06 213 ALA B CA 1
ATOM 3528 C C . ALA B 1 213 ? -5.625 13.828 17.422 1 98.06 213 ALA B C 1
ATOM 3530 O O . ALA B 1 213 ? -4.625 14.398 17.875 1 98.06 213 ALA B O 1
ATOM 3531 N N . ARG B 1 214 ? -6.328 14.305 16.406 1 98.12 214 ARG B N 1
ATOM 3532 C CA . ARG B 1 214 ? -5.977 15.562 15.758 1 98.12 214 ARG B CA 1
ATOM 3533 C C . ARG B 1 214 ? -6.184 16.734 16.703 1 98.12 214 ARG B C 1
ATOM 3535 O O . ARG B 1 214 ? -5.445 17.734 16.656 1 98.12 214 ARG B O 1
ATOM 3542 N N . LEU B 1 215 ? -7.203 16.625 17.578 1 97.38 215 LEU B N 1
ATOM 3543 C CA . LEU B 1 215 ? -7.391 17.656 18.594 1 97.38 215 LEU B CA 1
ATOM 3544 C C . LEU B 1 215 ? -6.133 17.812 19.438 1 97.38 215 LEU B C 1
ATOM 3546 O O . LEU B 1 215 ? -5.684 18.938 19.672 1 97.38 215 LEU B O 1
ATOM 3550 N N . VAL B 1 216 ? -5.652 16.719 19.828 1 97 216 VAL B N 1
ATOM 3551 C CA . VAL B 1 216 ? -4.453 16.734 20.672 1 97 216 VAL B CA 1
ATOM 3552 C C . VAL B 1 216 ? -3.27 17.266 19.875 1 97 216 VAL B C 1
ATOM 3554 O O . VAL B 1 216 ? -2.496 18.078 20.359 1 97 216 VAL B O 1
ATOM 3557 N N . GLN B 1 217 ? -3.111 16.812 18.625 1 98.06 217 GLN B N 1
ATOM 3558 C CA . GLN B 1 217 ? -2.057 17.281 17.734 1 98.06 217 GLN B CA 1
ATOM 3559 C C . GLN B 1 217 ? -2.098 18.797 17.594 1 98.06 217 GLN B C 1
ATOM 3561 O O . GLN B 1 217 ? -1.068 19.469 17.719 1 98.06 217 GLN B O 1
ATOM 3566 N N . LEU B 1 218 ? -3.275 19.344 17.375 1 98.19 218 LEU B N 1
ATOM 3567 C CA . LEU B 1 218 ? -3.43 20.781 17.172 1 98.19 218 LEU B CA 1
ATOM 3568 C C . LEU B 1 218 ? -3.107 21.547 18.438 1 98.19 218 LEU B C 1
ATOM 3570 O O . LEU B 1 218 ? -2.576 22.672 18.375 1 98.19 218 LEU B O 1
ATOM 3574 N N . SER B 1 219 ? -3.432 20.953 19.609 1 97.44 219 SER B N 1
ATOM 3575 C CA . SER B 1 219 ? -3.084 21.594 20.859 1 97.44 219 SER B CA 1
ATOM 3576 C C . SER B 1 219 ? -1.572 21.734 21.016 1 97.44 219 SER B C 1
ATOM 3578 O O . SER B 1 219 ? -1.082 22.766 21.5 1 97.44 219 SER B O 1
ATOM 3580 N N . GLY B 1 220 ? -0.895 20.688 20.641 1 97.69 220 GLY B N 1
ATOM 3581 C CA . GLY B 1 220 ? 0.557 20.766 20.656 1 97.69 220 GLY B CA 1
ATOM 3582 C C . GLY B 1 220 ? 1.103 21.797 19.688 1 97.69 220 GLY B C 1
ATOM 3583 O O . GLY B 1 220 ? 2.02 22.547 20.031 1 97.69 220 GLY B O 1
ATOM 3584 N N . LEU B 1 221 ? 0.531 21.859 18.484 1 98 221 LEU B N 1
ATOM 3585 C CA . LEU B 1 221 ? 0.944 22.844 17.484 1 98 221 LEU B CA 1
ATOM 3586 C C . LEU B 1 221 ? 0.667 24.266 17.969 1 98 221 LEU B C 1
ATOM 3588 O O . LEU B 1 221 ? 1.488 25.156 17.781 1 98 221 LEU B O 1
ATOM 3592 N N . GLN B 1 222 ? -0.496 24.391 18.594 1 97.94 222 GLN B N 1
ATOM 3593 C CA . GLN B 1 222 ? -0.834 25.703 19.141 1 97.94 222 GLN B CA 1
ATOM 3594 C C . GLN B 1 222 ? 0.199 26.156 20.156 1 97.94 222 GLN B C 1
ATOM 3596 O O . GLN B 1 222 ? 0.664 27.297 20.109 1 97.94 222 GLN B O 1
ATOM 3601 N N . ARG B 1 223 ? 0.505 25.266 21.078 1 97.44 223 ARG B N 1
ATOM 3602 C CA . ARG B 1 223 ? 1.47 25.578 22.125 1 97.44 223 ARG B CA 1
ATOM 3603 C C . ARG B 1 223 ? 2.826 25.938 21.531 1 97.44 223 ARG B C 1
ATOM 3605 O O . ARG B 1 223 ? 3.439 26.938 21.938 1 97.44 223 ARG B O 1
ATOM 3612 N N . GLU B 1 224 ? 3.279 25.25 20.578 1 97.62 224 GLU B N 1
ATOM 3613 C CA . GLU B 1 224 ? 4.633 25.375 20.047 1 97.62 224 GLU B CA 1
ATOM 3614 C C . GLU B 1 224 ? 4.73 26.562 19.078 1 97.62 224 GLU B C 1
ATOM 3616 O O . GLU B 1 224 ? 5.777 27.203 18.969 1 97.62 224 GLU B O 1
ATOM 3621 N N . VAL B 1 225 ? 3.689 26.906 18.344 1 97.69 225 VAL B N 1
ATOM 3622 C CA . VAL B 1 225 ? 3.725 27.891 17.25 1 97.69 225 VAL B CA 1
ATOM 3623 C C . VAL B 1 225 ? 3.309 29.266 17.781 1 97.69 225 VAL B C 1
ATOM 3625 O O . VAL B 1 225 ? 3.883 30.281 17.406 1 97.69 225 VAL B O 1
ATOM 3628 N N . PHE B 1 226 ? 2.295 29.297 18.656 1 96.12 226 PHE B N 1
ATOM 3629 C CA . PHE B 1 226 ? 1.729 30.562 19.062 1 96.12 226 PHE B CA 1
ATOM 3630 C C . PHE B 1 226 ? 1.992 30.828 20.547 1 96.12 226 PHE B C 1
ATOM 3632 O O . PHE B 1 226 ? 1.771 31.938 21.047 1 96.12 226 PHE B O 1
ATOM 3639 N N . GLY B 1 227 ? 2.688 29.891 21.219 1 87.12 227 GLY B N 1
ATOM 3640 C CA . GLY B 1 227 ? 2.902 30.062 22.641 1 87.12 227 GLY B CA 1
ATOM 3641 C C . GLY B 1 227 ? 1.668 29.766 23.469 1 87.12 227 GLY B C 1
ATOM 3642 O O . GLY B 1 227 ? 0.587 29.531 22.922 1 87.12 227 GLY B O 1
ATOM 3643 N N . SER B 1 228 ? 1.897 29.219 24.781 1 66.25 228 SER B N 1
ATOM 3644 C CA . SER B 1 228 ? 0.819 28.891 25.703 1 66.25 228 SER B CA 1
ATOM 3645 C C . SER B 1 228 ? -0.13 30.078 25.875 1 66.25 228 SER B C 1
ATOM 3647 O O . SER B 1 228 ? 0.307 31.234 25.938 1 66.25 228 SER B O 1
ATOM 3649 N N . ALA B 1 229 ? -1.291 30.094 25.109 1 49.44 229 ALA B N 1
ATOM 3650 C CA . ALA B 1 229 ? -2.242 31.141 25.5 1 49.44 229 ALA B CA 1
ATOM 3651 C C . ALA B 1 229 ? -2.184 31.406 27 1 49.44 229 ALA B C 1
ATOM 3653 O O . ALA B 1 229 ? -2.408 30.5 27.812 1 49.44 229 ALA B O 1
ATOM 3654 N N . THR B 1 230 ? -1.308 32.344 27.484 1 37.41 230 THR B N 1
ATOM 3655 C CA . THR B 1 230 ? -1.586 32.781 28.844 1 37.41 230 THR B CA 1
ATOM 3656 C C . THR B 1 230 ? -3.061 33.125 29.016 1 37.41 230 THR B C 1
ATOM 3658 O O . THR B 1 230 ? -3.68 33.656 28.094 1 37.41 230 THR B O 1
#